Protein AF-0000000085125018 (afdb_homodimer)

Secondary structure (DSSP, 8-state):
-----HHHHHHHHHHHHHHHHHHH-TTT--HHHHHHHHTS-HHHHHHHHSSHHHHHHHHHHHHHHHHHHHHHHH--TTS-HHHHHHHHHHHHHHHHHH-HHHHHHHHHHHHTTTTT--HHHHHHHHHHHHHHHHHHHHHHHTTSB----HHHHHHHHHHHHHHHHHHHHHHHH---GGG-----TTHHHHHHHHHHHHHB-/-----HHHHHHHHHHHHHHHHHHH-TTT--HHHHHHHHTS-HHHHHHHHSSHHHHHHHHHHHHHHHHHHHHHHH--TTS-HHHHHHHHHHHHHHHHHH-HHHHHHHHHHHHTTTTT--HHHHHHHHHHHHHHHHHHHHHHHTTSB----HHHHHHHHHHHHHHHHHHHHHHHH---GGG-----TTHHHHHHHHHHHHHB-

Organism: Arcobacter nitrofigilis (strain ATCC 33309 / DSM 7299 / CCUG 15893 / LMG 7604 / NCTC 12251 / CI) (NCBI:txid572480)

Structure (mmCIF, N/CA/C/O backbone):
data_AF-0000000085125018-model_v1
#
loop_
_entity.id
_entity.type
_entity.pdbx_description
1 polymer 'Transcriptional regulator, TetR family'
#
loop_
_atom_site.group_PDB
_atom_site.id
_atom_site.type_symbol
_atom_site.label_atom_id
_atom_site.label_alt_id
_atom_site.label_comp_id
_atom_site.label_asym_id
_atom_site.label_entity_id
_atom_site.label_seq_id
_atom_site.pdbx_PDB_ins_code
_atom_site.Cartn_x
_atom_site.Cartn_y
_atom_site.Cartn_z
_atom_site.occupancy
_atom_site.B_iso_or_equiv
_atom_site.auth_seq_id
_atom_site.auth_comp_id
_atom_site.auth_asym_id
_atom_site.auth_atom_id
_atom_site.pdbx_PDB_model_num
ATOM 1 N N . MET A 1 1 ? 22.094 12.805 34.375 1 39.66 1 MET A N 1
ATOM 2 C CA . MET A 1 1 ? 21.531 12.602 33.031 1 39.66 1 MET A CA 1
ATOM 3 C C . MET A 1 1 ? 22.641 12.523 31.984 1 39.66 1 MET A C 1
ATOM 5 O O . MET A 1 1 ? 23.344 13.516 31.734 1 39.66 1 MET A O 1
ATOM 9 N N . LYS A 1 2 ? 23.391 11.445 31.984 1 48.38 2 LYS A N 1
ATOM 10 C CA . LYS A 1 2 ? 24.641 11.391 31.219 1 48.38 2 LYS A CA 1
ATOM 11 C C . LYS A 1 2 ? 24.469 12.023 29.844 1 48.38 2 LYS A C 1
ATOM 13 O O . LYS A 1 2 ? 23.469 11.805 29.172 1 48.38 2 LYS A O 1
ATOM 18 N N . LYS A 1 3 ? 25.219 12.953 29.422 1 56.75 3 LYS A N 1
ATOM 19 C CA . LYS A 1 3 ? 25.203 13.805 28.234 1 56.75 3 LYS A CA 1
ATOM 20 C C . LYS A 1 3 ? 25.219 12.977 26.953 1 56.75 3 LYS A C 1
ATOM 22 O O . LYS A 1 3 ? 26.156 12.211 26.719 1 56.75 3 LYS A O 1
ATOM 27 N N . ARG A 1 4 ? 24.109 12.625 26.344 1 66.38 4 ARG A N 1
ATOM 28 C CA . ARG A 1 4 ? 24.156 11.922 25.062 1 66.38 4 ARG A CA 1
ATOM 29 C C . ARG A 1 4 ? 25.141 12.578 24.109 1 66.38 4 ARG A C 1
ATOM 31 O O . ARG A 1 4 ? 25.172 13.805 23.984 1 66.38 4 ARG A O 1
ATOM 38 N N . ASN A 1 5 ? 26.109 11.828 23.641 1 82.12 5 ASN A N 1
ATOM 39 C CA . ASN A 1 5 ? 26.938 12.453 22.609 1 82.12 5 ASN A CA 1
ATOM 40 C C . ASN A 1 5 ? 26.125 12.82 21.375 1 82.12 5 ASN A C 1
ATOM 42 O O . ASN A 1 5 ? 24.953 12.461 21.281 1 82.12 5 ASN A O 1
ATOM 46 N N . ALA A 1 6 ? 26.625 13.688 20.594 1 86.75 6 ALA A N 1
ATOM 47 C CA . ALA A 1 6 ? 25.969 14.266 19.438 1 86.75 6 ALA A CA 1
ATOM 48 C C . ALA A 1 6 ? 25.344 13.172 18.562 1 86.75 6 ALA A C 1
ATOM 50 O O . ALA A 1 6 ? 24.219 13.312 18.094 1 86.75 6 ALA A O 1
ATOM 51 N N . GLU A 1 7 ? 26.031 12.094 18.547 1 90.19 7 GLU A N 1
ATOM 52 C CA . GLU A 1 7 ? 25.562 10.992 17.703 1 90.19 7 GLU A CA 1
ATOM 53 C C . GLU A 1 7 ? 24.359 10.297 18.328 1 90.19 7 GLU A C 1
ATOM 55 O O . GLU A 1 7 ? 23.406 9.938 17.641 1 90.19 7 GLU A O 1
ATOM 60 N N . GLN A 1 8 ? 24.391 10.148 19.562 1 92.25 8 GLN A N 1
ATOM 61 C CA . GLN A 1 8 ? 23.281 9.523 20.266 1 92.25 8 GLN A CA 1
ATOM 62 C C . GLN A 1 8 ? 22.031 10.383 20.203 1 92.25 8 GLN A C 1
ATOM 64 O O . GLN A 1 8 ? 20.922 9.867 20.047 1 92.25 8 GLN A O 1
ATOM 69 N N . THR A 1 9 ? 22.297 11.688 20.297 1 93.38 9 THR A N 1
ATOM 70 C CA . THR A 1 9 ? 21.172 12.625 20.219 1 93.38 9 THR A CA 1
ATOM 71 C C . THR A 1 9 ? 20.547 12.602 18.828 1 93.38 9 THR A C 1
ATOM 73 O O . THR A 1 9 ? 19.328 12.578 18.688 1 93.38 9 THR A O 1
ATOM 76 N N . LYS A 1 10 ? 21.375 12.539 17.828 1 93.69 10 LYS A N 1
ATOM 77 C CA . LYS A 1 10 ? 20.906 12.477 16.453 1 93.69 10 LYS A CA 1
ATOM 78 C C . LYS A 1 10 ? 20.062 11.219 16.219 1 93.69 10 LYS A C 1
ATOM 80 O O . LYS A 1 10 ? 19 11.289 15.609 1 93.69 10 LYS A O 1
ATOM 85 N N . GLU A 1 11 ? 20.562 10.148 16.75 1 94 11 GLU A N 1
ATOM 86 C CA . GLU A 1 11 ? 19.859 8.883 16.594 1 94 11 GLU A CA 1
ATOM 87 C C . GLU A 1 11 ? 18.516 8.898 17.312 1 94 11 GLU A C 1
ATOM 89 O O . GLU A 1 11 ? 17.531 8.375 16.812 1 94 11 GLU A O 1
ATOM 94 N N . LEU A 1 12 ? 18.531 9.477 18.406 1 94.94 12 LEU A N 1
ATOM 95 C CA . LEU A 1 12 ? 17.297 9.586 19.188 1 94.94 12 LEU A CA 1
ATOM 96 C C . LEU A 1 12 ? 16.25 10.406 18.438 1 94.94 12 LEU A C 1
ATOM 98 O O . LEU A 1 12 ? 15.086 10.023 18.375 1 94.94 12 LEU A O 1
ATOM 102 N N . ILE A 1 13 ? 16.703 11.492 17.906 1 95.44 13 ILE A N 1
ATOM 103 C CA . ILE A 1 13 ? 15.812 12.367 17.156 1 95.44 13 ILE A CA 1
ATOM 104 C C . ILE A 1 13 ? 15.273 11.633 15.938 1 95.44 13 ILE A C 1
ATOM 106 O O . ILE A 1 13 ? 14.07 11.664 15.672 1 95.44 13 ILE A O 1
ATOM 110 N N . LEU A 1 14 ? 16.156 10.961 15.32 1 95.75 14 LEU A N 1
ATOM 111 C CA . LEU A 1 14 ? 15.766 10.25 14.109 1 95.75 14 LEU A CA 1
ATOM 112 C C . LEU A 1 14 ? 14.766 9.148 14.422 1 95.75 14 LEU A C 1
ATOM 114 O O . LEU A 1 14 ? 13.742 9.023 13.742 1 95.75 14 LEU A O 1
ATOM 118 N N . ASN A 1 15 ? 15.047 8.406 15.453 1 96 15 ASN A N 1
ATOM 119 C CA . ASN A 1 15 ? 14.156 7.312 15.828 1 96 15 ASN A CA 1
ATOM 120 C C . ASN A 1 15 ? 12.781 7.82 16.25 1 96 15 ASN A C 1
ATOM 122 O O . ASN A 1 15 ? 11.758 7.223 15.914 1 96 15 ASN A O 1
ATOM 126 N N . THR A 1 16 ? 12.812 8.859 16.953 1 96.88 16 THR A N 1
ATOM 127 C CA . THR A 1 16 ? 11.555 9.469 17.359 1 96.88 16 THR A CA 1
ATOM 128 C C . THR A 1 16 ? 10.781 9.992 16.156 1 96.88 16 THR A C 1
ATOM 130 O O . THR A 1 16 ? 9.562 9.82 16.062 1 96.88 16 THR A O 1
ATOM 133 N N . ALA A 1 17 ? 11.523 10.594 15.242 1 96.88 17 ALA A N 1
ATOM 134 C CA . ALA A 1 17 ? 10.906 11.117 14.031 1 96.88 17 ALA A CA 1
ATOM 135 C C . ALA A 1 17 ? 10.281 10 13.203 1 96.88 17 ALA A C 1
ATOM 137 O O . ALA A 1 17 ? 9.188 10.156 12.656 1 96.88 17 ALA A O 1
ATOM 138 N N . ILE A 1 18 ? 10.969 8.898 13.125 1 96.38 18 ILE A N 1
ATOM 139 C CA . ILE A 1 18 ? 10.477 7.746 12.375 1 96.38 18 ILE A CA 1
ATOM 140 C C . ILE A 1 18 ? 9.133 7.301 12.938 1 96.38 18 ILE A C 1
ATOM 142 O O . ILE A 1 18 ? 8.164 7.133 12.188 1 96.38 18 ILE A O 1
ATOM 146 N N . SER A 1 19 ? 9.07 7.234 14.211 1 94.94 19 SER A N 1
ATOM 147 C CA . SER A 1 19 ? 7.832 6.812 14.859 1 94.94 19 SER A CA 1
ATOM 148 C C . SER A 1 19 ? 6.707 7.809 14.609 1 94.94 19 SER A C 1
ATOM 150 O O . SER A 1 19 ? 5.578 7.418 14.32 1 94.94 19 SER A O 1
ATOM 152 N N . LEU A 1 20 ? 7.027 9.039 14.656 1 94 20 LEU A N 1
ATOM 153 C CA . LEU A 1 20 ? 6.02 10.086 14.492 1 94 20 LEU A CA 1
ATOM 154 C C . LEU A 1 20 ? 5.562 10.188 13.047 1 94 20 LEU A C 1
ATOM 156 O O . LEU A 1 20 ? 4.371 10.328 12.773 1 94 20 LEU A O 1
ATOM 160 N N . PHE A 1 21 ? 6.492 10.117 12.117 1 92.94 21 PHE A N 1
ATOM 161 C CA . PHE A 1 21 ? 6.141 10.141 10.703 1 92.94 21 PHE A CA 1
ATOM 162 C C . PHE A 1 21 ? 5.273 8.938 10.344 1 92.94 21 PHE A C 1
ATOM 164 O O . PHE A 1 21 ? 4.301 9.07 9.594 1 92.94 21 PHE A O 1
ATOM 171 N N . ALA A 1 22 ? 5.645 7.82 10.891 1 91 22 ALA A N 1
ATOM 172 C CA . ALA A 1 22 ? 4.891 6.605 10.602 1 91 22 ALA A CA 1
ATOM 173 C C . ALA A 1 22 ? 3.459 6.711 11.117 1 91 22 ALA A C 1
ATOM 175 O O . ALA A 1 22 ? 2.521 6.254 10.453 1 91 22 ALA A O 1
ATOM 176 N N . LYS A 1 23 ? 3.311 7.363 12.195 1 86.94 23 LYS A N 1
ATOM 177 C CA . LYS A 1 23 ? 2.012 7.445 12.859 1 86.94 23 LYS A CA 1
ATOM 178 C C . LYS A 1 23 ? 1.171 8.586 12.289 1 86.94 23 LYS A C 1
ATOM 180 O O . LYS A 1 23 ? -0.037 8.43 12.094 1 86.94 23 LYS A O 1
ATOM 185 N N . ASN A 1 24 ? 1.889 9.719 11.914 1 83.75 24 ASN A N 1
ATOM 186 C CA . ASN A 1 24 ? 1.121 10.93 11.633 1 83.75 24 ASN A CA 1
ATOM 187 C C . ASN A 1 24 ? 1.316 11.398 10.195 1 83.75 24 ASN A C 1
ATOM 189 O O . ASN A 1 24 ? 0.603 12.289 9.727 1 83.75 24 ASN A O 1
ATOM 193 N N . GLY A 1 25 ? 2.229 10.773 9.523 1 85.06 25 GLY A N 1
ATOM 194 C CA . GLY A 1 25 ? 2.564 11.266 8.203 1 85.06 25 GLY A CA 1
ATOM 195 C C . GLY A 1 25 ? 3.455 12.5 8.227 1 85.06 25 GLY A C 1
ATOM 196 O O . GLY A 1 25 ? 3.789 13 9.297 1 85.06 25 GLY A O 1
ATOM 197 N N . PHE A 1 26 ? 3.871 12.992 7.059 1 85.62 26 PHE A N 1
ATOM 198 C CA . PHE A 1 26 ? 4.777 14.133 6.926 1 85.62 26 PHE A CA 1
ATOM 199 C C . PHE A 1 26 ? 4.129 15.406 7.461 1 85.62 26 PHE A C 1
ATOM 201 O O . PHE A 1 26 ? 4.73 16.125 8.266 1 85.62 26 PHE A O 1
ATOM 208 N N . ASP A 1 27 ? 2.932 15.609 7.047 1 81.19 27 ASP A N 1
ATOM 209 C CA . ASP A 1 27 ? 2.252 16.844 7.426 1 81.19 27 ASP A CA 1
ATOM 210 C C . ASP A 1 27 ? 1.764 16.781 8.875 1 81.19 27 ASP A C 1
ATOM 212 O O . ASP A 1 27 ? 1.528 17.812 9.5 1 81.19 27 ASP A O 1
ATOM 216 N N . GLY A 1 28 ? 1.73 15.633 9.414 1 82.5 28 GLY A N 1
ATOM 217 C CA . GLY A 1 28 ? 1.188 15.453 10.75 1 82.5 28 GLY A CA 1
ATOM 218 C C . GLY A 1 28 ? 2.227 15.633 11.844 1 82.5 28 GLY A C 1
ATOM 219 O O . GLY A 1 28 ? 1.88 15.766 13.016 1 82.5 28 GLY A O 1
ATOM 220 N N . LEU A 1 29 ? 3.416 15.625 11.398 1 88.31 29 LEU A N 1
ATOM 221 C CA . LEU A 1 29 ? 4.461 15.805 12.398 1 88.31 29 LEU A CA 1
ATOM 222 C C . LEU A 1 29 ? 4.773 17.281 12.602 1 88.31 29 LEU A C 1
ATOM 224 O O . LEU A 1 29 ? 4.965 18.016 11.633 1 88.31 29 LEU A O 1
ATOM 228 N N . ARG A 1 30 ? 4.785 17.703 13.836 1 91.69 30 ARG A N 1
ATOM 229 C CA . ARG A 1 30 ? 5.25 19.031 14.242 1 91.69 30 ARG A CA 1
ATOM 230 C C . ARG A 1 30 ? 6.598 18.938 14.953 1 91.69 30 ARG A C 1
ATOM 232 O O . ARG A 1 30 ? 6.805 18.078 15.797 1 91.69 30 ARG A O 1
ATOM 239 N N . VAL A 1 31 ? 7.422 19.875 14.641 1 94.31 31 VAL A N 1
ATOM 240 C CA . VAL A 1 31 ? 8.773 19.859 15.203 1 94.31 31 VAL A CA 1
ATOM 241 C C . VAL A 1 31 ? 8.703 20.016 16.719 1 94.31 31 VAL A C 1
ATOM 243 O O . VAL A 1 31 ? 9.492 19.406 17.438 1 94.31 31 VAL A O 1
ATOM 246 N N . ASP A 1 32 ? 7.723 20.781 17.172 1 95.12 32 ASP A N 1
ATOM 247 C CA . ASP A 1 32 ? 7.543 20.953 18.609 1 95.12 32 ASP A CA 1
ATOM 248 C C . ASP A 1 32 ? 7.25 19.609 19.281 1 95.12 32 ASP A C 1
ATOM 250 O O . ASP A 1 32 ? 7.824 19.297 20.328 1 95.12 32 ASP A O 1
ATOM 254 N N . ASP A 1 33 ? 6.434 18.844 18.703 1 95 33 ASP A N 1
ATOM 255 C CA . ASP A 1 33 ? 6.086 17.531 19.234 1 95 33 ASP A CA 1
ATOM 256 C C . ASP A 1 33 ? 7.285 16.594 19.203 1 95 33 ASP A C 1
ATOM 258 O O . ASP A 1 33 ? 7.492 15.812 20.125 1 95 33 ASP A O 1
ATOM 262 N N . LEU A 1 34 ? 8.008 16.656 18.125 1 96.88 34 LEU A N 1
ATOM 263 C CA . LEU A 1 34 ? 9.219 15.844 18 1 96.88 34 LEU A CA 1
ATOM 264 C C . LEU A 1 34 ? 10.211 16.172 19.109 1 96.88 34 LEU A C 1
ATOM 266 O O . LEU A 1 34 ? 10.781 15.281 19.734 1 96.88 34 LEU A O 1
ATOM 270 N N . ALA A 1 35 ? 10.391 17.469 19.391 1 96.81 35 ALA A N 1
ATOM 271 C CA . ALA A 1 35 ? 11.297 17.906 20.438 1 96.81 35 ALA A CA 1
ATOM 272 C C . ALA A 1 35 ? 10.867 17.375 21.797 1 96.81 35 ALA A C 1
ATOM 274 O O . ALA A 1 35 ? 11.688 16.828 22.547 1 96.81 35 ALA A O 1
ATOM 275 N N . ILE A 1 36 ? 9.617 17.469 22.094 1 96.81 36 ILE A N 1
ATOM 276 C CA . ILE A 1 36 ? 9.062 17.047 23.375 1 96.81 36 ILE A CA 1
ATOM 277 C C . ILE A 1 36 ? 9.25 15.531 23.531 1 96.81 36 ILE A C 1
ATOM 279 O O . ILE A 1 36 ? 9.766 15.078 24.547 1 96.81 36 ILE A O 1
ATOM 283 N N . LYS A 1 37 ? 8.984 14.805 22.578 1 96.06 37 LYS A N 1
ATOM 284 C CA . LYS A 1 37 ? 9.023 13.352 22.641 1 96.06 37 LYS A CA 1
ATOM 285 C C . LYS A 1 37 ? 10.461 12.844 22.688 1 96.06 37 LYS A C 1
ATOM 287 O O . LYS A 1 37 ? 10.75 11.828 23.344 1 96.06 37 LYS A O 1
ATOM 292 N N . ALA A 1 38 ? 11.312 13.539 21.953 1 96 38 ALA A N 1
ATOM 293 C CA . ALA A 1 38 ? 12.719 13.148 21.938 1 96 38 ALA A CA 1
ATOM 294 C C . ALA A 1 38 ? 13.445 13.648 23.188 1 96 38 ALA A C 1
ATOM 296 O O . ALA A 1 38 ? 14.586 13.266 23.438 1 96 38 ALA A O 1
ATOM 297 N N . GLY A 1 39 ? 12.805 14.539 23.906 1 95.75 39 GLY A N 1
ATOM 298 C CA . GLY A 1 39 ? 13.406 15.055 25.125 1 95.75 39 GLY A CA 1
ATOM 299 C C . GLY A 1 39 ? 14.539 16.031 24.844 1 95.75 39 GLY A C 1
ATOM 300 O O . GLY A 1 39 ? 15.562 16.016 25.547 1 95.75 39 GLY A O 1
ATOM 301 N N . VAL A 1 40 ? 14.414 16.75 23.781 1 95.81 40 VAL A N 1
ATOM 302 C CA . VAL A 1 40 ? 15.406 17.766 23.406 1 95.81 40 VAL A CA 1
ATOM 303 C C . VAL A 1 40 ? 14.719 19.094 23.125 1 95.81 40 VAL A C 1
ATOM 305 O O . VAL A 1 40 ? 13.492 19.156 23.031 1 95.81 40 VAL A O 1
ATOM 308 N N . ASN A 1 41 ? 15.5 20.109 23.031 1 93.75 41 ASN A N 1
ATOM 309 C CA . ASN A 1 41 ? 14.922 21.375 22.625 1 93.75 41 ASN A CA 1
ATOM 310 C C . ASN A 1 41 ? 14.906 21.531 21.094 1 93.75 41 ASN A C 1
ATOM 312 O O . ASN A 1 41 ? 15.625 20.828 20.391 1 93.75 41 ASN A O 1
ATOM 316 N N . LYS A 1 42 ? 14.094 22.375 20.641 1 94.69 42 LYS A N 1
ATOM 317 C CA . LYS A 1 42 ? 13.914 22.609 19.219 1 94.69 42 LYS A CA 1
ATOM 318 C C . LYS A 1 42 ? 15.234 23 18.547 1 94.69 42 LYS A C 1
ATOM 320 O O . LYS A 1 42 ? 15.508 22.594 17.422 1 94.69 42 LYS A O 1
ATOM 325 N N . ALA A 1 43 ? 16.016 23.781 19.219 1 94.12 43 ALA A N 1
ATOM 326 C CA . ALA A 1 43 ? 17.297 24.234 18.703 1 94.12 43 ALA A CA 1
ATOM 327 C C . ALA A 1 43 ? 18.234 23.062 18.391 1 94.12 43 ALA A C 1
ATOM 329 O O . ALA A 1 43 ? 18.969 23.094 17.406 1 94.12 43 ALA A O 1
ATOM 330 N N . THR A 1 44 ? 18.156 22.109 19.203 1 94.44 44 THR A N 1
ATOM 331 C CA . THR A 1 44 ? 18.969 20.906 19.016 1 94.44 44 THR A CA 1
ATOM 332 C C . THR A 1 44 ? 18.562 20.172 17.734 1 94.44 44 THR A C 1
ATOM 334 O O . THR A 1 44 ? 19.422 19.672 17 1 94.44 44 THR A O 1
ATOM 337 N N . ILE A 1 45 ? 17.266 20.094 17.453 1 95.31 45 ILE A N 1
ATOM 338 C CA . ILE A 1 45 ? 16.766 19.453 16.234 1 95.31 45 ILE A CA 1
ATOM 339 C C . ILE A 1 45 ? 17.281 20.188 15.008 1 95.31 45 ILE A C 1
ATOM 341 O O . ILE A 1 45 ? 17.781 19.578 14.062 1 95.31 45 ILE A O 1
ATOM 345 N N . TYR A 1 46 ? 17.219 21.484 15.086 1 94.31 46 TYR A N 1
ATOM 346 C CA . TYR A 1 46 ? 17.641 22.297 13.938 1 94.31 46 TYR A CA 1
ATOM 347 C C . TYR A 1 46 ? 19.141 22.234 13.742 1 94.31 46 TYR A C 1
ATOM 349 O O . TYR A 1 46 ? 19.625 22.328 12.609 1 94.31 46 TYR A O 1
ATOM 357 N N . TYR A 1 47 ? 19.781 22.109 14.805 1 92.56 47 TYR A N 1
ATOM 358 C CA . TYR A 1 47 ? 21.234 21.969 14.742 1 92.56 47 TYR A CA 1
ATOM 359 C C . TYR A 1 47 ? 21.625 20.719 13.977 1 92.56 47 TYR A C 1
ATOM 361 O O . TYR A 1 47 ? 22.5 20.75 13.117 1 92.56 47 TYR A O 1
ATOM 369 N N . HIS A 1 48 ? 20.906 19.688 14.195 1 92.88 48 HIS A N 1
ATOM 370 C CA . HIS A 1 48 ? 21.266 18.391 13.602 1 92.88 48 HIS A CA 1
ATOM 371 C C . HIS A 1 48 ? 20.578 18.203 12.25 1 92.88 48 HIS A C 1
ATOM 373 O O . HIS A 1 48 ? 21.125 17.547 11.367 1 92.88 48 HIS A O 1
ATOM 379 N N . PHE A 1 49 ? 19.25 18.688 11.883 1 92.38 49 PHE A N 1
ATOM 380 C CA . PHE A 1 49 ? 18.5 18.312 10.703 1 92.38 49 PHE A CA 1
ATOM 381 C C . PHE A 1 49 ? 17.922 19.531 10 1 92.38 49 PHE A C 1
ATOM 383 O O . PHE A 1 49 ? 17.359 19.422 8.906 1 92.38 49 PHE A O 1
ATOM 390 N N . LYS A 1 50 ? 18.234 20.562 10.289 1 90.5 50 LYS A N 1
ATOM 391 C CA . LYS A 1 50 ? 17.828 21.812 9.68 1 90.5 50 LYS A CA 1
ATOM 392 C C . LYS A 1 50 ? 16.328 22.047 9.828 1 90.5 50 LYS A C 1
ATOM 394 O O . LYS A 1 50 ? 15.898 22.984 10.5 1 90.5 50 LYS A O 1
ATOM 399 N N . ASP A 1 51 ? 15.445 21.078 9.133 1 90.94 51 ASP A N 1
ATOM 400 C CA . ASP A 1 51 ? 13.992 21.172 9.211 1 90.94 51 ASP A CA 1
ATOM 401 C C . ASP A 1 51 ? 13.344 19.812 9.008 1 90.94 51 ASP A C 1
ATOM 403 O O . ASP A 1 51 ? 14.039 18.797 8.859 1 90.94 51 ASP A O 1
ATOM 407 N N . LYS A 1 52 ? 12.039 19.797 9.039 1 91.38 52 LYS A N 1
ATOM 408 C CA . LYS A 1 52 ? 11.25 18.578 8.945 1 91.38 52 LYS A CA 1
ATOM 409 C C . LYS A 1 52 ? 11.469 17.891 7.598 1 91.38 52 LYS A C 1
ATOM 411 O O . LYS A 1 52 ? 11.508 16.656 7.527 1 91.38 52 LYS A O 1
ATOM 416 N N . ASN A 1 53 ? 11.672 18.656 6.582 1 91.31 53 ASN A N 1
ATOM 417 C CA . ASN A 1 53 ? 11.922 18.109 5.254 1 91.31 53 ASN A CA 1
ATOM 418 C C . ASN A 1 53 ? 13.234 17.328 5.203 1 91.31 53 ASN A C 1
ATOM 420 O O . ASN A 1 53 ? 13.297 16.234 4.637 1 91.31 53 ASN A O 1
ATOM 424 N N . PHE A 1 54 ? 14.164 17.875 5.777 1 92.75 54 PHE A N 1
ATOM 425 C CA . PHE A 1 54 ? 15.477 17.25 5.789 1 92.75 54 PHE A CA 1
ATOM 426 C C . PHE A 1 54 ? 15.438 15.938 6.57 1 92.75 54 PHE A C 1
ATOM 428 O O . PHE A 1 54 ? 16.031 14.938 6.152 1 92.75 54 PHE A O 1
ATOM 435 N N . ILE A 1 55 ? 14.789 15.93 7.688 1 95 55 ILE A N 1
ATOM 436 C CA . ILE A 1 55 ? 14.656 14.719 8.484 1 95 55 ILE A CA 1
ATOM 437 C C . ILE A 1 55 ? 13.984 13.625 7.656 1 95 55 ILE A C 1
ATOM 439 O O . ILE A 1 55 ? 14.445 12.484 7.617 1 95 55 ILE A O 1
ATOM 443 N N . PHE A 1 56 ? 12.898 14.031 7.008 1 93.88 56 PHE A N 1
ATOM 444 C CA . PHE A 1 56 ? 12.109 13.094 6.215 1 93.88 56 PHE A CA 1
ATOM 445 C C . PHE A 1 56 ? 12.938 12.523 5.066 1 93.88 56 PHE A C 1
ATOM 447 O O . PHE A 1 56 ? 12.961 11.312 4.855 1 93.88 56 PHE A O 1
ATOM 454 N N . GLU A 1 57 ? 13.656 13.352 4.391 1 92.38 57 GLU A N 1
ATOM 455 C CA . GLU A 1 57 ? 14.516 12.922 3.289 1 92.38 57 GLU A CA 1
ATOM 456 C C . GLU A 1 57 ? 15.602 11.969 3.777 1 92.38 57 GLU A C 1
ATOM 458 O O . GLU A 1 57 ? 15.922 10.984 3.102 1 92.38 57 GLU A O 1
ATOM 463 N N . LYS A 1 58 ? 16.156 12.312 4.887 1 93.88 58 LYS A N 1
ATOM 464 C CA . LYS A 1 58 ? 17.203 11.469 5.457 1 93.88 58 LYS A CA 1
ATOM 465 C C . LYS A 1 58 ? 16.656 10.078 5.781 1 93.88 58 LYS A C 1
ATOM 467 O O . LYS A 1 58 ? 17.328 9.07 5.539 1 93.88 58 LYS A O 1
ATOM 472 N N . ILE A 1 59 ? 15.484 10.016 6.309 1 95.5 59 ILE A N 1
ATOM 473 C CA . ILE A 1 59 ? 14.852 8.75 6.652 1 95.5 59 ILE A CA 1
ATOM 474 C C . ILE A 1 59 ? 14.641 7.918 5.387 1 95.5 59 ILE A C 1
ATOM 476 O O . ILE A 1 59 ? 14.969 6.73 5.352 1 95.5 59 ILE A O 1
ATOM 480 N N . LEU A 1 60 ? 14.18 8.531 4.355 1 93.81 60 LEU A N 1
ATOM 481 C CA . LEU A 1 60 ? 13.914 7.844 3.096 1 93.81 60 LEU A CA 1
ATOM 482 C C . LEU A 1 60 ? 15.203 7.352 2.457 1 93.81 60 LEU A C 1
ATOM 484 O O . LEU A 1 60 ? 15.258 6.234 1.935 1 93.81 60 LEU A O 1
ATOM 488 N N . LEU A 1 61 ? 16.188 8.188 2.516 1 93.31 61 LEU A N 1
ATOM 489 C CA . LEU A 1 61 ? 17.484 7.801 1.976 1 93.31 61 LEU A CA 1
ATOM 490 C C . LEU A 1 61 ? 18.078 6.625 2.752 1 93.31 61 LEU A C 1
ATOM 492 O O . LEU A 1 61 ? 18.578 5.672 2.154 1 93.31 61 LEU A O 1
ATOM 496 N N . ASP A 1 62 ? 18 6.699 4.023 1 92.94 62 ASP A N 1
ATOM 497 C CA . ASP A 1 62 ? 18.531 5.633 4.863 1 92.94 62 ASP A CA 1
ATOM 498 C C . ASP A 1 62 ? 17.781 4.324 4.641 1 92.94 62 ASP A C 1
ATOM 500 O O . ASP A 1 62 ? 18.375 3.246 4.68 1 92.94 62 ASP A O 1
ATOM 504 N N . MET A 1 63 ? 16.547 4.406 4.453 1 92.25 63 MET A N 1
ATOM 505 C CA . MET A 1 63 ? 15.742 3.217 4.168 1 92.25 63 MET A CA 1
ATOM 506 C C . MET A 1 63 ? 16.188 2.555 2.871 1 92.25 63 MET A C 1
ATOM 508 O O . MET A 1 63 ? 16.328 1.333 2.811 1 92.25 63 MET A O 1
ATOM 512 N N . SER A 1 64 ? 16.328 3.363 1.855 1 93.31 64 SER A N 1
ATOM 513 C CA . SER A 1 64 ? 16.75 2.814 0.571 1 93.31 64 SER A CA 1
ATOM 514 C C . SER A 1 64 ? 18.125 2.172 0.671 1 93.31 64 SER A C 1
ATOM 516 O O . SER A 1 64 ? 18.375 1.126 0.068 1 93.31 64 SER A O 1
ATOM 518 N N . LYS A 1 65 ? 18.969 2.789 1.463 1 95.12 65 LYS A N 1
ATOM 519 C CA . LYS A 1 65 ? 20.297 2.229 1.689 1 95.12 65 LYS A CA 1
ATOM 520 C C . LYS A 1 65 ? 20.219 0.894 2.424 1 95.12 65 LYS A C 1
ATOM 522 O O . LYS A 1 65 ? 20.953 -0.042 2.111 1 95.12 65 LYS A O 1
ATOM 527 N N . LEU A 1 66 ? 19.375 0.856 3.361 1 95.69 66 LEU A N 1
ATOM 528 C CA . LEU A 1 66 ? 19.188 -0.358 4.148 1 95.69 66 LEU A CA 1
ATOM 529 C C . LEU A 1 66 ? 18.734 -1.518 3.27 1 95.69 66 LEU A C 1
ATOM 531 O O . LEU A 1 66 ? 19.203 -2.648 3.441 1 95.69 66 LEU A O 1
ATOM 535 N N . ILE A 1 67 ? 17.906 -1.285 2.381 1 95.75 67 ILE A N 1
ATOM 536 C CA . ILE A 1 67 ? 17.422 -2.316 1.471 1 95.75 67 ILE A CA 1
ATOM 537 C C . ILE A 1 67 ? 18.562 -2.826 0.604 1 95.75 67 ILE A C 1
ATOM 539 O O . ILE A 1 67 ? 18.766 -4.039 0.473 1 95.75 67 ILE A O 1
ATOM 543 N N . LEU A 1 68 ? 19.297 -1.878 0.06 1 96.75 68 LEU A N 1
ATOM 544 C CA . LEU A 1 68 ? 20.422 -2.252 -0.789 1 96.75 68 LEU A CA 1
ATOM 545 C C . LEU A 1 68 ? 21.453 -3.055 -0.002 1 96.75 68 LEU A C 1
ATOM 547 O O . LEU A 1 68 ? 21.984 -4.047 -0.501 1 96.75 68 LEU A O 1
ATOM 551 N N . GLU A 1 69 ? 21.656 -2.621 1.214 1 96.94 69 GLU A N 1
ATOM 552 C CA . GLU A 1 69 ? 22.609 -3.33 2.07 1 96.94 69 GLU A CA 1
ATOM 553 C C . GLU A 1 69 ? 22.141 -4.754 2.348 1 96.94 69 GLU A C 1
ATOM 555 O O . GLU A 1 69 ? 22.938 -5.691 2.34 1 96.94 69 GLU A O 1
ATOM 560 N N . GLU A 1 70 ? 20.875 -4.914 2.607 1 96.94 70 GLU A N 1
ATOM 561 C CA . GLU A 1 70 ? 20.344 -6.238 2.895 1 96.94 70 GLU A CA 1
ATOM 562 C C . GLU A 1 70 ? 20.406 -7.141 1.665 1 96.94 70 GLU A C 1
ATOM 564 O O . GLU A 1 70 ? 20.672 -8.336 1.781 1 96.94 70 GLU A O 1
ATOM 569 N N . ILE A 1 71 ? 20.172 -6.566 0.512 1 96.44 71 ILE A N 1
ATOM 570 C CA . ILE A 1 71 ? 20.281 -7.309 -0.74 1 96.44 71 ILE A CA 1
ATOM 571 C C . ILE A 1 71 ? 21.719 -7.762 -0.946 1 96.44 71 ILE A C 1
ATOM 573 O O . ILE A 1 71 ? 21.969 -8.922 -1.286 1 96.44 71 ILE A O 1
ATOM 577 N N . GLU A 1 72 ? 22.625 -6.84 -0.693 1 94.75 72 GLU A N 1
ATOM 578 C CA . GLU A 1 72 ? 24.047 -7.133 -0.868 1 94.75 72 GLU A CA 1
ATOM 579 C C . GLU A 1 72 ? 24.5 -8.227 0.093 1 94.75 72 GLU A C 1
ATOM 581 O O . GLU A 1 72 ? 25.281 -9.102 -0.283 1 94.75 72 GLU A O 1
ATOM 586 N N . LYS A 1 73 ? 24.016 -8.195 1.278 1 95.38 73 LYS A N 1
ATOM 587 C CA . LYS A 1 73 ? 24.359 -9.172 2.299 1 95.38 73 LYS A CA 1
ATOM 588 C C . LYS A 1 73 ? 23.953 -10.586 1.876 1 95.38 73 LYS A C 1
ATOM 590 O O . LYS A 1 73 ? 24.609 -11.562 2.23 1 95.38 73 LYS A O 1
ATOM 595 N N . ARG A 1 74 ? 22.891 -10.648 1.132 1 93.94 74 ARG A N 1
ATOM 596 C CA . ARG A 1 74 ? 22.312 -11.945 0.784 1 93.94 74 ARG A CA 1
ATOM 597 C C . ARG A 1 74 ? 22.781 -12.398 -0.599 1 93.94 74 ARG A C 1
ATOM 599 O O . ARG A 1 74 ? 22.562 -13.547 -0.989 1 93.94 74 ARG A O 1
ATOM 606 N N . GLU A 1 75 ? 23.375 -11.5 -1.251 1 89.06 75 GLU A N 1
ATOM 607 C CA . GLU A 1 75 ? 23.781 -11.773 -2.627 1 89.06 75 GLU A CA 1
ATOM 608 C C . GLU A 1 75 ? 24.844 -12.875 -2.684 1 89.06 75 GLU A C 1
ATOM 610 O O . GLU A 1 75 ? 25.781 -12.867 -1.893 1 89.06 75 GLU A O 1
ATOM 615 N N . ASP A 1 76 ? 24.594 -13.906 -3.451 1 87.94 76 ASP A N 1
ATOM 616 C CA . ASP A 1 76 ? 25.562 -14.914 -3.855 1 87.94 76 ASP A CA 1
ATOM 617 C C . ASP A 1 76 ? 25.703 -14.969 -5.375 1 87.94 76 ASP A C 1
ATOM 619 O O . ASP A 1 76 ? 24.906 -15.633 -6.051 1 87.94 76 ASP A O 1
ATOM 623 N N . THR A 1 77 ? 26.734 -14.352 -5.855 1 80.69 77 THR A N 1
ATOM 624 C CA . THR A 1 77 ? 26.906 -14.164 -7.289 1 80.69 77 THR A CA 1
ATOM 625 C C . THR A 1 77 ? 27.141 -15.5 -7.984 1 80.69 77 THR A C 1
ATOM 627 O O . THR A 1 77 ? 27 -15.609 -9.203 1 80.69 77 THR A O 1
ATOM 630 N N . ASN A 1 78 ? 27.469 -16.469 -7.207 1 87.75 78 ASN A N 1
ATOM 631 C CA . ASN A 1 78 ? 27.734 -17.781 -7.797 1 87.75 78 ASN A CA 1
ATOM 632 C C . ASN A 1 78 ? 26.484 -18.656 -7.77 1 87.75 78 ASN A C 1
ATOM 634 O O . ASN A 1 78 ? 26.484 -19.75 -8.352 1 87.75 78 ASN A O 1
ATOM 638 N N . ALA A 1 79 ? 25.531 -18.125 -7.219 1 90.44 79 ALA A N 1
ATOM 639 C CA . ALA A 1 79 ? 24.297 -18.906 -7.121 1 90.44 79 ALA A CA 1
ATOM 640 C C . ALA A 1 79 ? 23.516 -18.859 -8.43 1 90.44 79 ALA A C 1
ATOM 642 O O . ALA A 1 79 ? 23.672 -17.922 -9.219 1 90.44 79 ALA A O 1
ATOM 643 N N . ASN A 1 80 ? 22.734 -19.875 -8.68 1 95.38 80 ASN A N 1
ATOM 644 C CA . ASN A 1 80 ? 21.875 -19.844 -9.844 1 95.38 80 ASN A CA 1
ATOM 645 C C . ASN A 1 80 ? 20.781 -18.766 -9.719 1 95.38 80 ASN A C 1
ATOM 647 O O . ASN A 1 80 ? 20.562 -18.234 -8.633 1 95.38 80 ASN A O 1
ATOM 651 N N . PRO A 1 81 ? 20.125 -18.406 -10.758 1 96.88 81 PRO A N 1
ATOM 652 C CA . PRO A 1 81 ? 19.172 -17.297 -10.773 1 96.88 81 PRO A CA 1
ATOM 653 C C . PRO A 1 81 ? 18.016 -17.5 -9.781 1 96.88 81 PRO A C 1
ATOM 655 O O . PRO A 1 81 ? 17.562 -16.531 -9.164 1 96.88 81 PRO A O 1
ATOM 658 N N . LYS A 1 82 ? 17.578 -18.703 -9.656 1 97.5 82 LYS A N 1
ATOM 659 C CA . LYS A 1 82 ? 16.5 -18.969 -8.703 1 97.5 82 LYS A CA 1
ATOM 660 C C . LYS A 1 82 ? 16.922 -18.578 -7.289 1 97.5 82 LYS A C 1
ATOM 662 O O . LYS A 1 82 ? 16.172 -17.906 -6.582 1 97.5 82 LYS A O 1
ATOM 667 N N . LYS A 1 83 ? 18.094 -19 -6.879 1 97.44 83 LYS A N 1
ATOM 668 C CA . LYS A 1 83 ? 18.609 -18.688 -5.547 1 97.44 83 LYS A CA 1
ATOM 669 C C . LYS A 1 83 ? 18.844 -17.188 -5.387 1 97.44 83 LYS A C 1
ATOM 671 O O . LYS A 1 83 ? 18.641 -16.641 -4.305 1 97.44 83 LYS A O 1
ATOM 676 N N . GLN A 1 84 ? 19.266 -16.547 -6.445 1 97.56 84 GLN A N 1
ATOM 677 C CA . GLN A 1 84 ? 19.453 -15.094 -6.41 1 97.56 84 GLN A CA 1
ATOM 678 C C . GLN A 1 84 ? 18.125 -14.367 -6.219 1 97.56 84 GLN A C 1
ATOM 680 O O . GLN A 1 84 ? 18.047 -13.406 -5.453 1 97.56 84 GLN A O 1
ATOM 685 N N . LEU A 1 85 ? 17.109 -14.844 -6.895 1 98.06 85 LEU A N 1
ATOM 686 C CA . LEU A 1 85 ? 15.789 -14.242 -6.734 1 98.06 85 LEU A CA 1
ATOM 687 C C . LEU A 1 85 ? 15.258 -14.461 -5.32 1 98.06 85 LEU A C 1
ATOM 689 O O . LEU A 1 85 ? 14.703 -13.547 -4.711 1 98.06 85 LEU A O 1
ATOM 693 N N . GLU A 1 86 ? 15.461 -15.648 -4.816 1 98 86 GLU A N 1
ATOM 694 C CA . GLU A 1 86 ? 15.055 -15.945 -3.447 1 98 86 GLU A CA 1
ATOM 695 C C . GLU A 1 86 ? 15.742 -15.008 -2.453 1 98 86 GLU A C 1
ATOM 697 O O . GLU A 1 86 ? 15.094 -14.484 -1.542 1 98 86 GLU A O 1
ATOM 702 N N . ALA A 1 87 ? 17 -14.82 -2.658 1 97.69 87 ALA A N 1
ATOM 703 C CA . ALA A 1 87 ? 17.766 -13.945 -1.776 1 97.69 87 ALA A CA 1
ATOM 704 C C . ALA A 1 87 ? 17.266 -12.508 -1.858 1 97.69 87 ALA A C 1
ATOM 706 O O . ALA A 1 87 ? 17.156 -11.82 -0.839 1 97.69 87 ALA A O 1
ATOM 707 N N . PHE A 1 88 ? 17.016 -12.094 -3.068 1 97.88 88 PHE A N 1
ATOM 708 C CA . PHE A 1 88 ? 16.469 -10.758 -3.283 1 97.88 88 PHE A CA 1
ATOM 709 C C . PHE A 1 88 ? 15.148 -10.594 -2.547 1 97.88 88 PHE A C 1
ATOM 711 O O . PHE A 1 88 ? 14.961 -9.625 -1.806 1 97.88 88 PHE A O 1
ATOM 718 N N . LEU A 1 89 ? 14.234 -11.531 -2.682 1 98.25 89 LEU A N 1
ATOM 719 C CA . LEU A 1 89 ? 12.922 -11.484 -2.035 1 98.25 89 LEU A CA 1
ATOM 720 C C . LEU A 1 89 ? 13.062 -11.547 -0.519 1 98.25 89 LEU A C 1
ATOM 722 O O . LEU A 1 89 ? 12.352 -10.844 0.204 1 98.25 89 LEU A O 1
ATOM 726 N N . ASP A 1 90 ? 13.992 -12.32 -0.04 1 98.12 90 ASP A N 1
ATOM 727 C CA . ASP A 1 90 ? 14.219 -12.445 1.396 1 98.12 90 ASP A CA 1
ATOM 728 C C . ASP A 1 90 ? 14.695 -11.125 1.996 1 98.12 90 ASP A C 1
ATOM 730 O O . ASP A 1 90 ? 14.352 -10.789 3.133 1 98.12 90 ASP A O 1
ATOM 734 N N . ALA A 1 91 ? 15.523 -10.406 1.262 1 97.69 91 ALA A N 1
ATOM 735 C CA . ALA A 1 91 ? 15.984 -9.094 1.722 1 97.69 91 ALA A CA 1
ATOM 736 C C . ALA A 1 91 ? 14.812 -8.133 1.9 1 97.69 91 ALA A C 1
ATOM 738 O O . ALA A 1 91 ? 14.719 -7.438 2.914 1 97.69 91 ALA A O 1
ATOM 739 N N . ILE A 1 92 ? 13.93 -8.125 0.96 1 97.06 92 ILE A N 1
ATOM 740 C CA . ILE A 1 92 ? 12.758 -7.258 1.013 1 97.06 92 ILE A CA 1
ATOM 741 C C . ILE A 1 92 ? 11.859 -7.68 2.17 1 97.06 92 ILE A C 1
ATOM 743 O O . ILE A 1 92 ? 11.391 -6.84 2.943 1 97.06 92 ILE A O 1
ATOM 747 N N . ILE A 1 93 ? 11.641 -8.945 2.289 1 97.56 93 ILE A N 1
ATOM 748 C CA . ILE A 1 93 ? 10.797 -9.484 3.354 1 97.56 93 ILE A CA 1
ATOM 749 C C . ILE A 1 93 ? 11.359 -9.07 4.711 1 97.56 93 ILE A C 1
ATOM 751 O O . ILE A 1 93 ? 10.617 -8.609 5.582 1 97.56 93 ILE A O 1
ATOM 755 N N . PHE A 1 94 ? 12.656 -9.219 4.852 1 97.44 94 PHE A N 1
ATOM 756 C CA . PHE A 1 94 ? 13.305 -8.867 6.109 1 97.44 94 PHE A CA 1
ATOM 757 C C . PHE A 1 94 ? 13.031 -7.41 6.473 1 97.44 94 PHE A C 1
ATOM 759 O O . PHE A 1 94 ? 12.625 -7.109 7.594 1 97.44 94 PHE A O 1
ATOM 766 N N . ILE A 1 95 ? 13.172 -6.539 5.539 1 96.31 95 ILE A N 1
ATOM 767 C CA . ILE A 1 95 ? 13.023 -5.109 5.789 1 96.31 95 ILE A CA 1
ATOM 768 C C . ILE A 1 95 ? 11.57 -4.793 6.117 1 96.31 95 ILE A C 1
ATOM 770 O O . ILE A 1 95 ? 11.273 -4.137 7.117 1 96.31 95 ILE A O 1
ATOM 774 N N . ILE A 1 96 ? 10.617 -5.273 5.379 1 95.31 96 ILE A N 1
ATOM 775 C CA . ILE A 1 96 ? 9.211 -4.93 5.52 1 95.31 96 ILE A CA 1
ATOM 776 C C . ILE A 1 96 ? 8.672 -5.492 6.832 1 95.31 96 ILE A C 1
ATOM 778 O O . ILE A 1 96 ? 7.836 -4.867 7.488 1 95.31 96 ILE A O 1
ATOM 782 N N . THR A 1 97 ? 9.203 -6.633 7.289 1 95.12 97 THR A N 1
ATOM 783 C CA . THR A 1 97 ? 8.633 -7.289 8.461 1 95.12 97 THR A CA 1
ATOM 784 C C . THR A 1 97 ? 9.328 -6.812 9.734 1 95.12 97 THR A C 1
ATOM 786 O O . THR A 1 97 ? 8.766 -6.914 10.828 1 95.12 97 THR A O 1
ATOM 789 N N . THR A 1 98 ? 10.562 -6.227 9.586 1 95.31 98 THR A N 1
ATOM 790 C CA . THR A 1 98 ? 11.297 -5.883 10.797 1 95.31 98 THR A CA 1
ATOM 791 C C . THR A 1 98 ? 11.406 -4.367 10.953 1 95.31 98 THR A C 1
ATOM 793 O O . THR A 1 98 ? 11.609 -3.863 12.055 1 95.31 98 THR A O 1
ATOM 796 N N . LYS A 1 99 ? 11.312 -3.672 9.828 1 95.62 99 LYS A N 1
ATOM 797 C CA . LYS A 1 99 ? 11.383 -2.213 9.859 1 95.62 99 LYS A CA 1
ATOM 798 C C . LYS A 1 99 ? 10.047 -1.59 9.453 1 95.62 99 LYS A C 1
ATOM 800 O O . LYS A 1 99 ? 9.992 -0.788 8.516 1 95.62 99 LYS A O 1
ATOM 805 N N . ARG A 1 100 ? 9.055 -1.832 10.258 1 93.69 100 ARG A N 1
ATOM 806 C CA . ARG A 1 100 ? 7.668 -1.563 9.898 1 93.69 100 ARG A CA 1
ATOM 807 C C . ARG A 1 100 ? 7.418 -0.067 9.75 1 93.69 100 ARG A C 1
ATOM 809 O O . ARG A 1 100 ? 6.762 0.367 8.805 1 93.69 100 ARG A O 1
ATOM 816 N N . ASP A 1 101 ? 7.992 0.696 10.688 1 93.81 101 ASP A N 1
ATOM 817 C CA . ASP A 1 101 ? 7.781 2.139 10.625 1 93.81 101 ASP A CA 1
ATOM 818 C C . ASP A 1 101 ? 8.383 2.727 9.344 1 93.81 101 ASP A C 1
ATOM 820 O O . ASP A 1 101 ? 7.754 3.559 8.688 1 93.81 101 ASP A O 1
ATOM 824 N N . LEU A 1 102 ? 9.5 2.234 9 1 94.06 102 LEU A N 1
ATOM 825 C CA . LEU A 1 102 ? 10.164 2.709 7.789 1 94.06 102 LEU A CA 1
ATOM 826 C C . LEU A 1 102 ? 9.383 2.305 6.543 1 94.06 102 LEU A C 1
ATOM 828 O O . LEU A 1 102 ? 9.203 3.111 5.629 1 94.06 102 LEU A O 1
ATOM 832 N N . ALA A 1 103 ? 8.883 1.084 6.562 1 91.62 103 ALA A N 1
ATOM 833 C CA . ALA A 1 103 ? 8.102 0.591 5.434 1 91.62 103 ALA A CA 1
ATOM 834 C C . ALA A 1 103 ? 6.828 1.413 5.246 1 91.62 103 ALA A C 1
ATOM 836 O O . ALA A 1 103 ? 6.445 1.733 4.121 1 91.62 103 ALA A O 1
ATOM 837 N N . LYS A 1 104 ? 6.262 1.766 6.309 1 89.75 104 LYS A N 1
ATOM 838 C CA . LYS A 1 104 ? 5.047 2.574 6.277 1 89.75 104 LYS A CA 1
ATOM 839 C C . LYS A 1 104 ? 5.328 3.971 5.73 1 89.75 104 LYS A C 1
ATOM 841 O O . LYS A 1 104 ? 4.562 4.488 4.91 1 89.75 104 LYS A O 1
ATOM 846 N N . ILE A 1 105 ? 6.383 4.555 6.164 1 91.31 105 ILE A N 1
ATOM 847 C CA . ILE A 1 105 ? 6.762 5.887 5.711 1 91.31 105 ILE A CA 1
ATOM 848 C C . ILE A 1 105 ? 7 5.875 4.203 1 91.31 105 ILE A C 1
ATOM 850 O O . ILE A 1 105 ? 6.555 6.777 3.49 1 91.31 105 ILE A O 1
ATOM 854 N N . MET A 1 106 ? 7.637 4.863 3.744 1 88.56 106 MET A N 1
ATOM 855 C CA . MET A 1 106 ? 7.926 4.754 2.316 1 88.56 106 MET A CA 1
ATOM 856 C C . MET A 1 106 ? 6.641 4.633 1.508 1 88.56 106 MET A C 1
ATOM 858 O O . MET A 1 106 ? 6.496 5.266 0.462 1 88.56 106 MET A O 1
ATOM 862 N N . MET A 1 107 ? 5.738 3.873 1.993 1 83.56 107 MET A N 1
ATOM 863 C CA . MET A 1 107 ? 4.465 3.699 1.302 1 83.56 107 MET A CA 1
ATOM 864 C C . MET A 1 107 ? 3.682 5.008 1.268 1 83.56 107 MET A C 1
ATOM 866 O O . MET A 1 107 ? 3.064 5.34 0.254 1 83.56 107 MET A O 1
ATOM 870 N N . GLN A 1 108 ? 3.703 5.664 2.344 1 83.38 108 GLN A N 1
ATOM 871 C CA . GLN A 1 108 ? 3.047 6.965 2.404 1 83.38 108 GLN A CA 1
ATOM 872 C C . GLN A 1 108 ? 3.631 7.926 1.371 1 83.38 108 GLN A C 1
ATOM 874 O O . GLN A 1 108 ? 2.891 8.617 0.672 1 83.38 108 GLN A O 1
ATOM 879 N N . GLU A 1 109 ? 4.934 7.941 1.312 1 83.81 109 GLU A N 1
ATOM 880 C CA . GLU A 1 109 ? 5.609 8.836 0.38 1 83.81 109 GLU A CA 1
ATOM 881 C C . GLU A 1 109 ? 5.27 8.492 -1.065 1 83.81 109 GLU A C 1
ATOM 883 O O . GLU A 1 109 ? 5.027 9.383 -1.884 1 83.81 109 GLU A O 1
ATOM 888 N N . LEU A 1 110 ? 5.199 7.242 -1.346 1 77.88 110 LEU A N 1
ATOM 889 C CA . LEU A 1 110 ? 4.875 6.812 -2.701 1 77.88 110 LEU A CA 1
ATOM 890 C C . LEU A 1 110 ? 3.445 7.191 -3.068 1 77.88 110 LEU A C 1
ATOM 892 O O . LEU A 1 110 ? 3.172 7.562 -4.211 1 77.88 110 LEU A O 1
ATOM 896 N N . ALA A 1 111 ? 2.588 7.121 -2.096 1 73.94 111 ALA A N 1
ATOM 897 C CA . ALA A 1 111 ? 1.187 7.477 -2.305 1 73.94 111 ALA A CA 1
ATOM 898 C C . ALA A 1 111 ? 1.037 8.961 -2.631 1 73.94 111 ALA A C 1
ATOM 900 O O . ALA A 1 111 ? 0.048 9.367 -3.24 1 73.94 111 ALA A O 1
ATOM 901 N N . PHE A 1 112 ? 2.062 9.656 -2.234 1 77.25 112 PHE A N 1
ATOM 902 C CA . PHE A 1 112 ? 2.037 11.086 -2.514 1 77.25 112 PHE A CA 1
ATOM 903 C C . PHE A 1 112 ? 2.99 11.438 -3.652 1 77.25 112 PHE A C 1
ATOM 905 O O . PHE A 1 112 ? 3.615 12.5 -3.645 1 77.25 112 PHE A O 1
ATOM 912 N N . ASN A 1 113 ? 3.24 10.461 -4.512 1 75.75 113 ASN A N 1
ATOM 913 C CA . ASN A 1 113 ? 3.971 10.602 -5.766 1 75.75 113 ASN A CA 1
ATOM 914 C C . ASN A 1 113 ? 5.453 10.859 -5.527 1 75.75 113 ASN A C 1
ATOM 916 O O . ASN A 1 113 ? 6.129 11.445 -6.375 1 75.75 113 ASN A O 1
ATOM 920 N N . GLY A 1 114 ? 5.867 10.602 -4.371 1 78.88 114 GLY A N 1
ATOM 921 C CA . GLY A 1 114 ? 7.293 10.688 -4.082 1 78.88 114 GLY A CA 1
ATOM 922 C C . GLY A 1 114 ? 7.824 12.109 -4.129 1 78.88 114 GLY A C 1
ATOM 923 O O . GLY A 1 114 ? 8.961 12.336 -4.551 1 78.88 114 GLY A O 1
ATOM 924 N N . LYS A 1 115 ? 7.023 13.039 -3.793 1 77.31 115 LYS A N 1
ATOM 925 C CA . LYS A 1 115 ? 7.387 14.445 -3.936 1 77.31 115 LYS A CA 1
ATOM 926 C C . LYS A 1 115 ? 8.578 14.805 -3.047 1 77.31 115 LYS A C 1
ATOM 928 O O . LYS A 1 115 ? 9.336 15.719 -3.357 1 77.31 115 LYS A O 1
ATOM 933 N N . ASN A 1 116 ? 8.742 14.023 -2.01 1 81.69 116 ASN A N 1
ATOM 934 C CA . ASN A 1 116 ? 9.812 14.344 -1.063 1 81.69 116 ASN A CA 1
ATOM 935 C C . ASN A 1 116 ? 11.023 13.438 -1.268 1 81.69 116 ASN A C 1
ATOM 937 O O . ASN A 1 116 ? 11.984 13.5 -0.499 1 81.69 116 ASN A O 1
ATOM 941 N N . LEU A 1 117 ? 10.984 12.594 -2.23 1 85.56 117 LEU A N 1
ATOM 942 C CA . LEU A 1 117 ? 12.125 11.734 -2.521 1 85.56 117 LEU A CA 1
ATOM 943 C C . LEU A 1 117 ? 13.242 12.531 -3.197 1 85.56 117 LEU A C 1
ATOM 945 O O . LEU A 1 117 ? 13.023 13.148 -4.242 1 85.56 117 LEU A O 1
ATOM 9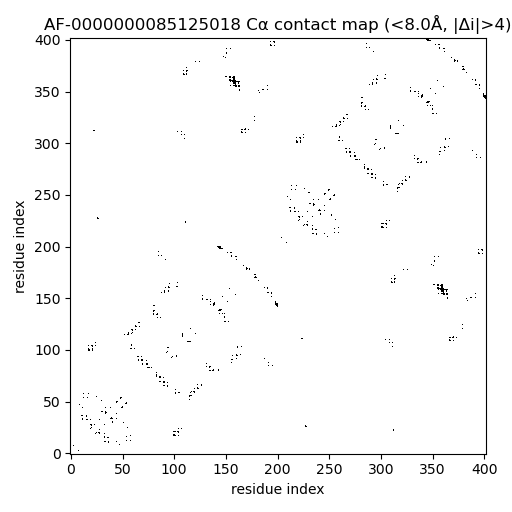49 N N . SER A 1 118 ? 14.414 12.5 -2.586 1 89.19 118 SER A N 1
ATOM 950 C CA . SER A 1 118 ? 15.586 13.109 -3.215 1 89.19 118 SER A CA 1
ATOM 951 C C . SER A 1 118 ? 16.016 12.328 -4.445 1 89.19 118 SER A C 1
ATOM 953 O O . SER A 1 118 ? 15.664 11.156 -4.602 1 89.19 118 SER A O 1
ATOM 955 N N . ASP A 1 119 ? 16.781 12.93 -5.254 1 89.62 119 ASP A N 1
ATOM 956 C CA . ASP A 1 119 ? 17.328 12.234 -6.41 1 89.62 119 ASP A CA 1
ATOM 957 C C . ASP A 1 119 ? 18.188 11.039 -5.98 1 89.62 119 ASP A C 1
ATOM 959 O O . ASP A 1 119 ? 18.172 10 -6.645 1 89.62 119 ASP A O 1
ATOM 963 N N . GLU A 1 120 ? 18.828 11.25 -4.883 1 92.19 120 GLU A N 1
ATOM 964 C CA . GLU A 1 120 ? 19.672 10.164 -4.383 1 92.19 120 GLU A CA 1
ATOM 965 C C . GLU A 1 120 ? 18.812 8.961 -3.967 1 92.19 120 GLU A C 1
ATOM 967 O O . GLU A 1 120 ? 19.156 7.82 -4.27 1 92.19 120 GLU A O 1
ATOM 972 N N . ALA A 1 121 ? 17.766 9.211 -3.291 1 91.56 121 ALA A N 1
ATOM 973 C CA . ALA A 1 121 ? 16.859 8.133 -2.896 1 91.56 121 ALA A CA 1
ATOM 974 C C . ALA A 1 121 ? 16.25 7.445 -4.117 1 91.56 121 ALA A C 1
ATOM 976 O O . ALA A 1 121 ? 16.141 6.219 -4.152 1 91.56 121 ALA A O 1
ATOM 977 N N . LYS A 1 122 ? 15.938 8.227 -5.121 1 91.19 122 LYS A N 1
ATOM 978 C CA . LYS A 1 122 ? 15.406 7.672 -6.363 1 91.19 122 LYS A CA 1
ATOM 979 C C . LYS A 1 122 ? 16.422 6.762 -7.039 1 91.19 122 LYS A C 1
ATOM 981 O O . LYS A 1 122 ? 16.078 5.699 -7.551 1 91.19 122 LYS A O 1
ATOM 986 N N . LYS A 1 123 ? 17.641 7.176 -7.047 1 94.06 123 LYS A N 1
ATOM 987 C CA . LYS A 1 123 ? 18.703 6.363 -7.633 1 94.06 123 LYS A CA 1
ATOM 988 C C . LYS A 1 123 ? 18.812 5.016 -6.93 1 94.06 123 LYS A C 1
ATOM 990 O O . LYS A 1 123 ? 19.047 3.988 -7.57 1 94.06 123 LYS A O 1
ATOM 995 N N . HIS A 1 124 ? 18.703 5.027 -5.609 1 94.25 124 HIS A N 1
ATOM 996 C CA . HIS A 1 124 ? 18.734 3.777 -4.859 1 94.25 124 HIS A CA 1
ATOM 997 C C . HIS A 1 124 ? 17.562 2.873 -5.242 1 94.25 124 HIS A C 1
ATOM 999 O O . HIS A 1 124 ? 17.734 1.661 -5.391 1 94.25 124 HIS A O 1
ATOM 1005 N N . PHE A 1 125 ? 16.453 3.455 -5.371 1 90.31 125 PHE A N 1
ATOM 1006 C CA . PHE A 1 125 ? 15.281 2.689 -5.793 1 90.31 125 PHE A CA 1
ATOM 1007 C C . PHE A 1 125 ? 15.516 2.059 -7.16 1 90.31 125 PHE A C 1
ATOM 1009 O O . PHE A 1 125 ? 15.258 0.868 -7.352 1 90.31 125 PHE A O 1
ATOM 1016 N N . PHE A 1 126 ? 16.062 2.793 -8.047 1 92.75 126 PHE A N 1
ATOM 1017 C CA . PHE A 1 126 ? 16.312 2.293 -9.391 1 92.75 126 PHE A CA 1
ATOM 1018 C C . PHE A 1 126 ? 17.391 1.214 -9.375 1 92.75 126 PHE A C 1
ATOM 1020 O O . PHE A 1 126 ? 17.344 0.269 -10.172 1 92.75 126 PHE A O 1
ATOM 1027 N N . LYS A 1 127 ? 18.281 1.434 -8.492 1 95.69 127 LYS A N 1
ATOM 1028 C CA . LYS A 1 127 ? 19.312 0.401 -8.352 1 95.69 127 LYS A CA 1
ATOM 1029 C C . LYS A 1 127 ? 18.703 -0.916 -7.879 1 95.69 127 LYS A C 1
ATOM 1031 O O . LYS A 1 127 ? 19.094 -1.988 -8.344 1 95.69 127 LYS A O 1
ATOM 1036 N N . ILE A 1 128 ? 17.781 -0.864 -6.992 1 95.31 128 ILE A N 1
ATOM 1037 C CA . ILE A 1 128 ? 17.094 -2.047 -6.496 1 95.31 128 ILE A CA 1
ATOM 1038 C C . ILE A 1 128 ? 16.359 -2.74 -7.648 1 95.31 128 ILE A C 1
ATOM 1040 O O . ILE A 1 128 ? 16.484 -3.955 -7.824 1 95.31 128 ILE A O 1
ATOM 1044 N N . ILE A 1 129 ? 15.672 -1.979 -8.453 1 94.75 129 ILE A N 1
ATOM 1045 C CA . ILE A 1 129 ? 14.938 -2.523 -9.594 1 94.75 129 ILE A CA 1
ATOM 1046 C C . ILE A 1 129 ? 15.922 -3.117 -10.602 1 94.75 129 ILE A C 1
ATOM 1048 O O . ILE A 1 129 ? 15.664 -4.168 -11.188 1 94.75 129 ILE A O 1
ATOM 1052 N N . TYR A 1 130 ? 17.016 -2.426 -10.742 1 95.69 130 TYR A N 1
ATOM 1053 C CA . TYR A 1 130 ? 18.047 -2.889 -11.68 1 95.69 130 TYR A CA 1
ATOM 1054 C C . TYR A 1 130 ? 18.594 -4.246 -11.258 1 95.69 130 TYR A C 1
ATOM 1056 O O . TYR A 1 130 ? 18.781 -5.137 -12.094 1 95.69 130 TYR A O 1
ATOM 1064 N N . ILE A 1 131 ? 18.859 -4.383 -10.031 1 96.75 131 ILE A N 1
ATOM 1065 C CA . ILE A 1 131 ? 19.344 -5.656 -9.516 1 96.75 131 ILE A CA 1
ATOM 1066 C C . ILE A 1 131 ? 18.344 -6.762 -9.82 1 96.75 131 ILE A C 1
ATOM 1068 O O . ILE A 1 131 ? 18.703 -7.832 -10.312 1 96.75 131 ILE A O 1
ATOM 1072 N N . LEU A 1 132 ? 17.109 -6.512 -9.578 1 96.94 132 LEU A N 1
ATOM 1073 C CA . LEU A 1 132 ? 16.047 -7.473 -9.867 1 96.94 132 LEU A CA 1
ATOM 1074 C C . LEU A 1 132 ? 16 -7.793 -11.359 1 96.94 132 LEU A C 1
ATOM 1076 O O . LEU A 1 132 ? 15.875 -8.953 -11.75 1 96.94 132 LEU A O 1
ATOM 1080 N N . GLN A 1 133 ? 16.125 -6.773 -12.141 1 96.56 133 GLN A N 1
ATOM 1081 C CA . GLN A 1 133 ? 16.109 -6.938 -13.594 1 96.56 133 GLN A CA 1
ATOM 1082 C C . GLN A 1 133 ? 17.25 -7.848 -14.047 1 96.56 133 GLN A C 1
ATOM 1084 O O . GLN A 1 133 ? 17.062 -8.703 -14.914 1 96.56 133 GLN A O 1
ATOM 1089 N N . VAL A 1 134 ? 18.391 -7.617 -13.531 1 96.69 134 VAL A N 1
ATOM 1090 C CA . VAL A 1 134 ? 19.562 -8.414 -13.891 1 96.69 134 VAL A CA 1
ATOM 1091 C C . VAL A 1 134 ? 19.344 -9.875 -13.516 1 96.69 134 VAL A C 1
ATOM 1093 O O . VAL A 1 134 ? 19.609 -10.773 -14.312 1 96.69 134 VAL A O 1
ATOM 1096 N N . ILE A 1 135 ? 18.812 -10.125 -12.336 1 97.19 135 ILE A N 1
ATOM 1097 C CA . ILE A 1 135 ? 18.531 -11.477 -11.859 1 97.19 135 ILE A CA 1
ATOM 1098 C C . ILE A 1 135 ? 17.531 -12.148 -12.805 1 97.19 135 ILE A C 1
ATOM 1100 O O . ILE A 1 135 ? 17.75 -13.281 -13.242 1 97.19 135 ILE A O 1
ATOM 1104 N N . LEU A 1 136 ? 16.453 -11.43 -13.148 1 97.44 136 LEU A N 1
ATOM 1105 C CA . LEU A 1 136 ? 15.406 -11.992 -13.977 1 97.44 136 LEU A CA 1
ATOM 1106 C C . LEU A 1 136 ? 15.914 -12.258 -15.391 1 97.44 136 LEU A C 1
ATOM 1108 O O . LEU A 1 136 ? 15.602 -13.289 -15.984 1 97.44 136 LEU A O 1
ATOM 1112 N N . LYS A 1 137 ? 16.688 -11.344 -15.922 1 97.44 137 LYS A N 1
ATOM 1113 C CA . LYS A 1 137 ? 17.25 -11.5 -17.266 1 97.44 137 LYS A CA 1
ATOM 1114 C C . LYS A 1 137 ? 18.141 -12.742 -17.344 1 97.44 137 LYS A C 1
ATOM 1116 O O . LYS A 1 137 ? 18.078 -13.492 -18.312 1 97.44 137 LYS A O 1
ATOM 1121 N N . GLU A 1 138 ? 18.938 -12.922 -16.359 1 96.69 138 GLU A N 1
ATOM 1122 C CA . GLU A 1 138 ? 19.797 -14.109 -16.312 1 96.69 138 GLU A CA 1
ATOM 1123 C C . GLU A 1 138 ? 18.969 -15.383 -16.25 1 96.69 138 GLU A C 1
ATOM 1125 O O . GLU A 1 138 ? 19.281 -16.375 -16.906 1 96.69 138 GLU A O 1
ATOM 1130 N N . GLY A 1 139 ? 17.938 -15.398 -15.461 1 97.69 139 GLY A N 1
ATOM 1131 C CA . GLY A 1 139 ? 17.062 -16.547 -15.367 1 97.69 139 GLY A CA 1
ATOM 1132 C C . GLY A 1 139 ? 16.328 -16.844 -16.656 1 97.69 139 GLY A C 1
ATOM 1133 O O . GLY A 1 139 ? 16.094 -18.016 -17 1 97.69 139 GLY A O 1
ATOM 1134 N N . ILE A 1 140 ? 15.945 -15.789 -17.359 1 97.56 140 ILE A N 1
ATOM 1135 C CA . ILE A 1 140 ? 15.281 -15.945 -18.641 1 97.56 140 ILE A CA 1
ATOM 1136 C C . ILE A 1 140 ? 16.25 -16.562 -19.641 1 97.56 140 ILE A C 1
ATOM 1138 O O . ILE A 1 140 ? 15.898 -17.5 -20.375 1 97.56 140 ILE A O 1
ATOM 1142 N N . LYS A 1 141 ? 17.438 -16.047 -19.656 1 97.31 141 LYS A N 1
ATOM 1143 C CA . LYS A 1 141 ? 18.484 -16.562 -20.531 1 97.31 141 LYS A CA 1
ATOM 1144 C C . LYS A 1 141 ? 18.719 -18.047 -20.281 1 97.31 141 LYS A C 1
ATOM 1146 O O . LYS A 1 141 ? 18.938 -18.812 -21.234 1 97.31 141 LYS A O 1
ATOM 1151 N N . GLN A 1 142 ? 18.609 -18.469 -19.062 1 97.25 142 GLN A N 1
ATOM 1152 C CA . GLN A 1 142 ? 18.875 -19.844 -18.672 1 97.25 142 GLN A CA 1
ATOM 1153 C C . GLN A 1 142 ? 17.594 -20.672 -18.719 1 97.25 142 GLN A C 1
ATOM 1155 O O . GLN A 1 142 ? 17.594 -21.844 -18.312 1 97.25 142 GLN A O 1
ATOM 1160 N N . LYS A 1 143 ? 16.516 -20.078 -19.062 1 97.5 143 LYS A N 1
ATOM 1161 C CA . LYS A 1 143 ? 15.219 -20.719 -19.203 1 97.5 143 LYS A CA 1
ATOM 1162 C C . LYS A 1 143 ? 14.695 -21.219 -17.859 1 97.5 143 LYS A C 1
ATOM 1164 O O . LYS A 1 143 ? 14.062 -22.281 -17.781 1 97.5 143 LYS A O 1
ATOM 1169 N N . VAL A 1 144 ? 15.047 -20.484 -16.875 1 97.25 144 VAL A N 1
ATOM 1170 C CA . VAL A 1 144 ? 14.594 -20.766 -15.516 1 97.25 144 VAL A CA 1
ATOM 1171 C C . VAL A 1 144 ? 13.352 -19.922 -15.195 1 97.25 144 VAL A C 1
ATOM 1173 O O . VAL A 1 144 ? 12.453 -20.391 -14.484 1 97.25 144 VAL A O 1
ATOM 1176 N N . PHE A 1 145 ? 13.336 -18.75 -15.695 1 98.12 145 PHE A N 1
ATOM 1177 C CA . PHE A 1 145 ? 12.234 -17.828 -15.461 1 98.12 145 PHE A CA 1
ATOM 1178 C C . PHE A 1 145 ? 11.5 -17.531 -16.766 1 98.12 145 PHE A C 1
ATOM 1180 O O . PHE A 1 145 ? 12.109 -17.5 -17.828 1 98.12 145 PHE A O 1
ATOM 1187 N N . LYS A 1 146 ? 10.234 -17.328 -16.703 1 97.19 146 LYS A N 1
ATOM 1188 C CA . LYS A 1 146 ? 9.492 -16.781 -17.828 1 97.19 146 LYS A CA 1
ATOM 1189 C C . LYS A 1 146 ? 9.75 -15.273 -17.969 1 97.19 146 LYS A C 1
ATOM 1191 O O . LYS A 1 146 ? 10.242 -14.641 -17.047 1 97.19 146 LYS A O 1
ATOM 1196 N N . ASP A 1 147 ? 9.414 -14.766 -19.125 1 95.25 147 ASP A N 1
ATOM 1197 C CA . ASP A 1 147 ? 9.516 -13.328 -19.328 1 95.25 147 ASP A CA 1
ATOM 1198 C C . ASP A 1 147 ? 8.492 -12.578 -18.469 1 95.25 147 ASP A C 1
ATOM 1200 O O . ASP A 1 147 ? 7.297 -12.875 -18.531 1 95.25 147 ASP A O 1
ATOM 1204 N N . ILE A 1 148 ? 9.008 -11.727 -17.609 1 94.69 148 ILE A N 1
ATOM 1205 C CA . ILE A 1 148 ? 8.141 -11.016 -16.688 1 94.69 148 ILE A CA 1
ATOM 1206 C C . ILE A 1 148 ? 8.719 -9.625 -16.406 1 94.69 148 ILE A C 1
ATOM 1208 O O . ILE A 1 148 ? 9.938 -9.453 -16.359 1 94.69 148 ILE A O 1
ATOM 1212 N N . ASP A 1 149 ? 7.848 -8.68 -16.234 1 94.25 149 ASP A N 1
ATOM 1213 C CA . ASP A 1 149 ? 8.219 -7.312 -15.875 1 94.25 149 ASP A CA 1
ATOM 1214 C C . ASP A 1 149 ? 8.789 -7.262 -14.453 1 94.25 149 ASP A C 1
ATOM 1216 O O . ASP A 1 149 ? 8.086 -7.566 -13.492 1 94.25 149 ASP A O 1
ATOM 1220 N N . PRO A 1 150 ? 10.039 -6.828 -14.344 1 95.25 150 PRO A N 1
ATOM 1221 C CA . PRO A 1 150 ? 10.625 -6.75 -13 1 95.25 150 PRO A CA 1
ATOM 1222 C C . PRO A 1 150 ? 9.812 -5.867 -12.055 1 95.25 150 PRO A C 1
ATOM 1224 O O . PRO A 1 150 ? 9.742 -6.145 -10.852 1 95.25 150 PRO A O 1
ATOM 1227 N N . PHE A 1 151 ? 9.211 -4.871 -12.547 1 94.44 151 PHE A N 1
ATOM 1228 C CA . PHE A 1 151 ? 8.445 -3.967 -11.695 1 94.44 151 PHE A CA 1
ATOM 1229 C C . PHE A 1 151 ? 7.195 -4.656 -11.164 1 94.44 151 PHE A C 1
ATOM 1231 O O . PHE A 1 151 ? 6.742 -4.363 -10.055 1 94.44 151 PHE A O 1
ATOM 1238 N N . LEU A 1 152 ? 6.688 -5.52 -11.945 1 95.81 152 LEU A N 1
ATOM 1239 C CA . LEU A 1 152 ? 5.539 -6.293 -11.484 1 95.81 152 LEU A CA 1
ATOM 1240 C C . LEU A 1 152 ? 5.914 -7.16 -10.281 1 95.81 152 LEU A C 1
ATOM 1242 O O . LEU A 1 152 ? 5.168 -7.23 -9.305 1 95.81 152 LEU A O 1
ATOM 1246 N N . ILE A 1 153 ? 7.07 -7.793 -10.352 1 96.88 153 ILE A N 1
ATOM 1247 C CA . ILE A 1 153 ? 7.551 -8.625 -9.25 1 96.88 153 ILE A CA 1
ATOM 1248 C C . ILE A 1 153 ? 7.812 -7.762 -8.023 1 96.88 153 ILE A C 1
ATOM 1250 O O . ILE A 1 153 ? 7.422 -8.117 -6.91 1 96.88 153 ILE A O 1
ATOM 1254 N N . HIS A 1 154 ? 8.453 -6.656 -8.258 1 95.69 154 HIS A N 1
ATOM 1255 C CA . HIS A 1 154 ? 8.719 -5.715 -7.18 1 95.69 154 HIS A CA 1
ATOM 1256 C C . HIS A 1 154 ? 7.422 -5.25 -6.523 1 95.69 154 HIS A C 1
ATOM 1258 O O . HIS A 1 154 ? 7.285 -5.305 -5.297 1 95.69 154 HIS A O 1
ATOM 1264 N N . ALA A 1 155 ? 6.477 -4.824 -7.301 1 94.31 155 ALA A N 1
ATOM 1265 C CA . ALA A 1 155 ? 5.203 -4.309 -6.82 1 94.31 155 ALA A CA 1
ATOM 1266 C C . ALA A 1 155 ? 4.43 -5.379 -6.055 1 94.31 155 ALA A C 1
ATOM 1268 O O . ALA A 1 155 ? 3.838 -5.102 -5.008 1 94.31 155 ALA A O 1
ATOM 1269 N N . THR A 1 156 ? 4.43 -6.566 -6.613 1 97.06 156 THR A N 1
ATOM 1270 C CA . THR A 1 156 ? 3.707 -7.652 -5.957 1 97.06 156 THR A CA 1
ATOM 1271 C C . THR A 1 156 ? 4.336 -7.977 -4.605 1 97.06 156 THR A C 1
ATOM 1273 O O . THR A 1 156 ? 3.627 -8.18 -3.617 1 97.06 156 THR A O 1
ATOM 1276 N N . THR A 1 157 ? 5.672 -7.98 -4.547 1 97.62 157 THR A N 1
ATOM 1277 C CA . THR A 1 157 ? 6.375 -8.305 -3.312 1 97.62 157 THR A CA 1
ATOM 1278 C C . THR A 1 157 ? 6.113 -7.246 -2.246 1 97.62 157 THR A C 1
ATOM 1280 O O . THR A 1 157 ? 5.566 -7.547 -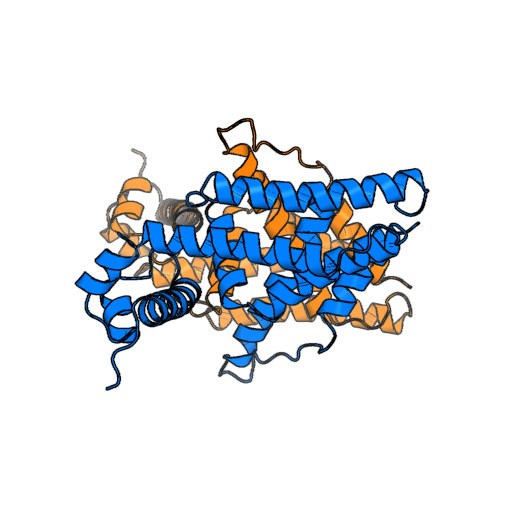1.184 1 97.62 157 THR A O 1
ATOM 1283 N N . ILE A 1 158 ? 6.395 -6.043 -2.559 1 95.75 158 ILE A N 1
ATOM 1284 C CA . ILE A 1 158 ? 6.316 -4.957 -1.586 1 95.75 158 ILE A CA 1
ATOM 1285 C C . ILE A 1 158 ? 4.855 -4.652 -1.265 1 95.75 158 ILE A C 1
ATOM 1287 O O . ILE A 1 158 ? 4.492 -4.496 -0.098 1 95.75 158 ILE A O 1
ATOM 1291 N N . GLY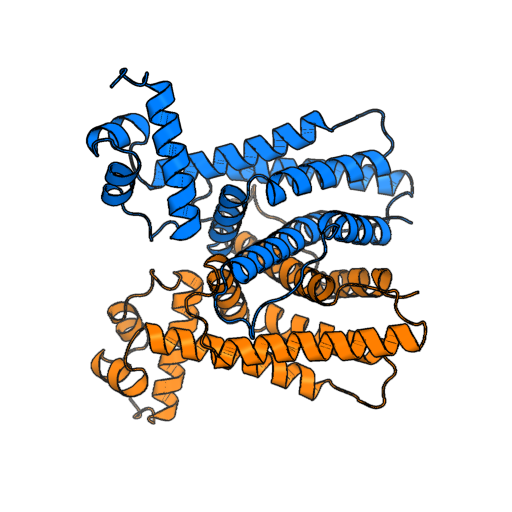 A 1 159 ? 4.051 -4.578 -2.311 1 95.44 159 GLY A N 1
ATOM 1292 C CA . GLY A 1 159 ? 2.648 -4.246 -2.119 1 95.44 159 GLY A CA 1
ATOM 1293 C C . GLY A 1 159 ? 1.913 -5.238 -1.239 1 95.44 159 GLY A C 1
ATOM 1294 O O . GLY A 1 159 ? 1.208 -4.848 -0.307 1 95.44 159 GLY A O 1
ATOM 1295 N N . SER A 1 160 ? 2.094 -6.531 -1.501 1 97 160 SER A N 1
ATOM 1296 C CA . SER A 1 160 ? 1.397 -7.559 -0.733 1 97 160 SER A CA 1
ATOM 1297 C C . SER A 1 160 ? 1.855 -7.566 0.721 1 97 160 SER A C 1
ATOM 1299 O O . SER A 1 160 ? 1.031 -7.59 1.638 1 97 160 SER A O 1
ATOM 1301 N N . LEU A 1 161 ? 3.154 -7.477 0.914 1 96.56 161 LEU A N 1
ATOM 1302 C CA . LEU A 1 161 ? 3.707 -7.559 2.262 1 96.56 161 LEU A CA 1
ATOM 1303 C C . LEU A 1 161 ? 3.299 -6.344 3.09 1 96.56 161 LEU A C 1
ATOM 1305 O O . LEU A 1 161 ? 2.863 -6.484 4.234 1 96.56 161 LEU A O 1
ATOM 1309 N N . ASN A 1 162 ? 3.43 -5.223 2.502 1 93.5 162 ASN A N 1
ATOM 1310 C CA . ASN A 1 162 ? 3.082 -4.016 3.242 1 93.5 162 ASN A CA 1
ATOM 1311 C C . ASN A 1 162 ? 1.599 -3.98 3.598 1 93.5 162 ASN A C 1
ATOM 1313 O O . ASN A 1 162 ? 1.23 -3.604 4.711 1 93.5 162 ASN A O 1
ATOM 1317 N N . TYR A 1 163 ? 0.811 -4.289 2.668 1 93.06 163 TYR A N 1
ATOM 1318 C CA . TYR A 1 163 ? -0.62 -4.312 2.949 1 93.06 163 TYR A CA 1
ATOM 1319 C C . TYR A 1 163 ? -0.941 -5.312 4.055 1 93.06 163 TYR A C 1
ATOM 1321 O O . TYR A 1 163 ? -1.617 -4.973 5.027 1 93.06 163 TYR A O 1
ATOM 1329 N N . TYR A 1 164 ? -0.431 -6.484 3.945 1 94.12 164 TYR A N 1
ATOM 1330 C CA . TYR A 1 164 ? -0.726 -7.555 4.891 1 94.12 164 TYR A CA 1
ATOM 1331 C C . TYR A 1 164 ? -0.302 -7.164 6.305 1 94.12 164 TYR A C 1
ATOM 1333 O O . TYR A 1 164 ? -1.089 -7.273 7.246 1 94.12 164 TYR A O 1
ATOM 1341 N N . TYR A 1 165 ? 0.832 -6.672 6.426 1 92.81 165 TYR A N 1
ATOM 1342 C CA . TYR A 1 165 ? 1.372 -6.438 7.762 1 92.81 165 TYR A CA 1
ATOM 1343 C C . TYR A 1 165 ? 0.811 -5.152 8.359 1 92.81 165 TYR A C 1
ATOM 1345 O O . TYR A 1 165 ? 0.708 -5.02 9.578 1 92.81 165 TYR A O 1
ATOM 1353 N N . THR A 1 166 ? 0.464 -4.223 7.504 1 89.81 166 THR A N 1
ATOM 1354 C CA . THR A 1 166 ? -0.257 -3.059 8 1 89.81 166 THR A CA 1
ATOM 1355 C C . THR A 1 166 ? -1.619 -3.461 8.562 1 89.81 166 THR A C 1
ATOM 1357 O O . THR A 1 166 ? -2.018 -3.006 9.633 1 89.81 166 THR A O 1
ATOM 1360 N N . MET A 1 167 ? -2.285 -4.316 7.867 1 88.56 167 MET A N 1
ATOM 1361 C CA . MET A 1 167 ? -3.582 -4.801 8.328 1 88.56 167 MET A CA 1
ATOM 1362 C C . MET A 1 167 ? -3.436 -5.613 9.609 1 88.56 167 MET A C 1
ATOM 1364 O O . MET A 1 167 ? -4.27 -5.52 10.508 1 88.56 167 MET A O 1
ATOM 1368 N N . LYS A 1 168 ? -2.436 -6.402 9.609 1 90.25 168 LYS A N 1
ATOM 1369 C CA . LYS A 1 168 ? -2.166 -7.184 10.812 1 90.25 168 LYS A CA 1
ATOM 1370 C C . LYS A 1 168 ? -1.973 -6.281 12.023 1 90.25 168 LYS A C 1
ATOM 1372 O O . LYS A 1 168 ? -2.531 -6.539 13.094 1 90.25 168 LYS A O 1
ATOM 1377 N N . GLU A 1 169 ? -1.252 -5.254 11.883 1 87.81 169 GLU A N 1
ATOM 1378 C CA . GLU A 1 169 ? -1.02 -4.293 12.961 1 87.81 169 GLU A CA 1
ATOM 1379 C C . GLU A 1 169 ? -2.316 -3.602 13.375 1 87.81 169 GLU A C 1
ATOM 1381 O O . GLU A 1 169 ? -2.568 -3.404 14.562 1 87.81 169 GLU A O 1
ATOM 1386 N N . ALA A 1 170 ? -3.094 -3.213 12.391 1 84.31 170 ALA A N 1
ATOM 1387 C CA . ALA A 1 170 ? -4.379 -2.578 12.664 1 84.31 170 ALA A CA 1
ATOM 1388 C C . ALA A 1 170 ? -5.293 -3.514 13.453 1 84.31 170 ALA A C 1
ATOM 1390 O O . ALA A 1 170 ? -5.996 -3.08 14.375 1 84.31 170 ALA A O 1
ATOM 1391 N N . ALA A 1 171 ? -5.27 -4.758 13.117 1 84.25 171 ALA A N 1
ATOM 1392 C CA . ALA A 1 171 ? -6.113 -5.75 13.781 1 84.25 171 ALA A CA 1
ATOM 1393 C C . ALA A 1 171 ? -5.691 -5.941 15.234 1 84.25 171 ALA A C 1
ATOM 1395 O O . ALA A 1 171 ? -6.535 -6.137 16.109 1 84.25 171 ALA A O 1
ATOM 1396 N N . ILE A 1 172 ? -4.438 -5.969 15.445 1 84.38 172 ILE A N 1
ATOM 1397 C CA . ILE A 1 172 ? -3.904 -6.137 16.797 1 84.38 172 ILE A CA 1
ATOM 1398 C C . ILE A 1 172 ? -4.344 -4.969 17.672 1 84.38 172 ILE A C 1
ATOM 1400 O O . ILE A 1 172 ? -4.664 -5.152 18.844 1 84.38 172 ILE A O 1
ATOM 1404 N N . SER A 1 173 ? -4.438 -3.801 17.094 1 83.38 173 SER A N 1
ATOM 1405 C CA . SER A 1 173 ? -4.789 -2.598 17.844 1 83.38 173 SER A CA 1
ATOM 1406 C C . SER A 1 173 ? -6.301 -2.451 17.969 1 83.38 173 SER A C 1
ATOM 1408 O O . SER A 1 173 ? -6.785 -1.606 18.734 1 83.38 173 SER A O 1
ATOM 1410 N N . GLU A 1 174 ? -7 -3.316 17.25 1 84.56 174 GLU A N 1
ATOM 1411 C CA . GLU A 1 174 ? -8.453 -3.24 17.266 1 84.56 174 GLU A CA 1
ATOM 1412 C C . GLU A 1 174 ? -9.023 -3.68 18.609 1 84.56 174 GLU A C 1
ATOM 1414 O O . GLU A 1 174 ? -8.641 -4.723 19.141 1 84.56 174 GLU A O 1
ATOM 1419 N N . GLU A 1 175 ? -9.859 -2.855 19.125 1 83.31 175 GLU A N 1
ATOM 1420 C CA . GLU A 1 175 ? -10.422 -3.141 20.453 1 83.31 175 GLU A CA 1
ATOM 1421 C C . GLU A 1 175 ? -11.734 -3.916 20.328 1 83.31 175 GLU A C 1
ATOM 1423 O O . GLU A 1 175 ? -12.094 -4.664 21.25 1 83.31 175 GLU A O 1
ATOM 1428 N N . ASN A 1 176 ? -12.406 -3.67 19.266 1 85.44 176 ASN A N 1
ATOM 1429 C CA . ASN A 1 176 ? -13.672 -4.359 19.047 1 85.44 176 ASN A CA 1
ATOM 1430 C C . ASN A 1 176 ? -13.453 -5.809 18.625 1 85.44 176 ASN A C 1
ATOM 1432 O O . ASN A 1 176 ? -12.961 -6.07 17.516 1 85.44 176 ASN A O 1
ATOM 1436 N N . GLU A 1 177 ? -13.891 -6.715 19.391 1 86.12 177 GLU A N 1
ATOM 1437 C CA . GLU A 1 177 ? -13.68 -8.141 19.172 1 86.12 177 GLU A CA 1
ATOM 1438 C C . GLU A 1 177 ? -14.328 -8.602 17.875 1 86.12 177 GLU A C 1
ATOM 1440 O O . GLU A 1 177 ? -13.852 -9.539 17.234 1 86.12 177 GLU A O 1
ATOM 1445 N N . GLU A 1 178 ? -15.336 -7.91 17.5 1 85.88 178 GLU A N 1
ATOM 1446 C CA . GLU A 1 178 ? -16.078 -8.273 16.297 1 85.88 178 GLU A CA 1
ATOM 1447 C C . GLU A 1 178 ? -15.203 -8.172 15.047 1 85.88 178 GLU A C 1
ATOM 1449 O O . GLU A 1 178 ? -15.477 -8.82 14.031 1 85.88 178 GLU A O 1
ATOM 1454 N N . PHE A 1 179 ? -14.141 -7.398 15.211 1 85.12 179 PHE A N 1
ATOM 1455 C CA . PHE A 1 179 ? -13.344 -7.133 14.023 1 85.12 179 PHE A CA 1
ATOM 1456 C C . PHE A 1 179 ? -11.938 -7.715 14.164 1 85.12 179 PHE A C 1
ATOM 1458 O O . PHE A 1 179 ? -11.031 -7.352 13.422 1 85.12 179 PHE A O 1
ATOM 1465 N N . LYS A 1 180 ? -11.797 -8.57 15.023 1 82.88 180 LYS A N 1
ATOM 1466 C CA . LYS A 1 180 ? -10.508 -9.25 15.164 1 82.88 180 LYS A CA 1
ATOM 1467 C C . LYS A 1 180 ? -10.336 -10.32 14.094 1 82.88 180 LYS A C 1
ATOM 1469 O O . LYS A 1 180 ? -11.289 -11.023 13.75 1 82.88 180 LYS A O 1
ATOM 1474 N N . VAL A 1 181 ? -9.211 -10.375 13.57 1 82.88 181 VAL A N 1
ATOM 1475 C CA . VAL A 1 181 ? -8.883 -11.32 12.516 1 82.88 181 VAL A CA 1
ATOM 1476 C C . VAL A 1 181 ? -7.598 -12.062 12.867 1 82.88 181 VAL A C 1
ATOM 1478 O O . VAL A 1 181 ? -6.676 -11.484 13.445 1 82.88 181 VAL A O 1
ATOM 1481 N N . ASP A 1 182 ? -7.602 -13.344 12.531 1 82.75 182 ASP A N 1
ATOM 1482 C CA . ASP A 1 182 ? -6.379 -14.133 12.688 1 82.75 182 ASP A CA 1
ATOM 1483 C C . ASP A 1 182 ? -5.508 -14.047 11.438 1 82.75 182 ASP A C 1
ATOM 1485 O O . ASP A 1 182 ? -6.023 -14.055 10.32 1 82.75 182 ASP A O 1
ATOM 1489 N N . PHE A 1 183 ? -4.25 -13.93 11.734 1 88.44 183 PHE A N 1
ATOM 1490 C CA . PHE A 1 183 ? -3.305 -13.844 10.625 1 88.44 183 PHE A CA 1
ATOM 1491 C C . PHE A 1 183 ? -2.369 -15.047 10.617 1 88.44 183 PHE A C 1
ATOM 1493 O O . PHE A 1 183 ? -2.023 -15.578 11.672 1 88.44 183 PHE A O 1
ATOM 1500 N N . CYS A 1 184 ? -2.049 -15.414 9.414 1 87.81 184 CYS A N 1
ATOM 1501 C CA . CYS A 1 184 ? -1.14 -16.547 9.258 1 87.81 184 CYS A CA 1
ATOM 1502 C C . CYS A 1 184 ? 0.288 -16.156 9.617 1 87.81 184 CYS A C 1
ATOM 1504 O O . CYS A 1 184 ? 0.737 -15.055 9.273 1 87.81 184 CYS A O 1
ATOM 1506 N N . GLU A 1 185 ? 1.028 -17.047 10.258 1 85.44 185 GLU A N 1
ATOM 1507 C CA . GLU A 1 185 ? 2.396 -16.781 10.695 1 85.44 185 GLU A CA 1
ATOM 1508 C C . GLU A 1 185 ? 3.373 -16.859 9.523 1 85.44 185 GLU A C 1
ATOM 1510 O O . GLU A 1 185 ? 4.445 -16.25 9.555 1 85.44 185 GLU A O 1
ATOM 1515 N N . ASP A 1 186 ? 3.033 -17.609 8.461 1 93.69 186 ASP A N 1
ATOM 1516 C CA . ASP A 1 186 ? 3.967 -17.828 7.359 1 93.69 186 ASP A CA 1
ATOM 1517 C C . ASP A 1 186 ? 3.547 -17.047 6.117 1 93.69 186 ASP A C 1
ATOM 1519 O O . ASP A 1 186 ? 3.779 -17.484 4.992 1 93.69 186 ASP A O 1
ATOM 1523 N N . SER A 1 187 ? 2.938 -15.914 6.336 1 94.94 187 SER A N 1
ATOM 1524 C CA . SER A 1 187 ? 2.369 -15.141 5.234 1 94.94 187 SER A CA 1
ATOM 1525 C C . SER A 1 187 ? 3.453 -14.68 4.266 1 94.94 187 SER A C 1
ATOM 1527 O O . SER A 1 187 ? 3.291 -14.789 3.049 1 94.94 187 SER A O 1
ATOM 1529 N N . ALA A 1 188 ? 4.586 -14.211 4.816 1 96.88 188 ALA A N 1
ATOM 1530 C CA . ALA A 1 188 ? 5.672 -13.727 3.967 1 96.88 188 ALA A CA 1
ATOM 1531 C C . ALA A 1 188 ? 6.219 -14.844 3.09 1 96.88 188 ALA A C 1
ATOM 1533 O O . ALA A 1 188 ? 6.484 -14.641 1.903 1 96.88 188 ALA A O 1
ATOM 1534 N N . ASP A 1 189 ? 6.359 -16.031 3.641 1 96.94 189 ASP A N 1
ATOM 1535 C CA . ASP A 1 189 ? 6.848 -17.188 2.896 1 96.94 189 ASP A CA 1
ATOM 1536 C C . ASP A 1 189 ? 5.871 -17.578 1.795 1 96.94 189 ASP A C 1
ATOM 1538 O O . ASP A 1 189 ? 6.285 -17.984 0.707 1 96.94 189 ASP A O 1
ATOM 1542 N N . LYS A 1 190 ? 4.641 -17.516 2.092 1 96.75 190 LYS A N 1
ATOM 1543 C CA . LYS A 1 190 ? 3.627 -17.875 1.105 1 96.75 190 LYS A CA 1
ATOM 1544 C C . LYS A 1 190 ? 3.596 -16.859 -0.043 1 96.75 190 LYS A C 1
ATOM 1546 O O . LYS A 1 190 ? 3.398 -17.25 -1.2 1 96.75 190 LYS A O 1
ATOM 1551 N N . ILE A 1 191 ? 3.76 -15.578 0.251 1 97.38 191 ILE A N 1
ATOM 1552 C CA . ILE A 1 191 ? 3.84 -14.555 -0.789 1 97.38 191 ILE A CA 1
ATOM 1553 C C . ILE A 1 191 ? 5.062 -14.805 -1.665 1 97.38 191 ILE A C 1
ATOM 1555 O O . ILE A 1 191 ? 4.977 -14.766 -2.895 1 97.38 191 ILE A O 1
ATOM 1559 N N . LYS A 1 192 ? 6.176 -15.078 -0.981 1 98.06 192 LYS A N 1
ATOM 1560 C CA . LYS A 1 192 ? 7.395 -15.414 -1.71 1 98.06 192 LYS A CA 1
ATOM 1561 C C . LYS A 1 192 ? 7.176 -16.625 -2.613 1 98.06 192 LYS A C 1
ATOM 1563 O O . LYS A 1 192 ? 7.574 -16.609 -3.781 1 98.06 192 LYS A O 1
ATOM 1568 N N . GLU A 1 193 ? 6.566 -17.656 -2.08 1 97.38 193 GLU A N 1
ATOM 1569 C CA . GLU A 1 193 ? 6.277 -18.875 -2.84 1 97.38 193 GLU A CA 1
ATOM 1570 C C . GLU A 1 193 ? 5.395 -18.562 -4.047 1 97.38 193 GLU A C 1
ATOM 1572 O O . GLU A 1 193 ? 5.617 -19.109 -5.137 1 97.38 193 GLU A O 1
ATOM 1577 N N . MET A 1 194 ? 4.406 -17.766 -3.836 1 97.25 194 MET A N 1
ATOM 1578 C CA . MET A 1 194 ? 3.498 -17.391 -4.91 1 97.25 194 MET A CA 1
ATOM 1579 C C . MET A 1 194 ? 4.258 -16.719 -6.055 1 97.25 194 MET A C 1
ATOM 1581 O O . MET A 1 194 ? 4.035 -17.047 -7.223 1 97.25 194 MET A O 1
ATOM 1585 N N . ILE A 1 195 ? 5.148 -15.812 -5.754 1 98.06 195 ILE A N 1
ATOM 1586 C CA . ILE A 1 195 ? 5.926 -15.086 -6.75 1 98.06 195 ILE A CA 1
ATOM 1587 C C . ILE A 1 195 ? 6.871 -16.047 -7.469 1 98.06 195 ILE A C 1
ATOM 1589 O O . ILE A 1 195 ? 6.938 -16.047 -8.703 1 98.06 195 ILE A O 1
ATOM 1593 N N . LEU A 1 196 ? 7.531 -16.875 -6.699 1 97.81 196 LEU A N 1
ATOM 1594 C CA 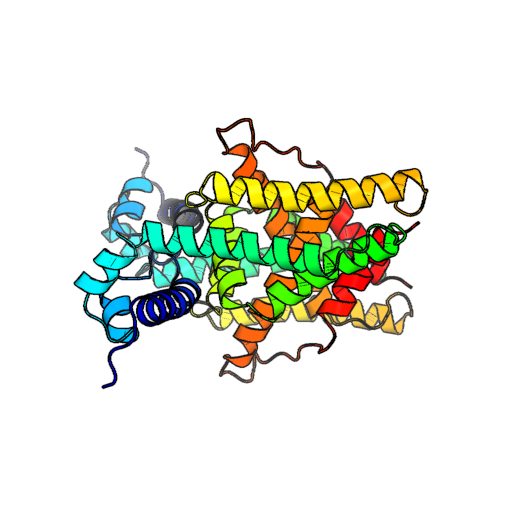. LEU A 1 196 ? 8.477 -17.828 -7.277 1 97.81 196 LEU A CA 1
ATOM 1595 C C . LEU A 1 196 ? 7.77 -18.812 -8.203 1 97.81 196 LEU A C 1
ATOM 1597 O O . LEU A 1 196 ? 8.227 -19.062 -9.32 1 97.81 196 LEU A O 1
ATOM 1601 N N . ASN A 1 197 ? 6.625 -19.312 -7.758 1 96.44 197 ASN A N 1
ATOM 1602 C CA . ASN A 1 197 ? 5.867 -20.266 -8.57 1 96.44 197 ASN A CA 1
ATOM 1603 C C . ASN A 1 197 ? 5.414 -19.641 -9.883 1 96.44 197 ASN A C 1
ATOM 1605 O O . ASN A 1 197 ? 5.266 -20.344 -10.891 1 96.44 197 ASN A O 1
ATOM 1609 N N . TYR A 1 198 ? 5.188 -18.359 -9.852 1 96.62 198 TYR A N 1
ATOM 1610 C CA . TYR A 1 198 ? 4.688 -17.672 -11.047 1 96.62 198 TYR A CA 1
ATOM 1611 C C . TYR A 1 198 ? 5.812 -17.422 -12.039 1 96.62 198 TYR A C 1
ATOM 1613 O O . TYR A 1 198 ? 5.598 -17.453 -13.25 1 96.62 198 TYR A O 1
ATOM 1621 N N . VAL A 1 199 ? 7.023 -17.172 -11.516 1 97.12 199 VAL A N 1
ATOM 1622 C CA . VAL A 1 199 ? 8.133 -16.75 -12.375 1 97.12 199 VAL A CA 1
ATOM 1623 C C . VAL A 1 199 ? 8.852 -17.984 -12.922 1 97.12 199 VAL A C 1
ATOM 1625 O O . VAL A 1 199 ? 9.391 -17.953 -14.031 1 97.12 199 VAL A O 1
ATOM 1628 N N . LEU A 1 200 ? 8.836 -19 -12.18 1 95.62 200 LEU A N 1
ATOM 1629 C CA . LEU A 1 200 ? 9.578 -20.203 -12.547 1 95.62 200 LEU A CA 1
ATOM 1630 C C . LEU A 1 200 ? 8.906 -20.922 -13.703 1 95.62 200 LEU A C 1
ATOM 1632 O O . LEU A 1 200 ? 7.676 -20.953 -13.797 1 95.62 200 LEU A O 1
ATOM 1636 N N . ILE A 1 201 ? 9.664 -21.484 -14.555 1 91.06 201 ILE A N 1
ATOM 1637 C CA . ILE A 1 201 ? 9.195 -22.328 -15.648 1 91.06 201 ILE A CA 1
ATOM 1638 C C . ILE A 1 201 ? 9.125 -23.781 -15.195 1 91.06 201 ILE A C 1
ATOM 1640 O O . ILE A 1 201 ? 10.023 -24.266 -14.508 1 91.06 201 ILE A O 1
ATOM 1644 N N . MET B 1 1 ? -25.766 31.297 -13.641 1 39.47 1 MET B N 1
ATOM 1645 C CA . MET B 1 1 ? -25.109 30.219 -12.898 1 39.47 1 MET B CA 1
ATOM 1646 C C . MET B 1 1 ? -26.141 29.203 -12.398 1 39.47 1 MET B C 1
ATOM 1648 O O . MET B 1 1 ? -26.969 29.516 -11.547 1 39.47 1 MET B O 1
ATOM 1652 N N . LYS B 1 2 ? -26.719 28.438 -13.32 1 47.69 2 LYS B N 1
ATOM 1653 C CA . LYS B 1 2 ? -27.891 27.625 -12.977 1 47.69 2 LYS B CA 1
ATOM 1654 C C . LYS B 1 2 ? -27.719 26.969 -11.609 1 47.69 2 LYS B C 1
ATOM 1656 O O . LYS B 1 2 ? -26.656 26.438 -11.305 1 47.69 2 LYS B O 1
ATOM 1661 N N . LYS B 1 3 ? -28.578 27.109 -10.703 1 55.5 3 LYS B N 1
ATOM 1662 C CA . LYS B 1 3 ? -28.609 26.719 -9.297 1 55.5 3 LYS B CA 1
ATOM 1663 C C . LYS B 1 3 ? -28.406 25.219 -9.148 1 55.5 3 LYS B C 1
ATOM 1665 O O . LYS B 1 3 ? -29.203 24.422 -9.656 1 55.5 3 LYS B O 1
ATOM 1670 N N . ARG B 1 4 ? -27.203 24.672 -8.961 1 65.75 4 ARG B N 1
ATOM 1671 C CA . ARG B 1 4 ? -27.047 23.25 -8.711 1 65.75 4 ARG B CA 1
ATOM 1672 C C . ARG B 1 4 ? -28.047 22.766 -7.672 1 65.75 4 ARG B C 1
ATOM 1674 O O . ARG B 1 4 ? -28.25 23.422 -6.648 1 65.75 4 ARG B O 1
ATOM 1681 N N . ASN B 1 5 ? -28.859 21.781 -8.031 1 81.69 5 ASN B N 1
ATOM 1682 C CA . ASN B 1 5 ? -29.688 21.234 -6.965 1 81.69 5 ASN B CA 1
ATOM 1683 C C . ASN B 1 5 ? -28.844 20.641 -5.844 1 81.69 5 ASN B C 1
ATOM 1685 O O . ASN B 1 5 ? -27.625 20.516 -5.984 1 81.69 5 ASN B O 1
ATOM 1689 N N . ALA B 1 6 ? -29.422 20.531 -4.711 1 86.38 6 ALA B N 1
ATOM 1690 C CA . ALA B 1 6 ? -28.766 20.094 -3.482 1 86.38 6 ALA B CA 1
ATOM 1691 C C . ALA B 1 6 ? -27.922 18.828 -3.721 1 86.38 6 ALA B C 1
ATOM 1693 O O . ALA B 1 6 ? -26.797 18.734 -3.236 1 86.38 6 ALA B O 1
ATOM 1694 N N . GLU B 1 7 ? -28.453 18.047 -4.582 1 89.94 7 GLU B N 1
ATOM 1695 C CA . GLU B 1 7 ? -27.766 16.781 -4.852 1 89.94 7 GLU B CA 1
ATOM 1696 C C . GLU B 1 7 ? -26.516 17 -5.711 1 89.94 7 GLU B C 1
ATOM 1698 O O . GLU B 1 7 ? -25.484 16.391 -5.473 1 89.94 7 GLU B O 1
ATOM 1703 N N . GLN B 1 8 ? -26.625 17.828 -6.613 1 92 8 GLN B N 1
ATOM 1704 C CA . GLN B 1 8 ? -25.5 18.141 -7.477 1 92 8 GLN B CA 1
ATOM 1705 C C . GLN B 1 8 ? -24.375 18.828 -6.691 1 92 8 GLN B C 1
ATOM 1707 O O . GLN B 1 8 ? -23.188 18.547 -6.918 1 92 8 GLN B O 1
ATOM 1712 N N . THR B 1 9 ? -24.828 19.672 -5.777 1 93.25 9 THR B N 1
ATOM 1713 C CA . THR B 1 9 ? -23.859 20.375 -4.938 1 93.25 9 THR B CA 1
ATOM 1714 C C . THR B 1 9 ? -23.141 19.391 -4.02 1 93.25 9 THR B C 1
ATOM 1716 O O . THR B 1 9 ? -21.906 19.453 -3.867 1 93.25 9 THR B O 1
ATOM 1719 N N . LYS B 1 10 ? -23.875 18.469 -3.492 1 93.56 10 LYS B N 1
ATOM 1720 C CA . LYS B 1 10 ? -23.297 17.453 -2.627 1 93.56 10 LYS B CA 1
ATOM 1721 C C . LYS B 1 10 ? -22.281 16.609 -3.381 1 93.56 10 LYS B C 1
ATOM 1723 O O . LYS B 1 10 ? -21.188 16.328 -2.867 1 93.56 10 LYS B O 1
ATOM 1728 N N . GLU B 1 11 ? -22.656 16.266 -4.57 1 93.94 11 GLU B N 1
ATOM 1729 C CA . GLU B 1 11 ? -21.766 15.453 -5.395 1 93.94 11 GLU B CA 1
ATOM 1730 C C . GLU B 1 11 ? -20.484 16.219 -5.754 1 93.94 11 GLU B C 1
ATOM 1732 O O . GLU B 1 11 ? -19.406 15.641 -5.77 1 93.94 11 GLU B O 1
ATOM 1737 N N . LEU B 1 12 ? -20.656 17.391 -6.016 1 94.88 12 LEU B N 1
ATOM 1738 C CA . LEU B 1 12 ? -19.516 18.25 -6.355 1 94.88 12 LEU B CA 1
ATOM 1739 C C . LEU B 1 12 ? -18.547 18.344 -5.184 1 94.88 12 LEU B C 1
ATOM 1741 O O . LEU B 1 12 ? -17.344 18.219 -5.359 1 94.88 12 LEU B O 1
ATOM 1745 N N . ILE B 1 13 ? -19.125 18.562 -4.039 1 95.31 13 ILE B N 1
ATOM 1746 C CA . ILE B 1 13 ? -18.312 18.672 -2.836 1 95.31 13 ILE B CA 1
ATOM 1747 C C . ILE B 1 13 ? -17.578 17.359 -2.572 1 95.31 13 ILE B C 1
ATOM 1749 O O . ILE B 1 13 ? -16.375 17.344 -2.303 1 95.31 13 ILE B O 1
ATOM 1753 N N . LEU B 1 14 ? -18.312 16.328 -2.748 1 95.62 14 LEU B N 1
ATOM 1754 C CA . LEU B 1 14 ? -17.734 15.016 -2.486 1 95.62 14 LEU B CA 1
ATOM 1755 C C . LEU B 1 14 ? -16.609 14.703 -3.465 1 95.62 14 LEU B C 1
ATOM 1757 O O . LEU B 1 14 ? -15.539 14.25 -3.061 1 95.62 14 LEU B O 1
ATOM 1761 N N . ASN B 1 15 ? -16.859 14.984 -4.711 1 95.94 15 ASN B N 1
ATOM 1762 C CA . ASN B 1 15 ? -15.852 14.711 -5.73 1 95.94 15 ASN B CA 1
ATOM 1763 C C . ASN B 1 15 ? -14.602 15.562 -5.527 1 95.94 15 ASN B C 1
ATOM 1765 O O . ASN B 1 15 ? -13.477 15.078 -5.695 1 95.94 15 ASN B O 1
ATOM 1769 N N . THR B 1 16 ? -14.828 16.734 -5.176 1 96.81 16 THR B N 1
ATOM 1770 C CA . THR B 1 16 ? -13.703 17.625 -4.898 1 96.81 16 THR B CA 1
ATOM 1771 C C . THR B 1 16 ? -12.93 17.141 -3.674 1 96.81 16 THR B C 1
ATOM 1773 O O . THR B 1 16 ? -11.695 17.156 -3.67 1 96.81 16 THR B O 1
ATOM 1776 N N . ALA B 1 17 ? -13.688 16.719 -2.676 1 96.81 17 ALA B N 1
ATOM 1777 C CA . ALA B 1 17 ? -13.062 16.219 -1.456 1 96.81 17 ALA B CA 1
ATOM 1778 C C . ALA B 1 17 ? -12.227 14.977 -1.741 1 96.81 17 ALA B C 1
ATOM 1780 O O . ALA B 1 17 ? -11.125 14.82 -1.204 1 96.81 17 ALA B O 1
ATOM 1781 N N . ILE B 1 18 ? -12.734 14.125 -2.582 1 96.38 18 ILE B N 1
ATOM 1782 C CA . ILE B 1 18 ? -12.031 12.898 -2.943 1 96.38 18 ILE B CA 1
ATOM 1783 C C . ILE B 1 18 ? -10.68 13.242 -3.559 1 96.38 18 ILE B C 1
ATOM 1785 O O . ILE B 1 18 ? -9.648 12.711 -3.143 1 96.38 18 ILE B O 1
ATOM 1789 N N . SER B 1 19 ? -10.711 14.18 -4.43 1 94.88 19 SER B N 1
ATOM 1790 C CA . SER B 1 19 ? -9.477 14.586 -5.09 1 94.88 19 SER B CA 1
ATOM 1791 C C . SER B 1 19 ? -8.492 15.195 -4.094 1 94.88 19 SER B C 1
ATOM 1793 O O . SER B 1 19 ? -7.293 14.891 -4.133 1 94.88 19 SER B O 1
ATOM 1795 N N . LEU B 1 20 ? -8.977 15.961 -3.201 1 94 20 LEU B N 1
ATOM 1796 C CA . LEU B 1 20 ? -8.117 16.641 -2.238 1 94 20 LEU B CA 1
ATOM 1797 C C . LEU B 1 20 ? -7.578 15.664 -1.198 1 94 20 LEU B C 1
ATOM 1799 O O . LEU B 1 20 ? -6.402 15.727 -0.837 1 94 20 LEU B O 1
ATOM 1803 N N . PHE B 1 21 ? -8.422 14.789 -0.714 1 92.94 21 PHE B N 1
ATOM 1804 C CA . PHE B 1 21 ? -7.973 13.773 0.236 1 92.94 21 PHE B CA 1
ATOM 1805 C C . PHE B 1 21 ? -6.918 12.867 -0.391 1 92.94 21 PHE B C 1
ATOM 1807 O O . PHE B 1 21 ? -5.926 12.531 0.252 1 92.94 21 PHE B O 1
ATOM 1814 N N . ALA B 1 22 ? -7.172 12.523 -1.618 1 90.94 22 ALA B N 1
ATOM 1815 C CA . ALA B 1 22 ? -6.23 11.641 -2.307 1 90.94 22 ALA B CA 1
ATOM 1816 C C . ALA B 1 22 ? -4.867 12.312 -2.467 1 90.94 22 ALA B C 1
ATOM 1818 O O . ALA B 1 22 ? -3.83 11.656 -2.334 1 90.94 22 ALA B O 1
ATOM 1819 N N . LYS B 1 23 ? -4.902 13.57 -2.658 1 86.94 23 LYS B N 1
ATOM 1820 C CA . LYS B 1 23 ? -3.68 14.32 -2.939 1 86.94 23 LYS B CA 1
ATOM 1821 C C . LYS B 1 23 ? -2.975 14.727 -1.649 1 86.94 23 LYS B C 1
ATOM 1823 O O . LYS B 1 23 ? -1.747 14.648 -1.558 1 86.94 23 LYS B O 1
ATOM 1828 N N . ASN B 1 24 ? -3.811 15.062 -0.59 1 83.75 24 ASN B N 1
ATOM 1829 C CA . ASN B 1 24 ? -3.205 15.727 0.558 1 83.75 24 ASN B CA 1
ATOM 1830 C C . ASN B 1 24 ? -3.361 14.906 1.832 1 83.75 24 ASN B C 1
ATOM 1832 O O . ASN B 1 24 ? -2.754 15.219 2.857 1 83.75 24 ASN B O 1
ATOM 1836 N N . GLY B 1 25 ? -4.121 13.859 1.738 1 84.88 25 GLY B N 1
ATOM 1837 C CA . GLY B 1 25 ? -4.426 13.117 2.947 1 84.88 25 GLY B CA 1
ATOM 1838 C C . GLY B 1 25 ? -5.484 13.773 3.809 1 84.88 25 GLY B C 1
ATOM 1839 O O . GLY B 1 25 ? -5.973 14.859 3.48 1 84.88 25 GLY B O 1
ATOM 1840 N N . PHE B 1 26 ? -5.867 13.141 4.906 1 85.69 26 PHE B N 1
ATOM 1841 C CA . PHE B 1 26 ? -6.914 13.625 5.801 1 85.69 26 PHE B CA 1
ATOM 1842 C C . PHE B 1 26 ? -6.5 14.922 6.469 1 85.69 26 PHE B C 1
ATOM 1844 O O . PHE B 1 26 ? -7.25 15.906 6.457 1 85.69 26 PHE B O 1
ATOM 1851 N N . ASP B 1 27 ? -5.32 14.914 6.977 1 81.12 27 ASP B N 1
ATOM 1852 C CA . ASP B 1 27 ? -4.855 16.078 7.719 1 81.12 27 ASP B CA 1
ATOM 1853 C C . ASP B 1 27 ? -4.469 17.219 6.777 1 81.12 27 ASP B C 1
ATOM 1855 O O . ASP B 1 27 ? -4.438 18.375 7.176 1 81.12 27 ASP B O 1
ATOM 1859 N N . GLY B 1 28 ? -4.301 16.906 5.547 1 82.44 28 GLY B N 1
ATOM 1860 C CA . GLY B 1 28 ? -3.834 17.891 4.586 1 82.44 28 GLY B CA 1
ATOM 1861 C C . GLY B 1 28 ? -4.961 18.688 3.949 1 82.44 28 GLY B C 1
ATOM 1862 O O . GLY B 1 28 ? -4.723 19.719 3.316 1 82.44 28 GLY B O 1
ATOM 1863 N N . LEU B 1 29 ? -6.109 18.172 4.168 1 88.19 29 LEU B N 1
ATOM 1864 C CA . LEU B 1 29 ? -7.242 18.891 3.592 1 88.19 29 LEU B CA 1
ATOM 1865 C C . LEU B 1 29 ? -7.785 19.922 4.574 1 88.19 29 LEU B C 1
ATOM 1867 O O . LEU B 1 29 ? -8.008 19.609 5.746 1 88.19 29 LEU B O 1
ATOM 1871 N N . ARG B 1 30 ? -7.953 21.141 4.098 1 91.62 30 ARG B N 1
ATOM 1872 C CA . ARG B 1 30 ? -8.633 22.203 4.82 1 91.62 30 ARG B CA 1
ATOM 1873 C C . ARG B 1 30 ? -10.008 22.484 4.211 1 91.62 30 ARG B C 1
ATOM 1875 O O . ARG B 1 30 ? -10.148 22.547 2.99 1 91.62 30 ARG B O 1
ATOM 1882 N N . VAL B 1 31 ? -10.93 22.719 5.062 1 94.19 31 VAL B N 1
ATOM 1883 C CA . VAL B 1 31 ? -12.297 22.938 4.609 1 94.19 31 VAL B CA 1
ATOM 1884 C C . VAL B 1 31 ? -12.367 24.203 3.754 1 94.19 31 VAL B C 1
ATOM 1886 O O . VAL B 1 31 ? -13.102 24.25 2.77 1 94.19 31 VAL B O 1
ATOM 1889 N N . ASP B 1 32 ? -11.539 25.172 4.109 1 95 32 ASP B N 1
ATOM 1890 C CA . ASP B 1 32 ? -11.484 26.391 3.324 1 95 32 ASP B CA 1
ATOM 1891 C C . ASP B 1 32 ? -11.047 26.109 1.888 1 95 32 ASP B C 1
ATOM 1893 O O . ASP B 1 32 ? -11.648 26.625 0.94 1 95 32 ASP B O 1
ATOM 1897 N N . ASP B 1 33 ? -10.094 25.312 1.738 1 94.94 33 ASP B N 1
ATOM 1898 C CA . ASP B 1 33 ? -9.602 24.938 0.415 1 94.94 33 ASP B CA 1
ATOM 1899 C C . ASP B 1 33 ? -10.648 24.141 -0.361 1 94.94 33 ASP B C 1
ATOM 1901 O O . ASP B 1 33 ? -10.805 24.328 -1.57 1 94.94 33 ASP B O 1
ATOM 1905 N N . LEU B 1 34 ? -11.297 23.266 0.324 1 96.81 34 LEU B N 1
ATOM 1906 C CA . LEU B 1 34 ? -12.359 22.484 -0.289 1 96.81 34 LEU B CA 1
ATOM 1907 C C . LEU B 1 34 ? -13.469 23.391 -0.812 1 96.81 34 LEU B C 1
ATOM 1909 O O . LEU B 1 34 ? -13.945 23.219 -1.936 1 96.81 34 LEU B O 1
ATOM 1913 N N . ALA B 1 35 ? -13.836 24.375 -0.018 1 96.69 35 ALA B N 1
ATOM 1914 C CA . ALA B 1 35 ? -14.875 25.328 -0.41 1 96.69 35 ALA B CA 1
ATOM 1915 C C . ALA B 1 35 ? -14.477 26.078 -1.671 1 96.69 35 ALA B C 1
ATOM 1917 O O . ALA B 1 35 ? -15.266 26.188 -2.617 1 96.69 35 ALA B O 1
ATOM 1918 N N . ILE B 1 36 ? -13.289 26.562 -1.702 1 96.75 36 ILE B N 1
ATOM 1919 C CA . ILE B 1 36 ? -12.766 27.344 -2.818 1 96.75 36 ILE B CA 1
ATOM 1920 C C . ILE B 1 36 ? -12.75 26.484 -4.082 1 96.75 36 ILE B C 1
ATOM 1922 O O . ILE B 1 36 ? -13.266 26.906 -5.125 1 96.75 36 ILE B O 1
ATOM 1926 N N . LYS B 1 37 ? -12.305 25.344 -4.008 1 96 37 LYS B N 1
ATOM 1927 C CA . LYS B 1 37 ? -12.141 24.469 -5.172 1 96 37 LYS B CA 1
ATOM 1928 C C . LYS B 1 37 ? -13.492 23.969 -5.684 1 96 37 LYS B C 1
ATOM 1930 O O . LYS B 1 37 ? -13.672 23.781 -6.887 1 96 37 LYS B O 1
ATOM 1935 N N . ALA B 1 38 ? -14.367 23.734 -4.73 1 95.94 38 ALA B N 1
ATOM 1936 C CA . ALA B 1 38 ? -15.695 23.266 -5.109 1 95.94 38 ALA B CA 1
ATOM 1937 C C . ALA B 1 38 ? -16.578 24.422 -5.578 1 95.94 38 ALA B C 1
ATOM 1939 O O . ALA B 1 38 ? -17.672 24.203 -6.113 1 95.94 38 ALA B O 1
ATOM 1940 N N . GLY B 1 39 ? -16.125 25.625 -5.309 1 95.62 39 GLY B N 1
ATOM 1941 C CA . GLY B 1 39 ? -16.891 26.781 -5.73 1 95.62 39 GLY B CA 1
ATOM 1942 C C . GLY B 1 39 ? -18.125 27.016 -4.891 1 95.62 39 GLY B C 1
ATOM 1943 O O . GLY B 1 39 ? -19.188 27.391 -5.418 1 95.62 39 GLY B O 1
ATOM 1944 N N . VAL B 1 40 ? -18.031 26.672 -3.637 1 95.75 40 VAL B N 1
ATOM 1945 C CA . VAL B 1 40 ? -19.141 26.891 -2.701 1 95.75 40 VAL B CA 1
ATOM 1946 C C . VAL B 1 40 ? -18.625 27.625 -1.46 1 95.75 40 VAL B C 1
ATOM 1948 O O . VAL B 1 40 ? -17.422 27.766 -1.272 1 95.75 40 VAL B O 1
ATOM 1951 N N . ASN B 1 41 ? -19.531 28.062 -0.667 1 93.69 41 ASN B N 1
ATOM 1952 C CA . ASN B 1 41 ? -19.125 28.641 0.604 1 93.69 41 ASN B CA 1
ATOM 1953 C C . ASN B 1 41 ? -19.016 27.594 1.699 1 93.69 41 ASN B C 1
ATOM 1955 O O . ASN B 1 41 ? -19.562 26.5 1.563 1 93.69 41 ASN B O 1
ATOM 1959 N N . LYS B 1 42 ? -18.297 27.875 2.682 1 94.56 42 LYS B N 1
ATOM 1960 C CA . LYS B 1 42 ? -18.047 26.969 3.791 1 94.56 42 LYS B CA 1
ATOM 1961 C C . LYS B 1 42 ? -19.359 26.516 4.434 1 94.56 42 LYS B C 1
ATOM 1963 O O . LYS B 1 42 ? -19.5 25.359 4.84 1 94.56 42 LYS B O 1
ATOM 1968 N N . ALA B 1 43 ? -20.297 27.406 4.535 1 94.06 43 ALA B N 1
ATOM 1969 C CA . ALA B 1 43 ? -21.594 27.109 5.148 1 94.06 43 ALA B CA 1
ATOM 1970 C C . ALA B 1 43 ? -22.312 26 4.387 1 94.06 43 ALA B C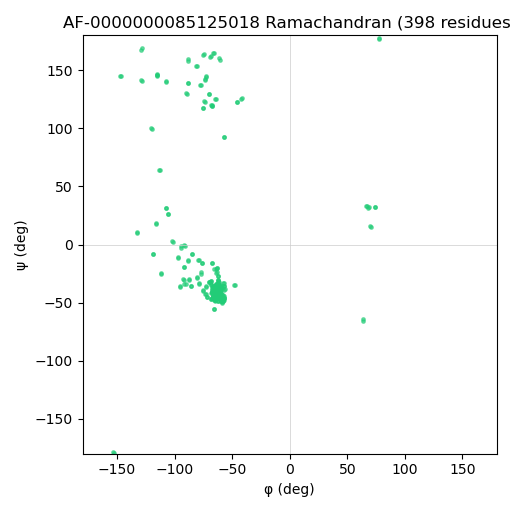 1
ATOM 1972 O O . ALA B 1 43 ? -22.984 25.156 4.992 1 94.06 43 ALA B O 1
ATOM 1973 N N . THR B 1 44 ? -22.172 26.016 3.146 1 94.25 44 THR B N 1
ATOM 1974 C CA . THR B 1 44 ? -22.781 25 2.299 1 94.25 44 THR B CA 1
ATOM 1975 C C . THR B 1 44 ? -22.188 23.625 2.59 1 94.25 44 THR B C 1
ATOM 1977 O O . THR B 1 44 ? -22.906 22.625 2.633 1 94.25 44 THR B O 1
ATOM 1980 N N . ILE B 1 45 ? -20.875 23.547 2.809 1 95.06 45 ILE B N 1
ATOM 1981 C CA . ILE B 1 45 ? -20.188 22.297 3.125 1 95.06 45 ILE B CA 1
ATOM 1982 C C . ILE B 1 45 ? -20.719 21.75 4.449 1 95.06 45 ILE B C 1
ATOM 1984 O O . ILE B 1 45 ? -21.047 20.562 4.551 1 95.06 45 ILE B O 1
ATOM 1988 N N . TYR B 1 46 ? -20.844 22.641 5.383 1 94.19 46 TYR B N 1
ATOM 1989 C CA . TYR B 1 46 ? -21.281 22.219 6.711 1 94.19 46 TYR B CA 1
ATOM 1990 C C . TYR B 1 46 ? -22.75 21.797 6.699 1 94.19 46 TYR B C 1
ATOM 1992 O O . TYR B 1 46 ? -23.156 20.922 7.461 1 94.19 46 TYR B O 1
ATOM 2000 N N . TYR B 1 47 ? -23.438 22.422 5.891 1 92.38 47 TYR B N 1
ATOM 2001 C CA . TYR B 1 47 ? -24.844 22.078 5.734 1 92.38 47 TYR B CA 1
ATOM 2002 C C . TYR B 1 47 ? -25 20.641 5.234 1 92.38 47 TYR B C 1
ATOM 2004 O O . TYR B 1 47 ? -25.812 19.875 5.762 1 92.38 47 TYR B O 1
ATOM 2012 N N . HIS B 1 48 ? -24.172 20.266 4.34 1 92.62 48 HIS B N 1
ATOM 2013 C CA . HIS B 1 48 ? -24.297 18.953 3.721 1 92.62 48 HIS B CA 1
ATOM 2014 C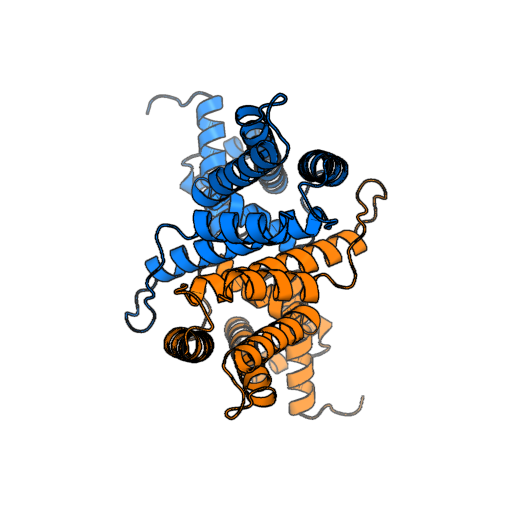 C . HIS B 1 48 ? -23.5 17.906 4.488 1 92.62 48 HIS B C 1
ATOM 2016 O O . HIS B 1 48 ? -23.891 16.734 4.52 1 92.62 48 HIS B O 1
ATOM 2022 N N . PHE B 1 49 ? -22.234 18.141 5.172 1 92.25 49 PHE B N 1
ATOM 2023 C CA . PHE B 1 49 ? -21.344 17.094 5.684 1 92.25 49 PHE B CA 1
ATOM 2024 C C . PHE B 1 49 ? -20.906 17.422 7.105 1 92.25 49 PHE B C 1
ATOM 2026 O O . PHE B 1 49 ? -20.25 16.609 7.762 1 92.25 49 PHE B O 1
ATOM 2033 N N . LYS B 1 50 ? -21.375 18.25 7.672 1 90.38 50 LYS B N 1
ATOM 2034 C CA . LYS B 1 50 ? -21.094 18.641 9.055 1 90.38 50 LYS B CA 1
ATOM 2035 C C . LYS B 1 50 ? -19.656 19.109 9.219 1 90.38 50 LYS B C 1
ATOM 2037 O O . LYS B 1 50 ? -19.422 20.281 9.523 1 90.38 50 LYS B O 1
ATOM 2042 N N . ASP B 1 51 ? -18.609 18.109 9.008 1 90.62 51 ASP B N 1
ATOM 2043 C CA . ASP B 1 51 ? -17.188 18.438 9.117 1 90.62 51 ASP B CA 1
ATOM 2044 C C . ASP B 1 51 ? -16.344 17.516 8.25 1 90.62 51 ASP B C 1
ATOM 2046 O O . ASP B 1 51 ? -16.875 16.672 7.531 1 90.62 51 ASP B O 1
ATOM 2050 N N . LYS B 1 52 ? -15.047 17.734 8.289 1 91.31 52 LYS B N 1
ATOM 2051 C CA . LYS B 1 52 ? -14.094 17 7.469 1 91.31 52 LYS B CA 1
ATOM 2052 C C . LYS B 1 52 ? -14.109 15.508 7.797 1 91.31 52 LYS B C 1
ATOM 2054 O O . LYS B 1 52 ? -13.961 14.672 6.91 1 91.31 52 LYS B O 1
ATOM 2059 N N . ASN B 1 53 ? -14.352 15.203 9.031 1 91.19 53 ASN B N 1
ATOM 2060 C CA . ASN B 1 53 ? -14.422 13.805 9.453 1 91.19 53 ASN B CA 1
ATOM 2061 C C . ASN B 1 53 ? -15.602 13.086 8.82 1 91.19 53 ASN B C 1
ATOM 2063 O O . ASN B 1 53 ? -15.461 11.953 8.352 1 91.19 53 ASN B O 1
ATOM 2067 N N . PHE B 1 54 ? -16.625 13.727 8.797 1 92.62 54 PHE B N 1
ATOM 2068 C CA . PHE B 1 54 ? -17.828 13.141 8.227 1 92.62 54 PHE B CA 1
ATOM 2069 C C . PHE B 1 54 ? -17.672 12.906 6.73 1 92.62 54 PHE B C 1
ATOM 2071 O O . PHE B 1 54 ? -18.094 11.875 6.207 1 92.62 54 PHE B O 1
ATOM 2078 N N . ILE B 1 55 ? -17.125 13.852 6.039 1 94.94 55 ILE B N 1
ATOM 2079 C CA . ILE B 1 55 ? -16.875 13.711 4.609 1 94.94 55 ILE B CA 1
ATOM 2080 C C . ILE B 1 55 ? -15.984 12.492 4.355 1 94.94 55 ILE B C 1
ATOM 2082 O O . ILE B 1 55 ? -16.281 11.672 3.482 1 94.94 55 ILE B O 1
ATOM 2086 N N . PHE B 1 56 ? -14.93 12.414 5.148 1 93.88 56 PHE B N 1
ATOM 2087 C CA . PHE B 1 56 ? -13.961 11.344 5 1 93.88 56 PHE B CA 1
ATOM 2088 C C . PHE B 1 56 ? -14.609 9.984 5.254 1 93.88 56 PHE B C 1
ATOM 2090 O O . PHE B 1 56 ? -14.438 9.055 4.461 1 93.88 56 PHE B O 1
ATOM 2097 N N . GLU B 1 57 ? -15.383 9.883 6.27 1 92.44 57 GLU B N 1
ATOM 2098 C CA . GLU B 1 57 ? -16.094 8.641 6.598 1 92.44 57 GLU B CA 1
ATOM 2099 C C . GLU B 1 57 ? -17.062 8.25 5.488 1 92.44 57 GLU B C 1
ATOM 2101 O O . GLU B 1 57 ? -17.188 7.066 5.156 1 92.44 57 GLU B O 1
ATOM 2106 N N . LYS B 1 58 ? -17.75 9.227 5.012 1 93.81 58 LYS B N 1
ATOM 2107 C CA . LYS B 1 58 ? -18.688 8.969 3.93 1 93.81 58 LYS B CA 1
ATOM 2108 C C . LYS B 1 58 ? -17.984 8.414 2.695 1 93.81 58 LYS B C 1
ATOM 2110 O O . LYS B 1 58 ? -18.484 7.496 2.045 1 93.81 58 LYS B O 1
ATOM 2115 N N . ILE B 1 59 ? -16.859 8.961 2.379 1 95.5 59 ILE B N 1
ATOM 2116 C CA . ILE B 1 59 ? -16.078 8.516 1.232 1 95.5 59 ILE B CA 1
ATOM 2117 C C . ILE B 1 59 ? -15.656 7.059 1.43 1 95.5 59 ILE B C 1
ATOM 2119 O O . ILE B 1 59 ? -15.805 6.234 0.525 1 95.5 59 ILE B O 1
ATOM 2123 N N . LEU B 1 60 ? -15.219 6.727 2.594 1 93.88 60 LEU B N 1
ATOM 2124 C CA . LEU B 1 60 ? -14.758 5.375 2.9 1 93.88 60 LEU B CA 1
ATOM 2125 C C . LEU B 1 60 ? -15.922 4.387 2.854 1 93.88 60 LEU B C 1
ATOM 2127 O O . LEU B 1 60 ? -15.773 3.277 2.334 1 93.88 60 LEU B O 1
ATOM 2131 N N . LEU B 1 61 ? -17.016 4.812 3.383 1 93.38 61 LEU B N 1
ATOM 2132 C CA . LEU B 1 61 ? -18.203 3.969 3.352 1 93.38 61 LEU B CA 1
ATOM 2133 C C . LEU B 1 61 ? -18.656 3.73 1.917 1 93.38 61 LEU B C 1
ATOM 2135 O O . LEU B 1 61 ? -18.984 2.6 1.541 1 93.38 61 LEU B O 1
ATOM 2139 N N . ASP B 1 62 ? -18.688 4.758 1.159 1 92.88 62 ASP B N 1
ATOM 2140 C CA . ASP B 1 62 ? -19.125 4.645 -0.23 1 92.88 62 ASP B CA 1
ATOM 2141 C C . ASP B 1 62 ? -18.172 3.76 -1.032 1 92.88 62 ASP B C 1
ATOM 2143 O O . ASP B 1 62 ? -18.594 3.021 -1.921 1 92.88 62 ASP B O 1
ATOM 2147 N N . MET B 1 63 ? -16.953 3.842 -0.765 1 92.19 63 MET B N 1
ATOM 2148 C CA . MET B 1 63 ? -15.969 2.994 -1.436 1 92.19 63 MET B CA 1
ATOM 2149 C C . MET B 1 63 ? -16.234 1.521 -1.135 1 92.19 63 MET B C 1
ATOM 2151 O O . MET B 1 63 ? -16.188 0.684 -2.037 1 92.19 63 MET B O 1
ATOM 2155 N N . SER B 1 64 ? -16.406 1.246 0.127 1 93.38 64 SER B N 1
ATOM 2156 C CA . SER B 1 64 ? -16.656 -0.14 0.508 1 93.38 64 SER B CA 1
ATOM 2157 C C . SER B 1 64 ? -17.938 -0.669 -0.137 1 93.38 64 SER B C 1
ATOM 2159 O O . SER B 1 64 ? -17.984 -1.824 -0.563 1 93.38 64 SER B O 1
ATOM 2161 N N . LYS B 1 65 ? -18.906 0.193 -0.23 1 95.19 65 LYS B N 1
ATOM 2162 C CA . LYS B 1 65 ? -20.156 -0.182 -0.89 1 95.19 65 LYS B CA 1
ATOM 2163 C C . LYS B 1 65 ? -19.922 -0.453 -2.375 1 95.19 65 LYS B C 1
ATOM 2165 O O . LYS B 1 65 ? -20.5 -1.388 -2.936 1 95.19 65 LYS B O 1
ATOM 2170 N N . LEU B 1 66 ? -19.156 0.364 -2.957 1 95.69 66 LEU B N 1
ATOM 2171 C CA . LEU B 1 66 ? -18.859 0.223 -4.379 1 95.69 66 LEU B CA 1
ATOM 2172 C C . LEU B 1 66 ? -18.188 -1.115 -4.668 1 95.69 66 LEU B C 1
ATOM 2174 O O . LEU B 1 66 ? -18.484 -1.765 -5.672 1 95.69 66 LEU B O 1
ATOM 2178 N N . ILE B 1 67 ? -17.344 -1.526 -3.859 1 95.69 67 ILE B N 1
ATOM 2179 C CA . ILE B 1 67 ? -16.641 -2.799 -4.027 1 95.69 67 ILE B CA 1
ATOM 2180 C C . ILE B 1 67 ? -17.656 -3.947 -3.934 1 95.69 67 ILE B C 1
ATOM 2182 O O . ILE B 1 67 ? -17.656 -4.84 -4.785 1 95.69 67 ILE B O 1
ATOM 2186 N N . LEU B 1 68 ? -18.453 -3.867 -2.912 1 96.75 68 LEU B N 1
ATOM 2187 C CA . LEU B 1 68 ? -19.453 -4.914 -2.725 1 96.75 68 LEU B CA 1
ATOM 2188 C C . LEU B 1 68 ? -20.422 -4.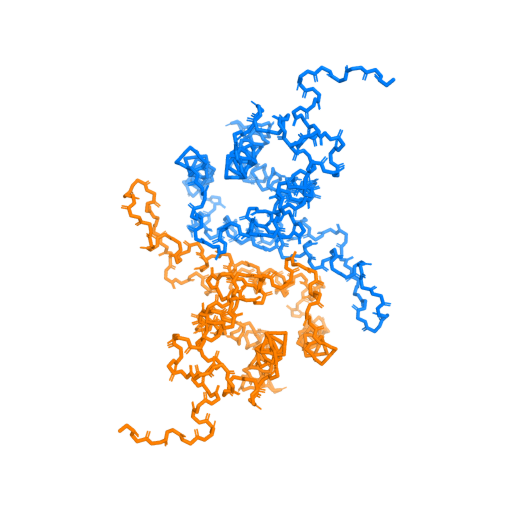969 -3.91 1 96.75 68 LEU B C 1
ATOM 2190 O O . LEU B 1 68 ? -20.766 -6.055 -4.379 1 96.75 68 LEU B O 1
ATOM 2194 N N . GLU B 1 69 ? -20.766 -3.809 -4.371 1 97 69 GLU B N 1
ATOM 2195 C CA . GLU B 1 69 ? -21.656 -3.742 -5.523 1 97 69 GLU B CA 1
ATOM 2196 C C . GLU B 1 69 ? -21.016 -4.363 -6.758 1 97 69 GLU B C 1
ATOM 2198 O O . GLU B 1 69 ? -21.672 -5.078 -7.516 1 97 69 GLU B O 1
ATOM 2203 N N . GLU B 1 70 ? -19.766 -4.074 -6.969 1 97.06 70 GLU B N 1
ATOM 2204 C CA . GLU B 1 70 ? -19.062 -4.613 -8.125 1 97.06 70 GLU B CA 1
ATOM 2205 C C . GLU B 1 70 ? -18.922 -6.129 -8.031 1 97.06 70 GLU B C 1
ATOM 2207 O O . GLU B 1 70 ? -19.016 -6.836 -9.031 1 97.06 70 GLU B O 1
ATOM 2212 N N . ILE B 1 71 ? -18.688 -6.617 -6.828 1 96.44 71 ILE B N 1
ATOM 2213 C CA . ILE B 1 71 ? -18.594 -8.055 -6.594 1 96.44 71 ILE B CA 1
ATOM 2214 C C . ILE B 1 71 ? -19.953 -8.711 -6.898 1 96.44 71 ILE B C 1
ATOM 2216 O O . ILE B 1 71 ? -20 -9.734 -7.578 1 96.44 71 ILE B O 1
ATOM 2220 N N . GLU B 1 72 ? -20.969 -8.062 -6.422 1 94.75 72 GLU B N 1
ATOM 2221 C CA . GLU B 1 72 ? -22.328 -8.586 -6.625 1 94.75 72 GLU B CA 1
ATOM 2222 C C . GLU B 1 72 ? -22.688 -8.609 -8.109 1 94.75 72 GLU B C 1
ATOM 2224 O O . GLU B 1 72 ? -23.297 -9.57 -8.586 1 94.75 72 GLU B O 1
ATOM 2229 N N . LYS B 1 73 ? -22.297 -7.617 -8.812 1 95.38 73 LYS B N 1
ATOM 2230 C CA . LYS B 1 73 ? -22.578 -7.508 -10.242 1 95.38 73 LYS B CA 1
ATOM 2231 C C . LYS B 1 73 ? -21.938 -8.656 -11.016 1 95.38 73 LYS B C 1
ATOM 2233 O O . LYS B 1 73 ? -22.469 -9.102 -12.031 1 95.38 73 LYS B O 1
ATOM 2238 N N . ARG B 1 74 ? -20.828 -9.109 -10.523 1 93.94 74 ARG B N 1
ATOM 2239 C CA . ARG B 1 74 ? -20.047 -10.109 -11.25 1 93.94 74 ARG B CA 1
ATOM 2240 C C . ARG B 1 74 ? -20.344 -11.516 -10.734 1 93.94 74 ARG B C 1
ATOM 2242 O O . ARG B 1 74 ? -19.953 -12.508 -11.344 1 93.94 74 ARG B O 1
ATOM 2249 N N . GLU B 1 75 ? -21 -11.531 -9.664 1 88.88 75 GLU B N 1
ATOM 2250 C CA . GLU B 1 75 ? -21.266 -12.812 -9.008 1 88.88 75 GLU B CA 1
ATOM 2251 C C . GLU B 1 75 ? -22.141 -13.703 -9.875 1 88.88 75 GLU B C 1
ATOM 2253 O O . GLU B 1 75 ? -23.141 -13.242 -10.445 1 88.88 75 GLU B O 1
ATOM 2258 N N . ASP B 1 76 ? -21.688 -14.898 -10.156 1 87.88 76 ASP B N 1
ATOM 2259 C CA . ASP B 1 76 ? -22.469 -15.992 -10.727 1 87.88 76 ASP B CA 1
ATOM 2260 C C . ASP B 1 76 ? -22.484 -17.203 -9.797 1 87.88 76 ASP B C 1
ATOM 2262 O O . ASP B 1 76 ? -21.547 -18.016 -9.828 1 87.88 76 ASP B O 1
ATOM 2266 N N . THR B 1 77 ? -23.531 -17.328 -9.086 1 80.5 77 THR B N 1
ATOM 2267 C CA . THR B 1 77 ? -23.625 -18.328 -8.031 1 80.5 77 THR B CA 1
ATOM 2268 C C . THR B 1 77 ? -23.641 -19.75 -8.617 1 80.5 77 THR B C 1
ATOM 2270 O O . THR B 1 77 ? -23.391 -20.719 -7.91 1 80.5 77 THR B O 1
ATOM 2273 N N . ASN B 1 78 ? -23.891 -19.797 -9.875 1 87.44 78 ASN B N 1
ATOM 2274 C CA . ASN B 1 78 ? -23.922 -21.109 -10.508 1 87.44 78 ASN B CA 1
ATOM 2275 C C . ASN B 1 78 ? -22.578 -21.469 -11.133 1 87.44 78 ASN B C 1
ATOM 2277 O O . ASN B 1 78 ? -22.375 -22.594 -11.602 1 87.44 78 ASN B O 1
ATOM 2281 N N . ALA B 1 79 ? -21.734 -20.578 -11.016 1 90.25 79 ALA B N 1
ATOM 2282 C CA . ALA B 1 79 ? -20.422 -20.828 -11.602 1 90.25 79 ALA B CA 1
ATOM 2283 C C . ALA B 1 79 ? -19.562 -21.672 -10.672 1 90.25 79 ALA B C 1
ATOM 2285 O O . ALA B 1 79 ? -19.812 -21.734 -9.469 1 90.25 79 ALA B O 1
ATOM 2286 N N . ASN B 1 80 ? -18.641 -22.391 -11.242 1 95.25 80 ASN B N 1
ATOM 2287 C CA . ASN B 1 80 ? -17.703 -23.141 -10.414 1 95.25 80 ASN B CA 1
ATOM 2288 C C . ASN B 1 80 ? -16.812 -22.203 -9.609 1 95.25 80 ASN B C 1
ATOM 2290 O O . ASN B 1 80 ? -16.75 -21 -9.883 1 95.25 80 ASN B O 1
ATOM 2294 N N . PRO B 1 81 ? -16.141 -22.672 -8.609 1 96.88 81 PRO B N 1
ATOM 2295 C CA . PRO B 1 81 ? -15.352 -21.844 -7.691 1 96.88 81 PRO B CA 1
ATOM 2296 C C . PRO B 1 81 ? -14.258 -21.047 -8.406 1 96.88 81 PRO B C 1
ATOM 2298 O O . PRO B 1 81 ? -13.992 -19.891 -8.031 1 96.88 81 PRO B O 1
ATOM 2301 N N . LYS B 1 82 ? -13.656 -21.641 -9.367 1 97.44 82 LYS B N 1
ATOM 2302 C CA . LYS B 1 82 ? -12.625 -20.922 -10.109 1 97.44 82 LYS B CA 1
ATOM 2303 C C . LYS B 1 82 ? -13.188 -19.656 -10.766 1 97.44 82 LYS B C 1
ATOM 2305 O O . LYS B 1 82 ? -12.594 -18.578 -10.648 1 97.44 82 LYS B O 1
ATOM 2310 N N . LYS B 1 83 ? -14.312 -19.781 -11.414 1 97.5 83 LYS B N 1
ATOM 2311 C CA . LYS B 1 83 ? -14.961 -18.641 -12.07 1 97.5 83 LYS B CA 1
ATOM 2312 C C . LYS B 1 83 ? -15.422 -17.609 -11.047 1 97.5 83 LYS B C 1
ATOM 2314 O O . LYS B 1 83 ? -15.383 -16.406 -11.312 1 97.5 83 LYS B O 1
ATOM 2319 N N . GLN B 1 84 ? -15.859 -18.078 -9.906 1 97.56 84 GLN B N 1
ATOM 2320 C CA . GLN B 1 84 ? -16.266 -17.172 -8.844 1 97.56 84 GLN B CA 1
ATOM 2321 C C . GLN B 1 84 ? -15.078 -16.375 -8.32 1 97.56 84 GLN B C 1
ATOM 2323 O O . GLN B 1 84 ? -15.195 -15.164 -8.07 1 97.56 84 GLN B O 1
ATOM 2328 N N . LEU B 1 85 ? -13.945 -17.031 -8.18 1 98.06 85 LEU B N 1
ATOM 2329 C CA . LEU B 1 85 ? -12.75 -16.328 -7.73 1 98.06 85 LEU B CA 1
ATOM 2330 C C . LEU B 1 85 ? -12.289 -15.312 -8.773 1 98.06 85 LEU B C 1
ATOM 2332 O O . LEU B 1 85 ? -11.922 -14.188 -8.43 1 98.06 85 LEU B O 1
ATOM 2336 N N . GLU B 1 86 ? -12.352 -15.711 -10.023 1 98 86 GLU B N 1
ATOM 2337 C CA . GLU B 1 86 ? -12 -14.789 -11.102 1 98 86 GLU B CA 1
ATOM 2338 C C . GLU B 1 86 ? -12.883 -13.547 -11.07 1 98 86 GLU B C 1
ATOM 2340 O O . GLU B 1 86 ? -12.391 -12.43 -11.211 1 98 86 GLU B O 1
ATOM 2345 N N . ALA B 1 87 ? -14.141 -13.766 -10.883 1 97.69 87 ALA B N 1
ATOM 2346 C CA . ALA B 1 87 ? -15.094 -12.656 -10.828 1 97.69 87 ALA B CA 1
ATOM 2347 C C . ALA B 1 87 ? -14.797 -11.734 -9.648 1 97.69 87 ALA B C 1
ATOM 2349 O O . ALA B 1 87 ? -14.867 -10.508 -9.773 1 97.69 87 ALA B O 1
ATOM 2350 N N . PHE B 1 88 ? -14.531 -12.359 -8.539 1 97.88 88 PHE B N 1
ATOM 2351 C CA . PHE B 1 88 ? -14.172 -11.602 -7.352 1 97.88 88 PHE B CA 1
ATOM 2352 C C . PHE B 1 88 ? -12.938 -10.742 -7.609 1 97.88 88 PHE B C 1
ATOM 2354 O O . PHE B 1 88 ? -12.945 -9.539 -7.34 1 97.88 88 PHE B O 1
ATOM 2361 N N . LEU B 1 89 ? -11.898 -11.305 -8.172 1 98.25 89 LEU B N 1
ATOM 2362 C CA . LEU B 1 89 ? -10.656 -10.602 -8.461 1 98.25 89 LEU B CA 1
ATOM 2363 C C . LEU B 1 89 ? -10.891 -9.5 -9.5 1 98.25 89 LEU B C 1
ATOM 2365 O O . LEU B 1 89 ? -10.336 -8.406 -9.383 1 98.25 89 LEU B O 1
ATOM 2369 N N . ASP B 1 90 ? -11.727 -9.75 -10.461 1 98.12 90 ASP B N 1
ATOM 2370 C CA . ASP B 1 90 ? -12.031 -8.766 -11.5 1 98.12 90 ASP B CA 1
ATOM 2371 C C . ASP B 1 90 ? -12.734 -7.547 -10.914 1 98.12 90 ASP B C 1
ATOM 2373 O O . ASP B 1 90 ? -12.523 -6.422 -11.367 1 98.12 90 ASP B O 1
ATOM 2377 N N . ALA B 1 91 ? -13.594 -7.781 -9.945 1 97.69 91 ALA B N 1
ATOM 2378 C CA . ALA B 1 91 ? -14.266 -6.672 -9.273 1 97.69 91 ALA B CA 1
ATOM 2379 C C . ALA B 1 91 ? -13.266 -5.758 -8.578 1 97.69 91 ALA B C 1
ATOM 2381 O O . ALA B 1 91 ? -13.344 -4.535 -8.695 1 97.69 91 ALA B O 1
ATOM 2382 N N . ILE B 1 92 ? -12.344 -6.344 -7.906 1 97.06 92 ILE B N 1
ATOM 2383 C CA . ILE B 1 92 ? -11.312 -5.586 -7.199 1 97.06 92 ILE B CA 1
ATOM 2384 C C . ILE B 1 92 ? -10.445 -4.836 -8.211 1 97.06 92 ILE B C 1
ATOM 2386 O O . ILE B 1 92 ? -10.164 -3.648 -8.031 1 97.06 92 ILE B O 1
ATOM 2390 N N . ILE B 1 93 ? -10.047 -5.516 -9.234 1 97.56 93 ILE B N 1
ATOM 2391 C CA . ILE B 1 93 ? -9.219 -4.922 -10.273 1 97.56 93 ILE B CA 1
ATOM 2392 C C . ILE B 1 93 ? -9.922 -3.705 -10.867 1 97.56 93 ILE B C 1
ATOM 2394 O O . ILE B 1 93 ? -9.312 -2.645 -11.031 1 97.56 93 ILE B O 1
ATOM 2398 N N . PHE B 1 94 ? -11.195 -3.883 -11.164 1 97.44 94 PHE B N 1
ATOM 2399 C CA . PHE B 1 94 ? -11.969 -2.799 -11.75 1 97.44 94 PHE B CA 1
ATOM 2400 C C . PHE B 1 94 ? -11.945 -1.566 -10.859 1 97.44 94 PHE B C 1
ATOM 2402 O O . PHE B 1 94 ? -11.664 -0.46 -11.32 1 97.44 94 PHE B O 1
ATOM 2409 N N . ILE B 1 95 ? -12.148 -1.745 -9.602 1 96.31 95 ILE B N 1
ATOM 2410 C CA . ILE B 1 95 ? -12.234 -0.63 -8.664 1 96.31 95 ILE B CA 1
ATOM 2411 C C . ILE B 1 95 ? -10.859 0.033 -8.531 1 96.31 95 ILE B C 1
ATOM 2413 O O . ILE B 1 95 ? -10.742 1.253 -8.656 1 96.31 95 ILE B O 1
ATOM 2417 N N . ILE B 1 96 ? -9.805 -0.688 -8.352 1 95.31 96 ILE B N 1
ATOM 2418 C CA . ILE B 1 96 ? -8.469 -0.154 -8.086 1 95.31 96 ILE B CA 1
ATOM 2419 C C . ILE B 1 96 ? -7.945 0.569 -9.32 1 95.31 96 ILE B C 1
ATOM 2421 O O . ILE B 1 96 ? -7.258 1.587 -9.211 1 95.31 96 ILE B O 1
ATOM 2425 N N . THR B 1 97 ? -8.336 0.12 -10.516 1 95.12 97 THR B N 1
ATOM 2426 C CA . THR B 1 97 ? -7.758 0.685 -11.734 1 95.12 97 THR B CA 1
ATOM 2427 C C . THR B 1 97 ? -8.594 1.853 -12.242 1 95.12 97 THR B C 1
ATOM 2429 O O . THR B 1 97 ? -8.102 2.701 -12.984 1 95.12 97 THR B O 1
ATOM 2432 N N . THR B 1 98 ? -9.891 1.923 -11.773 1 95.31 98 THR B N 1
ATOM 2433 C CA . THR B 1 98 ? -10.75 2.955 -12.344 1 95.31 98 THR B CA 1
ATOM 2434 C C . THR B 1 98 ? -11.086 4.016 -11.297 1 95.31 98 THR B C 1
ATOM 2436 O O . THR B 1 98 ? -11.438 5.145 -11.641 1 95.31 98 THR B O 1
ATOM 2439 N N . LYS B 1 99 ? -11.031 3.611 -10.039 1 95.69 99 LYS B N 1
ATOM 2440 C CA . LYS B 1 99 ? -11.312 4.547 -8.953 1 95.69 99 LYS B CA 1
ATOM 2441 C C . LYS B 1 99 ? -10.062 4.832 -8.133 1 95.69 99 LYS B C 1
ATOM 2443 O O . LYS B 1 99 ? -10.055 4.637 -6.914 1 95.69 99 LYS B O 1
ATOM 2448 N N . ARG B 1 100 ? -9.102 5.434 -8.766 1 93.75 100 ARG B N 1
ATOM 2449 C CA . ARG B 1 100 ? -7.742 5.535 -8.242 1 93.75 100 ARG B CA 1
ATOM 2450 C C . ARG B 1 100 ? -7.707 6.406 -6.988 1 93.75 100 ARG B C 1
ATOM 2452 O O . ARG B 1 100 ? -7.059 6.059 -6 1 93.75 100 ARG B O 1
ATOM 2459 N N . ASP B 1 101 ? -8.438 7.523 -7.043 1 93.81 101 ASP B N 1
ATOM 2460 C CA . ASP B 1 101 ? -8.438 8.422 -5.891 1 93.81 101 ASP B CA 1
ATOM 2461 C C . ASP B 1 101 ? -9.023 7.73 -4.66 1 93.81 101 ASP B C 1
ATOM 2463 O O . ASP B 1 101 ? -8.477 7.852 -3.559 1 93.81 101 ASP B O 1
ATOM 2467 N N . LEU B 1 102 ? -10.031 6.984 -4.895 1 94.12 102 LEU B N 1
ATOM 2468 C CA . LEU B 1 102 ? -10.672 6.27 -3.795 1 94.12 102 LEU B CA 1
ATOM 2469 C C . LEU B 1 102 ? -9.75 5.184 -3.244 1 94.12 102 LEU B C 1
ATOM 2471 O O . LEU B 1 102 ? -9.625 5.027 -2.027 1 94.12 102 LEU B O 1
ATOM 2475 N N . ALA B 1 103 ? -9.094 4.5 -4.152 1 91.62 103 ALA B N 1
ATOM 2476 C CA . ALA B 1 103 ? -8.164 3.445 -3.746 1 91.62 103 ALA B CA 1
ATOM 2477 C C . ALA B 1 103 ? -7.016 4.016 -2.918 1 91.62 103 ALA B C 1
ATOM 2479 O O . ALA B 1 103 ? -6.602 3.416 -1.924 1 91.62 103 ALA B O 1
ATOM 2480 N N . LYS B 1 104 ? -6.582 5.129 -3.301 1 89.69 104 LYS B N 1
ATOM 2481 C CA . LYS B 1 104 ? -5.496 5.801 -2.59 1 89.69 104 LYS B CA 1
ATOM 2482 C C . LYS B 1 104 ? -5.938 6.219 -1.189 1 89.69 104 LYS B C 1
ATOM 2484 O O . LYS B 1 104 ? -5.195 6.039 -0.22 1 89.69 104 LYS B O 1
ATOM 2489 N N . ILE B 1 105 ? -7.086 6.758 -1.09 1 91.31 105 ILE B N 1
ATOM 2490 C CA . ILE B 1 105 ? -7.621 7.199 0.194 1 91.31 105 ILE B CA 1
ATOM 2491 C C . ILE B 1 105 ? -7.742 6.008 1.141 1 91.31 105 ILE B C 1
ATOM 2493 O O . ILE B 1 105 ? -7.383 6.102 2.316 1 91.31 105 ILE B O 1
ATOM 2497 N N . MET B 1 106 ? -8.188 4.926 0.619 1 88.5 106 MET B N 1
ATOM 2498 C CA . MET B 1 106 ? -8.352 3.727 1.438 1 88.5 106 MET B CA 1
ATOM 2499 C C . MET B 1 106 ? -7.004 3.225 1.945 1 88.5 106 MET B C 1
ATOM 2501 O O . MET B 1 106 ? -6.875 2.852 3.111 1 88.5 106 MET B O 1
ATOM 2505 N N . MET B 1 107 ? -6.035 3.25 1.115 1 83.75 107 MET B N 1
ATOM 2506 C CA . MET B 1 107 ? -4.699 2.809 1.508 1 83.75 107 MET B CA 1
ATOM 2507 C C . MET B 1 107 ? -4.117 3.725 2.578 1 83.75 107 MET B C 1
ATOM 2509 O O . MET B 1 107 ? -3.479 3.256 3.521 1 83.75 107 MET B O 1
ATOM 2513 N N . GLN B 1 108 ? -4.324 4.957 2.385 1 83.5 108 GLN B N 1
ATOM 2514 C CA . GLN B 1 108 ? -3.869 5.922 3.381 1 83.5 108 GLN B CA 1
ATOM 2515 C C . GLN B 1 108 ? -4.508 5.652 4.738 1 83.5 108 GLN B C 1
ATOM 2517 O O . GLN B 1 108 ? -3.828 5.672 5.766 1 83.5 108 GLN B O 1
ATOM 2522 N N . GLU B 1 109 ? -5.793 5.418 4.707 1 84 109 GLU B N 1
ATOM 2523 C CA . GLU B 1 109 ? -6.523 5.168 5.945 1 84 109 GLU B CA 1
ATOM 2524 C C . GLU B 1 109 ? -6.023 3.898 6.633 1 84 109 GLU B C 1
ATOM 2526 O O . GLU B 1 109 ? -5.855 3.873 7.852 1 84 109 GLU B O 1
ATOM 2531 N N . LEU B 1 110 ? -5.746 2.91 5.871 1 78.38 110 LEU B N 1
ATOM 2532 C CA . LEU B 1 110 ? -5.258 1.657 6.434 1 78.38 110 LEU B CA 1
ATOM 2533 C C . LEU B 1 110 ? -3.875 1.843 7.051 1 78.38 110 LEU B C 1
ATOM 2535 O O . LEU B 1 110 ? -3.57 1.255 8.094 1 78.38 110 LEU B O 1
ATOM 2539 N N . ALA B 1 111 ? -3.1 2.658 6.41 1 74.19 111 ALA B N 1
ATOM 2540 C CA . ALA B 1 111 ? -1.753 2.939 6.902 1 74.19 111 ALA B CA 1
ATOM 2541 C C . ALA B 1 111 ? -1.801 3.646 8.258 1 74.19 111 ALA B C 1
ATOM 2543 O O . ALA B 1 111 ? -0.838 3.596 9.023 1 74.19 111 ALA B O 1
ATOM 2544 N N . PHE B 1 112 ? -2.953 4.238 8.477 1 77.44 112 PHE B N 1
ATOM 2545 C CA . PHE B 1 112 ? -3.121 4.926 9.75 1 77.44 112 PHE B CA 1
ATOM 2546 C C . PHE B 1 112 ? -4.031 4.133 10.68 1 77.44 112 PHE B C 1
ATOM 2548 O O . PHE B 1 112 ? -4.809 4.715 11.438 1 77.44 112 PHE B O 1
ATOM 2555 N N . ASN B 1 113 ? -4.066 2.826 10.469 1 76.12 113 ASN B N 1
ATOM 2556 C CA . ASN B 1 113 ? -4.711 1.842 11.336 1 76.12 113 ASN B CA 1
ATOM 2557 C C . ASN B 1 113 ? -6.23 1.959 11.273 1 76.12 113 ASN B C 1
ATOM 2559 O O . ASN B 1 113 ? -6.922 1.569 12.219 1 76.12 113 ASN B O 1
ATOM 2563 N N . GLY B 1 114 ? -6.684 2.629 10.32 1 79.25 114 GLY B N 1
ATOM 2564 C CA . GLY B 1 114 ? -8.117 2.688 10.109 1 79.25 114 GLY B CA 1
ATOM 2565 C C . GLY B 1 114 ? -8.852 3.459 11.188 1 79.25 114 GLY B C 1
ATOM 2566 O O . GLY B 1 114 ? -9.977 3.105 11.562 1 79.25 114 GLY B O 1
ATOM 2567 N N . LYS B 1 115 ? -8.234 4.426 11.727 1 77.56 115 LYS B N 1
ATOM 2568 C CA . LYS B 1 115 ? -8.797 5.145 12.875 1 77.56 115 LYS B CA 1
ATOM 2569 C C . LYS B 1 115 ? -10.086 5.867 12.492 1 77.56 115 LYS B C 1
ATOM 2571 O O . LYS B 1 115 ? -10.945 6.094 13.344 1 77.56 115 LYS B O 1
ATOM 2576 N N . ASN B 1 116 ? -10.203 6.152 11.219 1 81.94 116 ASN B N 1
ATOM 2577 C CA . ASN B 1 116 ? -11.367 6.914 10.781 1 81.94 116 ASN B CA 1
ATOM 2578 C C . ASN B 1 116 ? -12.422 6.008 10.148 1 81.94 116 ASN B C 1
ATOM 2580 O O . ASN B 1 116 ? -13.438 6.488 9.641 1 81.94 116 ASN B O 1
ATOM 2584 N N . LEU B 1 117 ? -12.195 4.746 10.117 1 85.62 117 LEU B N 1
ATOM 2585 C CA . LEU B 1 117 ? -13.172 3.811 9.578 1 85.62 117 LEU B CA 1
ATOM 2586 C C . LEU B 1 117 ? -14.344 3.629 10.539 1 85.62 117 LEU B C 1
ATOM 2588 O O . LEU B 1 117 ? -14.148 3.252 11.695 1 85.62 117 LEU B O 1
ATOM 2592 N N . SER B 1 118 ? -15.531 3.904 10.055 1 89.38 118 SER B N 1
ATOM 2593 C CA . SER B 1 118 ? -16.719 3.641 10.852 1 89.38 118 SER B CA 1
ATOM 2594 C C . SER B 1 118 ? -16.969 2.143 11.016 1 89.38 118 SER B C 1
ATOM 2596 O O . SER B 1 118 ? -16.438 1.338 10.242 1 89.38 118 SER B O 1
ATOM 2598 N N . ASP B 1 119 ? -17.734 1.799 11.953 1 89.88 119 ASP B N 1
ATOM 2599 C CA . ASP B 1 119 ? -18.109 0.4 12.141 1 89.88 119 ASP B CA 1
ATOM 2600 C C . ASP B 1 119 ? -18.812 -0.148 10.898 1 89.88 119 ASP B C 1
ATOM 2602 O O . ASP B 1 119 ? -18.625 -1.309 10.531 1 89.88 119 ASP B O 1
ATOM 2606 N N . GLU B 1 120 ? -19.562 0.724 10.312 1 92.38 120 GLU B N 1
ATOM 2607 C CA . GLU B 1 120 ? -20.266 0.299 9.102 1 92.38 120 GLU B CA 1
ATOM 2608 C C . GLU B 1 120 ? -19.297 -0.02 7.977 1 92.38 120 GLU B C 1
ATOM 2610 O O . GLU B 1 120 ? -19.438 -1.027 7.281 1 92.38 120 GLU B O 1
ATOM 2615 N N . ALA B 1 121 ? -18.328 0.801 7.789 1 91.75 121 ALA B N 1
ATOM 2616 C CA . ALA B 1 121 ? -17.312 0.55 6.773 1 91.75 121 ALA B CA 1
ATOM 2617 C C . ALA B 1 121 ? -16.531 -0.729 7.074 1 91.75 121 ALA B C 1
ATOM 2619 O O . ALA B 1 121 ? -16.25 -1.515 6.172 1 91.75 121 ALA B O 1
ATOM 2620 N N . LYS B 1 122 ? -16.266 -0.95 8.336 1 91.31 122 LYS B N 1
ATOM 2621 C CA . LYS B 1 122 ? -15.57 -2.17 8.75 1 91.31 122 LYS B CA 1
ATOM 2622 C C . LYS B 1 122 ? -16.406 -3.408 8.43 1 91.31 122 LYS B C 1
ATOM 2624 O O . LYS B 1 122 ? -15.867 -4.422 7.973 1 91.31 122 LYS B O 1
ATOM 2629 N N . LYS B 1 123 ? -17.641 -3.324 8.664 1 94.12 123 LYS B N 1
ATOM 2630 C CA . LYS B 1 123 ? -18.531 -4.441 8.359 1 94.12 123 LYS B CA 1
ATOM 2631 C C . LYS B 1 123 ? -18.5 -4.777 6.867 1 94.12 123 LYS B C 1
ATOM 2633 O O . LYS B 1 123 ? -18.531 -5.949 6.488 1 94.12 123 LYS B O 1
ATOM 2638 N N . HIS B 1 124 ? -18.484 -3.744 6.035 1 94.25 124 HIS B N 1
ATOM 2639 C CA . HIS B 1 124 ? -18.391 -3.975 4.598 1 94.25 124 HIS B CA 1
ATOM 2640 C C . HIS B 1 124 ? -17.078 -4.664 4.234 1 94.25 124 HIS B C 1
ATOM 2642 O O . HIS B 1 124 ? -17.062 -5.57 3.396 1 94.25 124 HIS B O 1
ATOM 2648 N N . PHE B 1 125 ? -16.047 -4.23 4.828 1 90.38 125 PHE B N 1
ATOM 2649 C CA . PHE B 1 125 ? -14.758 -4.863 4.594 1 90.38 125 PHE B CA 1
ATOM 2650 C C . PHE B 1 125 ? -14.797 -6.336 4.98 1 90.38 125 PHE B C 1
ATOM 2652 O O . PHE B 1 125 ? -14.352 -7.195 4.219 1 90.38 125 PHE B O 1
ATOM 2659 N N . PHE B 1 126 ? -15.391 -6.625 6.074 1 92.69 126 PHE B N 1
ATOM 2660 C CA . PHE B 1 126 ? -15.477 -8 6.543 1 92.69 126 PHE B CA 1
ATOM 2661 C C . PHE B 1 126 ? -16.375 -8.828 5.641 1 92.69 126 PHE B C 1
ATOM 2663 O O . PHE B 1 126 ? -16.125 -10.016 5.43 1 92.69 126 PHE B O 1
ATOM 2670 N N . LYS B 1 127 ? -17.359 -8.148 5.176 1 95.69 127 LYS B N 1
ATOM 2671 C CA . LYS B 1 127 ? -18.234 -8.844 4.23 1 95.69 127 LYS B CA 1
ATOM 2672 C C . LYS B 1 127 ? -17.469 -9.227 2.963 1 95.69 127 LYS B C 1
ATOM 2674 O O . LYS B 1 127 ? -17.672 -10.312 2.42 1 95.69 127 LYS B O 1
ATOM 2679 N N . ILE B 1 128 ? -16.625 -8.383 2.498 1 95.25 128 ILE B N 1
ATOM 2680 C CA . ILE B 1 128 ? -15.805 -8.648 1.325 1 95.25 128 ILE B CA 1
ATOM 2681 C C . ILE B 1 128 ? -14.914 -9.859 1.587 1 95.25 128 ILE B C 1
ATOM 2683 O O . ILE B 1 128 ? -14.844 -10.781 0.768 1 95.25 128 ILE B O 1
ATOM 2687 N N . ILE B 1 129 ? -14.289 -9.898 2.73 1 94.75 129 ILE B N 1
ATOM 2688 C CA . ILE B 1 129 ? -13.414 -11 3.098 1 94.75 129 ILE B CA 1
ATOM 2689 C C . ILE B 1 129 ? -14.227 -12.289 3.229 1 94.75 129 ILE B C 1
ATOM 2691 O O . ILE B 1 129 ? -13.773 -13.359 2.824 1 94.75 129 ILE B O 1
ATOM 2695 N N . TYR B 1 130 ? -15.391 -12.125 3.771 1 95.62 130 TYR B N 1
ATOM 2696 C CA . TYR B 1 130 ? -16.266 -13.281 3.951 1 95.62 130 TYR B CA 1
ATOM 2697 C C . TYR B 1 130 ? -16.641 -13.891 2.607 1 95.62 130 TYR B C 1
ATOM 2699 O O . TYR B 1 130 ? -16.641 -15.117 2.453 1 95.62 130 TYR B O 1
ATOM 2707 N N . ILE B 1 131 ? -16.969 -13.078 1.696 1 96.69 131 ILE B N 1
ATOM 2708 C CA . ILE B 1 131 ? -17.312 -13.562 0.363 1 96.69 131 ILE B CA 1
ATOM 2709 C C . ILE B 1 131 ? -16.125 -14.344 -0.215 1 96.69 131 ILE B C 1
ATOM 2711 O O . ILE B 1 131 ? -16.312 -15.445 -0.742 1 96.69 131 ILE B O 1
ATOM 2715 N N . LEU B 1 132 ? -14.977 -13.82 -0.096 1 96.94 132 LEU B N 1
ATOM 2716 C CA . LEU B 1 132 ? -13.773 -14.492 -0.571 1 96.94 132 LEU B CA 1
ATOM 2717 C C . LEU B 1 132 ? -13.57 -15.828 0.148 1 96.94 132 LEU B C 1
ATOM 2719 O O . LEU B 1 132 ? -13.25 -16.828 -0.483 1 96.94 132 LEU B O 1
ATOM 2723 N N . GLN B 1 133 ? -13.781 -15.797 1.423 1 96.5 133 GLN B N 1
ATOM 2724 C CA . GLN B 1 133 ? -13.648 -17 2.23 1 96.5 133 GLN B CA 1
ATOM 2725 C C . GLN B 1 133 ? -14.609 -18.094 1.748 1 96.5 133 GLN B C 1
ATOM 2727 O O . GLN B 1 133 ? -14.234 -19.266 1.668 1 96.5 133 GLN B O 1
ATOM 2732 N N . VAL B 1 134 ? -15.805 -17.719 1.51 1 96.62 134 VAL B N 1
ATOM 2733 C CA . VAL B 1 134 ? -16.812 -18.672 1.06 1 96.62 134 VAL B CA 1
ATOM 2734 C C . VAL B 1 134 ? -16.406 -19.266 -0.283 1 96.62 134 VAL B C 1
ATOM 2736 O O . VAL B 1 134 ? -16.484 -20.484 -0.478 1 96.62 134 VAL B O 1
ATOM 2739 N N . ILE B 1 135 ? -15.938 -18.438 -1.192 1 97.19 135 ILE B N 1
ATOM 2740 C CA . ILE B 1 135 ? -15.484 -18.891 -2.506 1 97.19 135 ILE B CA 1
ATOM 2741 C C . ILE B 1 135 ? -14.344 -19.891 -2.35 1 97.19 135 ILE B C 1
ATOM 2743 O O . ILE B 1 135 ? -14.367 -20.969 -2.947 1 97.19 135 ILE B O 1
ATOM 2747 N N . LEU B 1 136 ? -13.367 -19.531 -1.509 1 97.38 136 LEU B N 1
ATOM 2748 C CA . LEU B 1 136 ? -12.188 -20.375 -1.333 1 97.38 136 LEU B CA 1
ATOM 2749 C C . LEU B 1 136 ? -12.547 -21.688 -0.659 1 97.38 136 LEU B C 1
ATOM 2751 O O . LEU B 1 136 ? -12.047 -22.75 -1.046 1 97.38 136 LEU B O 1
ATOM 2755 N N . LYS B 1 137 ? -13.414 -21.641 0.323 1 97.44 137 LYS B N 1
ATOM 2756 C CA . LYS B 1 137 ? -13.844 -22.844 1.028 1 97.44 137 LYS B CA 1
ATOM 2757 C C . LYS B 1 137 ? -14.531 -23.812 0.079 1 97.44 137 LYS B C 1
ATOM 2759 O O . LYS B 1 137 ? -14.289 -25.016 0.136 1 97.44 137 LYS B O 1
ATOM 2764 N N . GLU B 1 138 ? -15.367 -23.297 -0.747 1 96.62 138 GLU B N 1
ATOM 2765 C CA . GLU B 1 138 ? -16.031 -24.125 -1.734 1 96.62 138 GLU B CA 1
ATOM 2766 C C . GLU B 1 138 ? -15.039 -24.766 -2.695 1 96.62 138 GLU B C 1
ATOM 2768 O O . GLU B 1 138 ? -15.164 -25.938 -3.049 1 96.62 138 GLU B O 1
ATOM 2773 N N . GLY B 1 139 ? -14.086 -24.031 -3.146 1 97.62 139 GLY B N 1
ATOM 2774 C CA . GLY B 1 139 ? -13.055 -24.547 -4.023 1 97.62 139 GLY B CA 1
ATOM 2775 C C . GLY B 1 139 ? -12.195 -25.609 -3.367 1 97.62 139 GLY B C 1
ATOM 2776 O O . GLY B 1 139 ? -11.781 -26.578 -4.02 1 97.62 139 GLY B O 1
ATOM 2777 N N . ILE B 1 140 ? -11.938 -25.422 -2.086 1 97.56 140 ILE B N 1
ATOM 2778 C CA . ILE B 1 140 ? -11.172 -26.406 -1.332 1 97.56 140 ILE B CA 1
ATOM 2779 C C . ILE B 1 140 ? -11.969 -27.703 -1.219 1 97.56 140 ILE B C 1
ATOM 2781 O O . ILE B 1 140 ? -11.43 -28.797 -1.441 1 97.56 140 ILE B O 1
ATOM 2785 N N . LYS B 1 141 ? -13.211 -27.547 -0.908 1 97.31 141 LYS B N 1
ATOM 2786 C CA . LYS B 1 141 ? -14.094 -28.703 -0.806 1 97.31 141 LYS B CA 1
ATOM 2787 C C . LYS B 1 141 ? -14.125 -29.5 -2.113 1 97.31 141 LYS B C 1
ATOM 2789 O O . LYS B 1 141 ? -14.156 -30.734 -2.102 1 97.31 141 LYS B O 1
ATOM 2794 N N . GLN B 1 142 ? -14.055 -28.797 -3.207 1 97.25 142 GLN B N 1
ATOM 2795 C CA . GLN B 1 142 ? -14.133 -29.422 -4.527 1 97.25 142 GLN B CA 1
ATOM 2796 C C . GLN B 1 142 ? -12.742 -29.797 -5.043 1 97.25 142 GLN B C 1
ATOM 2798 O O . GLN B 1 142 ? -12.594 -30.219 -6.191 1 97.25 142 GLN B O 1
ATOM 2803 N N . LYS B 1 143 ? -11.734 -29.5 -4.297 1 97.56 143 LYS B N 1
ATOM 2804 C CA . LYS B 1 143 ? -10.344 -29.828 -4.605 1 97.56 143 LYS B CA 1
ATOM 2805 C C . LYS B 1 143 ? -9.852 -29.047 -5.816 1 97.56 143 LYS B C 1
ATOM 2807 O O . LYS B 1 143 ? -9.07 -29.562 -6.621 1 97.56 143 LYS B O 1
ATOM 2812 N N . VAL B 1 144 ? -10.383 -27.875 -5.91 1 97.25 144 VAL B N 1
ATOM 2813 C CA . VAL B 1 144 ? -9.984 -26.953 -6.969 1 97.25 144 VAL B CA 1
ATOM 2814 C C . VAL B 1 144 ? -8.906 -26.016 -6.453 1 97.25 144 VAL B C 1
ATOM 2816 O O . VAL B 1 144 ? -8 -25.625 -7.195 1 97.25 144 VAL B O 1
ATOM 2819 N N . PHE B 1 145 ? -9.031 -25.656 -5.234 1 98.12 145 PHE B N 1
ATOM 2820 C CA . PHE B 1 145 ? -8.094 -24.734 -4.598 1 98.12 145 PHE B CA 1
ATOM 2821 C C . PHE B 1 145 ? -7.324 -25.422 -3.482 1 98.12 145 PHE B C 1
ATOM 2823 O O . PHE B 1 145 ? -7.863 -26.297 -2.803 1 98.12 145 PHE B O 1
ATOM 2830 N N . LYS B 1 146 ? -6.105 -25.062 -3.291 1 97.12 146 LYS B N 1
ATOM 2831 C CA . LYS B 1 146 ? -5.383 -25.469 -2.088 1 97.12 146 LYS B CA 1
ATOM 2832 C C . LYS B 1 146 ? -5.848 -24.672 -0.874 1 97.12 146 LYS B C 1
ATOM 2834 O O . LYS B 1 146 ? -6.496 -23.641 -1.017 1 97.12 146 LYS B O 1
ATOM 2839 N N . ASP B 1 147 ? -5.52 -25.172 0.271 1 95.19 147 ASP B N 1
ATOM 2840 C CA . ASP B 1 147 ? -5.816 -24.438 1.498 1 95.19 147 ASP B CA 1
ATOM 2841 C C . ASP B 1 147 ? -4.977 -23.172 1.596 1 95.19 147 ASP B C 1
ATOM 2843 O O . ASP B 1 147 ? -3.748 -23.219 1.495 1 95.19 147 ASP B O 1
ATOM 2847 N N . ILE B 1 148 ? -5.668 -22.047 1.64 1 94.62 148 ILE B N 1
ATOM 2848 C CA . ILE B 1 148 ? -4.98 -20.766 1.644 1 94.62 148 ILE B CA 1
ATOM 2849 C C . ILE B 1 148 ? -5.773 -19.766 2.479 1 94.62 148 ILE B C 1
ATOM 2851 O O . ILE B 1 148 ? -7.008 -19.797 2.498 1 94.62 148 ILE B O 1
ATOM 2855 N N . ASP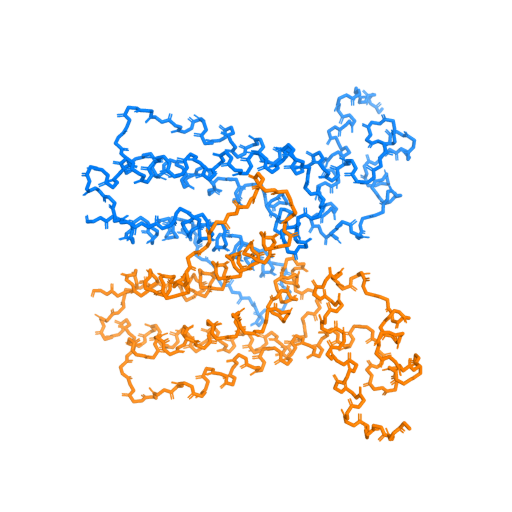 B 1 149 ? -5.07 -18.906 3.148 1 94.12 149 ASP B N 1
ATOM 2856 C CA . ASP B 1 149 ? -5.668 -17.828 3.928 1 94.12 149 ASP B CA 1
ATOM 2857 C C . ASP B 1 149 ? -6.332 -16.797 3.018 1 94.12 149 ASP B C 1
ATOM 2859 O O . ASP B 1 149 ? -5.66 -16.156 2.211 1 94.12 149 ASP B O 1
ATOM 2863 N N . PRO B 1 150 ? -7.633 -16.609 3.195 1 95.19 150 PRO B N 1
ATOM 2864 C CA . PRO B 1 150 ? -8.312 -15.625 2.355 1 95.19 150 PRO B CA 1
ATOM 2865 C C . PRO B 1 150 ? -7.711 -14.234 2.479 1 95.19 150 PRO B C 1
ATOM 2867 O O . PRO B 1 150 ? -7.684 -13.477 1.5 1 95.19 150 PRO B O 1
ATOM 2870 N N . PHE B 1 151 ? -7.227 -13.891 3.594 1 94.25 151 PHE B N 1
ATOM 2871 C CA . PHE B 1 151 ? -6.66 -12.562 3.793 1 94.25 151 PHE B CA 1
ATOM 2872 C C . PHE B 1 151 ? -5.363 -12.406 3.004 1 94.25 151 PHE B C 1
ATOM 2874 O O . PHE B 1 151 ? -5.039 -11.312 2.547 1 94.25 151 PHE B O 1
ATOM 2881 N N . LEU B 1 152 ? -4.676 -13.469 2.883 1 95.69 152 LEU B N 1
ATOM 2882 C CA . LEU B 1 152 ? -3.463 -13.438 2.072 1 95.69 152 LEU B CA 1
ATOM 2883 C C . LEU B 1 152 ? -3.789 -13.125 0.616 1 95.69 152 LEU B C 1
ATOM 2885 O O . LEU B 1 152 ? -3.109 -12.312 -0.015 1 95.69 152 LEU B O 1
ATOM 2889 N N . ILE B 1 153 ? -4.832 -13.734 0.092 1 96.81 153 ILE B N 1
ATOM 2890 C CA . ILE B 1 153 ? -5.258 -13.5 -1.282 1 96.81 153 ILE B CA 1
ATOM 2891 C C . ILE B 1 153 ? -5.73 -12.055 -1.433 1 96.81 153 ILE B C 1
ATOM 2893 O O . ILE B 1 153 ? -5.371 -11.375 -2.398 1 96.81 153 ILE B O 1
ATOM 2897 N N . HIS B 1 154 ? -6.504 -11.633 -0.471 1 95.69 154 HIS B N 1
ATOM 2898 C CA . HIS B 1 154 ? -6.98 -10.258 -0.468 1 95.69 154 HIS B CA 1
ATOM 2899 C C . HIS B 1 154 ? -5.816 -9.273 -0.447 1 95.69 154 HIS B C 1
ATOM 2901 O O . HIS B 1 154 ? -5.758 -8.352 -1.269 1 95.69 154 HIS B O 1
ATOM 2907 N N . ALA B 1 155 ? -4.895 -9.461 0.438 1 94.31 155 ALA B N 1
ATOM 2908 C CA . ALA B 1 155 ? -3.742 -8.57 0.609 1 94.31 155 ALA B CA 1
ATOM 2909 C C . ALA B 1 155 ? -2.875 -8.555 -0.646 1 94.31 155 ALA B C 1
ATOM 2911 O O . ALA B 1 155 ? -2.402 -7.496 -1.065 1 94.31 155 ALA B O 1
ATOM 2912 N N . THR B 1 156 ? -2.656 -9.727 -1.192 1 97 156 THR B N 1
ATOM 2913 C CA . THR B 1 156 ? -1.83 -9.812 -2.393 1 97 156 THR B CA 1
ATOM 2914 C C . THR B 1 156 ? -2.492 -9.078 -3.557 1 97 156 THR B C 1
ATOM 2916 O O . THR B 1 156 ? -1.828 -8.352 -4.297 1 97 156 THR B O 1
ATOM 2919 N N . THR B 1 157 ? -3.816 -9.234 -3.688 1 97.62 157 THR B N 1
ATOM 2920 C CA . THR B 1 157 ? -4.547 -8.602 -4.781 1 97.62 157 THR B CA 1
ATOM 2921 C C . THR B 1 157 ? -4.52 -7.082 -4.641 1 97.62 157 THR B C 1
ATOM 2923 O O . THR B 1 157 ? -4.004 -6.383 -5.52 1 97.62 157 THR B O 1
ATOM 2926 N N . ILE B 1 158 ? -4.949 -6.605 -3.549 1 95.81 158 ILE B N 1
ATOM 2927 C CA . ILE B 1 158 ? -5.102 -5.168 -3.342 1 95.81 158 ILE B CA 1
ATOM 2928 C C . ILE B 1 158 ? -3.727 -4.516 -3.219 1 95.81 158 ILE B C 1
ATOM 2930 O O . ILE B 1 158 ? -3.469 -3.475 -3.828 1 95.81 158 ILE B O 1
ATOM 2934 N N . GLY B 1 159 ? -2.867 -5.141 -2.434 1 95.5 159 GLY B N 1
ATOM 2935 C CA . GLY B 1 159 ? -1.543 -4.582 -2.211 1 95.5 159 GLY B CA 1
ATOM 2936 C C . GLY B 1 159 ? -0.735 -4.438 -3.486 1 95.5 159 GLY B C 1
ATOM 2937 O O . GLY B 1 159 ? -0.158 -3.377 -3.744 1 95.5 159 GLY B O 1
ATOM 2938 N N . SER B 1 160 ? -0.71 -5.48 -4.324 1 97 160 SER B N 1
ATOM 2939 C CA . SER B 1 160 ? 0.069 -5.445 -5.555 1 97 160 SER B CA 1
ATOM 2940 C C . SER B 1 160 ? -0.481 -4.41 -6.531 1 97 160 SER B C 1
ATOM 2942 O O . SER B 1 160 ? 0.273 -3.605 -7.082 1 97 160 SER B O 1
ATOM 2944 N N . LEU B 1 161 ? -1.792 -4.391 -6.664 1 96.62 161 LEU B N 1
ATOM 2945 C CA . LEU B 1 161 ? -2.418 -3.496 -7.629 1 96.62 161 LEU B CA 1
ATOM 2946 C C . LEU B 1 161 ? -2.244 -2.039 -7.211 1 96.62 161 LEU B C 1
ATOM 2948 O O . LEU B 1 161 ? -1.869 -1.195 -8.023 1 96.62 161 LEU B O 1
ATOM 2952 N N . ASN B 1 162 ? -2.486 -1.792 -5.988 1 93.62 162 ASN B N 1
ATOM 2953 C CA . ASN B 1 162 ? -2.369 -0.415 -5.523 1 93.62 162 ASN B CA 1
ATOM 2954 C C . ASN B 1 162 ? -0.934 0.092 -5.629 1 93.62 162 ASN B C 1
ATOM 2956 O O . ASN B 1 162 ? -0.701 1.231 -6.035 1 93.62 162 ASN B O 1
ATOM 2960 N N . TYR B 1 163 ? -0.053 -0.708 -5.215 1 93.12 163 TYR B N 1
ATOM 2961 C CA . TYR B 1 163 ? 1.343 -0.3 -5.32 1 93.12 163 TYR B CA 1
ATOM 2962 C C . TYR B 1 163 ? 1.724 -0.036 -6.773 1 93.12 163 TYR B C 1
ATOM 2964 O O . TYR B 1 163 ? 2.271 1.021 -7.098 1 93.12 163 TYR B O 1
ATOM 2972 N N . TYR B 1 164 ? 1.394 -0.938 -7.629 1 94.19 164 TYR B N 1
ATOM 2973 C CA . TYR B 1 164 ? 1.777 -0.848 -9.031 1 94.19 164 TYR B CA 1
ATOM 2974 C C . TYR B 1 164 ? 1.203 0.41 -9.672 1 94.19 164 TYR B C 1
ATOM 2976 O O . TYR B 1 164 ? 1.93 1.176 -10.312 1 94.19 164 TYR B O 1
ATOM 2984 N N . TYR B 1 165 ? 0.009 0.654 -9.445 1 92.81 165 TYR B N 1
ATOM 2985 C CA . TYR B 1 165 ? -0.654 1.739 -10.164 1 92.81 165 TYR B CA 1
ATOM 2986 C C . TYR B 1 165 ? -0.326 3.088 -9.531 1 92.81 165 TYR B C 1
ATOM 2988 O O . TYR B 1 165 ? -0.324 4.113 -10.211 1 92.81 165 TYR B O 1
ATOM 2996 N N . THR B 1 166 ? -0.06 3.076 -8.25 1 89.81 166 THR B N 1
ATOM 2997 C CA . THR B 1 166 ? 0.449 4.297 -7.633 1 89.81 166 THR B CA 1
ATOM 2998 C C . THR B 1 166 ? 1.812 4.664 -8.211 1 89.81 166 THR B C 1
ATOM 3000 O O . THR B 1 166 ? 2.062 5.828 -8.531 1 89.81 166 THR B O 1
ATOM 3003 N N . MET B 1 167 ? 2.637 3.688 -8.375 1 88.75 167 MET B N 1
ATOM 3004 C CA . MET B 1 167 ? 3.957 3.924 -8.953 1 88.75 167 MET B CA 1
ATOM 3005 C C . MET B 1 167 ? 3.844 4.355 -10.406 1 88.75 167 MET B C 1
ATOM 3007 O O . MET B 1 167 ? 4.594 5.219 -10.867 1 88.75 167 MET B O 1
ATOM 3011 N N . LYS B 1 168 ? 2.971 3.717 -11.07 1 90.38 168 LYS B N 1
ATOM 3012 C CA . LYS B 1 168 ? 2.738 4.098 -12.461 1 90.38 168 LYS B CA 1
ATOM 3013 C C . LYS B 1 168 ? 2.332 5.562 -12.57 1 90.38 168 LYS B C 1
ATOM 3015 O O . LYS B 1 168 ? 2.85 6.297 -13.414 1 90.38 168 LYS B O 1
ATOM 3020 N N . GLU B 1 169 ? 1.481 6.008 -11.734 1 87.81 169 GLU B N 1
ATOM 3021 C CA . GLU B 1 169 ? 1.04 7.398 -11.711 1 87.81 169 GLU B CA 1
ATOM 3022 C C . GLU B 1 169 ? 2.191 8.336 -11.367 1 87.81 169 GLU B C 1
ATOM 3024 O O . GLU B 1 169 ? 2.33 9.406 -11.969 1 87.81 169 GLU B O 1
ATOM 3029 N N . ALA B 1 170 ? 2.975 7.938 -10.391 1 84.19 170 ALA B N 1
ATOM 3030 C CA . ALA B 1 170 ? 4.133 8.742 -10 1 84.19 170 ALA B CA 1
ATOM 3031 C C . ALA B 1 170 ? 5.117 8.883 -11.156 1 84.19 170 ALA B C 1
ATOM 3033 O O . ALA B 1 170 ? 5.688 9.953 -11.367 1 84.19 170 ALA B O 1
ATOM 3034 N N . ALA B 1 171 ? 5.289 7.836 -11.883 1 84.25 171 ALA B N 1
ATOM 3035 C CA . ALA B 1 171 ? 6.219 7.84 -13.008 1 84.25 171 ALA B CA 1
ATOM 3036 C C . ALA B 1 171 ? 5.734 8.766 -14.117 1 84.25 171 ALA B C 1
ATOM 3038 O O . ALA B 1 171 ? 6.539 9.43 -14.773 1 84.25 171 ALA B O 1
ATOM 3039 N N . ILE B 1 172 ? 4.492 8.742 -14.352 1 84.44 172 ILE B N 1
ATOM 3040 C CA . ILE B 1 172 ? 3.9 9.586 -15.391 1 84.44 172 ILE B CA 1
ATOM 3041 C C . ILE B 1 172 ? 4.113 11.055 -15.031 1 84.44 172 ILE B C 1
ATOM 3043 O O . ILE B 1 172 ? 4.375 11.883 -15.914 1 84.44 172 ILE B O 1
ATOM 3047 N N . SER B 1 173 ? 4.082 11.359 -13.773 1 83.31 173 SER B N 1
ATOM 3048 C CA . SER B 1 173 ? 4.211 12.742 -13.312 1 83.31 173 SER B CA 1
ATOM 3049 C C . SER B 1 173 ? 5.676 13.148 -13.18 1 83.31 173 SER B C 1
ATOM 3051 O O . SER B 1 173 ? 5.984 14.32 -12.984 1 83.31 173 SER B O 1
ATOM 3053 N N . GLU B 1 174 ? 6.535 12.141 -13.328 1 84.44 174 GLU B N 1
ATOM 3054 C CA . GLU B 1 174 ? 7.961 12.398 -13.18 1 84.44 174 GLU B CA 1
ATOM 3055 C C . GLU B 1 174 ? 8.5 13.227 -14.344 1 84.44 174 GLU B C 1
ATOM 3057 O O . GLU B 1 174 ? 8.234 12.914 -15.508 1 84.44 174 GLU B O 1
ATOM 3062 N N . GLU B 1 175 ? 9.18 14.266 -13.992 1 83.12 175 GLU B N 1
ATOM 3063 C CA . GLU B 1 175 ? 9.68 15.172 -15.016 1 83.12 175 GLU B CA 1
ATOM 3064 C C . GLU B 1 175 ? 11.102 14.789 -15.438 1 83.12 175 GLU B C 1
ATOM 3066 O O . GLU B 1 175 ? 11.516 15.07 -16.562 1 83.12 175 GLU B O 1
ATOM 3071 N N . ASN B 1 176 ? 11.805 14.227 -14.523 1 85.31 176 ASN B N 1
ATOM 3072 C CA . ASN B 1 176 ? 13.172 13.812 -14.812 1 85.31 176 ASN B CA 1
ATOM 3073 C C . ASN B 1 176 ? 13.203 12.539 -15.656 1 85.31 176 ASN B C 1
ATOM 3075 O O . ASN B 1 176 ? 12.828 11.469 -15.18 1 85.31 176 ASN B O 1
ATOM 3079 N N . GLU B 1 177 ? 13.711 12.609 -16.797 1 86.12 177 GLU B N 1
ATOM 3080 C CA . GLU B 1 177 ? 13.734 11.508 -17.75 1 86.12 177 GLU B CA 1
ATOM 3081 C C . GLU B 1 177 ? 14.531 10.32 -17.219 1 86.12 177 GLU B C 1
ATOM 3083 O O . GLU B 1 177 ? 14.242 9.172 -17.547 1 86.12 177 GLU B O 1
ATOM 3088 N N . GLU B 1 178 ? 15.445 10.617 -16.375 1 85.81 178 GLU B N 1
ATOM 3089 C CA . GLU B 1 178 ? 16.312 9.578 -15.82 1 85.81 178 GLU B CA 1
ATOM 3090 C C . GLU B 1 178 ? 15.516 8.57 -15 1 85.81 178 GLU B C 1
ATOM 3092 O O . GLU B 1 178 ? 15.945 7.43 -14.82 1 85.81 178 GLU B O 1
ATOM 3097 N N . PHE B 1 179 ? 14.336 9.039 -14.602 1 85.06 179 PHE B N 1
ATOM 3098 C CA . PHE B 1 179 ? 13.586 8.188 -13.68 1 85.06 179 PHE B CA 1
ATOM 3099 C C . PHE B 1 179 ? 12.281 7.727 -14.312 1 85.06 179 PHE B C 1
ATOM 3101 O O . PHE B 1 179 ? 11.375 7.258 -13.617 1 85.06 179 PHE B O 1
ATOM 3108 N N . LYS B 1 180 ? 12.203 7.82 -15.539 1 83 180 LYS B N 1
ATOM 3109 C CA . LYS B 1 180 ? 11.023 7.309 -16.234 1 83 180 LYS B CA 1
ATOM 3110 C C . LYS B 1 180 ? 11.07 5.789 -16.359 1 83 180 LYS B C 1
ATOM 3112 O O . LYS B 1 180 ? 12.133 5.215 -16.594 1 83 180 LYS B O 1
ATOM 3117 N N . VAL B 1 181 ? 10 5.211 -16.125 1 83.06 181 VAL B N 1
ATOM 3118 C CA . VAL B 1 181 ? 9.875 3.758 -16.172 1 83.06 181 VAL B CA 1
ATOM 3119 C C . VAL B 1 181 ? 8.703 3.371 -17.062 1 83.06 181 VAL B C 1
ATOM 3121 O O . VAL B 1 181 ? 7.668 4.047 -17.062 1 83.06 181 VAL B O 1
ATOM 3124 N N . ASP B 1 182 ? 8.914 2.305 -17.828 1 83.19 182 ASP B N 1
ATOM 3125 C CA . ASP B 1 182 ? 7.82 1.755 -18.609 1 83.19 182 ASP B CA 1
ATOM 3126 C C . ASP B 1 182 ? 7.027 0.726 -17.812 1 83.19 182 ASP B C 1
ATOM 3128 O O . ASP B 1 182 ? 7.602 -0.05 -17.047 1 83.19 182 ASP B O 1
ATOM 3132 N N . PHE B 1 183 ? 5.742 0.835 -18 1 88.69 183 PHE B N 1
ATOM 3133 C CA . PHE B 1 183 ? 4.863 -0.089 -17.297 1 88.69 183 PHE B CA 1
ATOM 3134 C C . PHE B 1 183 ? 4.117 -0.985 -18.281 1 88.69 183 PHE B C 1
ATOM 3136 O O . PHE B 1 183 ? 3.793 -0.563 -19.391 1 88.69 183 PHE B O 1
ATOM 3143 N N . CYS B 1 184 ? 3.93 -2.184 -17.812 1 88.19 184 CYS B N 1
ATOM 3144 C CA . CYS B 1 184 ? 3.209 -3.145 -18.641 1 88.19 184 CYS B CA 1
ATOM 3145 C C . CYS B 1 184 ? 1.719 -2.83 -18.672 1 88.19 184 CYS B C 1
ATOM 3147 O O . CYS B 1 184 ? 1.137 -2.471 -17.641 1 88.19 184 CYS B O 1
ATOM 3149 N N . GLU B 1 185 ? 1.079 -3.004 -19.812 1 85.5 185 GLU B N 1
ATOM 3150 C CA . GLU B 1 185 ? -0.338 -2.703 -19.984 1 85.5 185 GLU B CA 1
ATOM 3151 C C . GLU B 1 185 ? -1.215 -3.789 -19.375 1 85.5 185 GLU B C 1
ATOM 3153 O O . GLU B 1 185 ? -2.359 -3.529 -18.984 1 85.5 185 GLU B O 1
ATOM 3158 N N . ASP B 1 186 ? -0.699 -5.016 -19.234 1 93.81 186 ASP B N 1
ATOM 3159 C CA . ASP B 1 186 ? -1.516 -6.129 -18.766 1 93.81 186 ASP B CA 1
ATOM 3160 C C . ASP B 1 186 ? -1.136 -6.52 -17.328 1 93.81 186 ASP B C 1
ATOM 3162 O O . ASP B 1 186 ? -1.23 -7.691 -16.969 1 93.81 186 ASP B O 1
ATOM 3166 N N . SER B 1 187 ? -0.718 -5.551 -16.562 1 95 187 SER B N 1
ATOM 3167 C CA . SER B 1 187 ? -0.198 -5.82 -15.227 1 95 187 SER B CA 1
ATOM 3168 C C . SER B 1 187 ? -1.27 -6.43 -14.328 1 95 187 SER B C 1
ATOM 3170 O O . SER B 1 187 ? -1.011 -7.402 -13.609 1 95 187 SER B O 1
ATOM 3172 N N . ALA B 1 188 ? -2.49 -5.875 -14.398 1 96.94 188 ALA B N 1
ATOM 3173 C CA . ALA B 1 188 ? -3.572 -6.379 -13.562 1 96.94 188 ALA B CA 1
ATOM 3174 C C . ALA B 1 188 ? -3.891 -7.836 -13.883 1 96.94 188 ALA B C 1
ATOM 3176 O O . ALA B 1 188 ? -4.105 -8.648 -12.984 1 96.94 188 ALA B O 1
ATOM 3177 N N . ASP B 1 189 ? -3.9 -8.18 -15.148 1 97 189 ASP B N 1
ATOM 3178 C CA . ASP B 1 189 ? -4.164 -9.547 -15.586 1 97 189 ASP B CA 1
ATOM 3179 C C . ASP B 1 189 ? -3.064 -10.492 -15.109 1 97 189 ASP B C 1
ATOM 3181 O O . ASP B 1 189 ? -3.338 -11.641 -14.75 1 97 189 ASP B O 1
ATOM 3185 N N . LYS B 1 190 ? -1.872 -10.047 -15.164 1 96.88 190 LYS B N 1
ATOM 3186 C CA . LYS B 1 190 ? -0.75 -10.875 -14.734 1 96.88 190 LYS B CA 1
ATOM 3187 C C . LYS B 1 190 ? -0.791 -11.109 -13.227 1 96.88 190 LYS B C 1
ATOM 3189 O O . LYS B 1 190 ? -0.462 -12.195 -12.75 1 96.88 190 LYS B O 1
ATOM 3194 N N . ILE B 1 191 ? -1.162 -10.094 -12.445 1 97.5 191 ILE B N 1
ATOM 3195 C CA . ILE B 1 191 ? -1.319 -10.258 -11.008 1 97.5 191 ILE B CA 1
ATOM 3196 C C . ILE B 1 191 ? -2.43 -11.266 -10.711 1 97.5 191 ILE B C 1
ATOM 3198 O O . ILE B 1 191 ? -2.266 -12.156 -9.883 1 97.5 191 ILE B O 1
ATOM 3202 N N . LYS B 1 192 ? -3.533 -11.07 -11.43 1 98.12 192 LYS B N 1
ATOM 3203 C CA . LYS B 1 192 ? -4.637 -12.016 -11.305 1 98.12 192 LYS B CA 1
ATOM 3204 C C . LYS B 1 192 ? -4.18 -13.438 -11.625 1 98.12 192 LYS B C 1
ATOM 3206 O O . LYS B 1 192 ? -4.492 -14.375 -10.891 1 98.12 192 LYS B O 1
ATOM 3211 N N . GLU B 1 193 ? -3.467 -13.594 -12.719 1 97.38 193 GLU B N 1
ATOM 3212 C CA . GLU B 1 193 ? -2.949 -14.898 -13.125 1 97.38 193 GLU B CA 1
ATOM 3213 C C . GLU B 1 193 ? -2.041 -15.492 -12.062 1 97.38 193 GLU B C 1
ATOM 3215 O O . GLU B 1 193 ? -2.104 -16.688 -11.781 1 97.38 193 GLU B O 1
ATOM 3220 N N . MET B 1 194 ? -1.196 -14.688 -11.508 1 97.31 194 MET B N 1
ATOM 3221 C CA . MET B 1 194 ? -0.281 -15.133 -10.461 1 97.31 194 MET B CA 1
ATOM 3222 C C . MET B 1 194 ? -1.051 -15.695 -9.273 1 97.31 194 MET B C 1
ATOM 3224 O O . MET B 1 194 ? -0.701 -16.75 -8.75 1 97.31 194 MET B O 1
ATOM 3228 N N . ILE B 1 195 ? -2.084 -15.023 -8.852 1 98.06 195 ILE B N 1
ATOM 3229 C CA . ILE B 1 195 ? -2.891 -15.438 -7.707 1 98.06 195 ILE B CA 1
ATOM 3230 C C . ILE B 1 195 ? -3.633 -16.734 -8.039 1 98.06 195 ILE B C 1
ATOM 3232 O O . ILE B 1 195 ? -3.611 -17.688 -7.258 1 98.06 195 ILE B O 1
ATOM 3236 N N . LEU B 1 196 ? -4.227 -16.766 -9.211 1 97.88 196 LEU B N 1
ATOM 3237 C CA . LEU B 1 196 ? -4.98 -17.953 -9.617 1 97.88 196 LEU B CA 1
ATOM 3238 C C . LEU B 1 196 ? -4.074 -19.172 -9.727 1 97.88 196 LEU B C 1
ATOM 3240 O O . LEU B 1 196 ? -4.41 -20.25 -9.227 1 97.88 196 LEU B O 1
ATOM 3244 N N . ASN B 1 197 ? -2.898 -18.969 -10.32 1 96.5 197 ASN B N 1
ATOM 3245 C CA . ASN B 1 197 ? -1.956 -20.078 -10.477 1 96.5 197 ASN B CA 1
ATOM 3246 C C . ASN B 1 197 ? -1.506 -20.625 -9.125 1 96.5 197 ASN B C 1
ATOM 3248 O O . ASN B 1 197 ? -1.176 -21.797 -9 1 96.5 197 ASN B O 1
ATOM 3252 N N . TYR B 1 198 ? -1.473 -19.75 -8.148 1 96.75 198 TYR B N 1
ATOM 3253 C CA . TYR B 1 198 ? -0.993 -20.156 -6.832 1 96.75 198 TYR B CA 1
ATOM 3254 C C . TYR B 1 198 ? -2.07 -20.922 -6.07 1 96.75 198 TYR B C 1
ATOM 3256 O O . TYR B 1 198 ? -1.765 -21.844 -5.301 1 96.75 198 TYR B O 1
ATOM 3264 N N . VAL B 1 199 ? -3.334 -20.547 -6.293 1 97.12 199 VAL B N 1
ATOM 3265 C CA . VAL B 1 199 ? -4.426 -21.094 -5.496 1 97.12 199 VAL B CA 1
ATOM 3266 C C . VAL B 1 199 ? -4.922 -22.391 -6.125 1 97.12 199 VAL B C 1
ATOM 3268 O O . VAL B 1 199 ? -5.379 -23.297 -5.418 1 97.12 199 VAL B O 1
ATOM 3271 N N . LEU B 1 200 ? -4.805 -22.484 -7.367 1 95.56 200 LEU B N 1
ATOM 3272 C CA . LEU B 1 200 ? -5.332 -23.625 -8.094 1 95.56 200 LEU B CA 1
ATOM 3273 C C . LEU B 1 200 ? -4.484 -24.875 -7.844 1 95.56 200 LEU B C 1
ATOM 3275 O O . LEU B 1 200 ? -3.262 -24.781 -7.707 1 95.56 200 LEU B O 1
ATOM 3279 N N . ILE B 1 201 ? -5.09 -25.984 -7.789 1 91.06 201 ILE B N 1
ATOM 3280 C CA . ILE B 1 201 ? -4.43 -27.281 -7.68 1 91.06 201 ILE B CA 1
ATOM 3281 C C . ILE B 1 201 ? -4.172 -27.844 -9.07 1 91.06 201 ILE B C 1
ATOM 3283 O O . ILE B 1 201 ? -5.023 -27.734 -9.961 1 91.06 201 ILE B O 1
#

Solvent-accessible surface area (backbone atoms only — not comparable to full-atom values): 21556 Å² total; per-residue (Å²): 128,82,77,67,51,72,66,53,48,51,50,44,45,50,55,47,44,43,53,40,32,33,65,46,33,78,87,56,50,48,67,69,56,49,17,60,75,52,71,48,53,61,66,59,51,37,71,76,39,67,48,73,66,49,47,52,34,50,52,52,35,50,50,38,47,50,48,53,50,40,31,56,72,48,59,46,92,84,48,55,42,69,58,41,47,50,30,46,52,48,26,52,49,50,44,51,74,71,38,46,48,61,44,47,41,51,52,53,38,42,63,49,47,38,76,68,59,46,72,68,35,49,51,42,52,50,48,55,52,46,52,50,38,53,41,50,51,53,15,36,75,68,63,45,28,53,94,70,61,51,63,55,55,51,21,38,52,52,18,15,51,52,42,42,53,39,50,50,53,29,32,71,68,48,79,55,72,90,64,55,70,89,74,72,90,59,50,68,58,50,52,51,48,34,54,50,64,58,37,44,106,128,82,79,66,50,73,65,54,46,50,50,44,46,47,54,47,45,42,55,42,32,34,65,45,34,77,86,56,50,49,68,69,58,49,18,61,75,51,70,48,55,61,66,59,52,36,70,76,39,65,47,72,65,48,46,52,34,50,51,53,36,51,51,41,48,50,48,53,49,41,32,57,72,50,60,46,91,84,48,56,42,69,58,41,48,50,29,46,50,48,28,53,49,50,45,52,74,70,38,46,46,59,45,47,38,52,52,53,38,42,64,50,50,39,76,68,57,45,72,67,33,50,50,42,50,49,46,54,51,47,54,49,38,52,41,50,51,53,15,36,75,68,63,44,26,54,94,70,61,51,63,56,54,51,22,37,53,54,18,16,51,51,42,42,52,39,49,50,52,29,33,71,68,48,80,55,71,91,66,56,68,88,74,72,90,58,50,68,59,50,52,52,48,34,54,49,64,58,38,44,105

Sequence (402 aa):
MKKRNAEQTKELILNTAISLFAKNGFDGLRVDDLAIKAGVNKATIYYHFKDKNFIFEKILLDMSKLILEEIEKREDTNANPKKQLEAFLDAIIFIITTKRDLAKIMMQELAFNGKNLSDEAKKHFFKIIYILQVILKEGIKQKVFKDIDPFLIHATTIGSLNYYYTMKEAAISEENEEFKVDFCEDSADKIKEMILNYVLIMKKRNAEQTKELILNTAISLFAKNGFDGLRVDDLAIKAGVNKATIYYHFKDKNFIFEKILLDMSKLILEEIEKREDTNANPKKQLEAFLDAIIFIITTKRDLAKIMMQELAFNGKNLSDEAKKHFFKIIYILQVILKEGIKQKVFKDIDPFLIHATTIGSLNYYYTMKEAAISEENEEFKVDFCEDSADKIKEMILNYVLI

Nearest PDB structures (foldseek):
  3him-assembly1_A  TM=7.560E-01  e=2.725E-06  Rhodococcus jostii
  6yj2-assembly1_A  TM=8.048E-01  e=9.426E-06  Mycobacterium tuberculosis H37Rv
  7amt-assembly1_A  TM=7.394E-01  e=5.781E-05  Vibrio alginolyticus
  7xxs-assembly1_A  TM=7.453E-01  e=6.997E-05  Vibrio cholerae
  2pbx-assembly1_A  TM=7.639E-01  e=1.128E-04  Vibrio cholerae 2740-80

pLDDT: mean 91.79, std 7.77, range [39.47, 98.25]

InterPro domains:
  IPR001647 DNA-binding HTH domain, TetR-type [PF00440] (13-57)
  IPR001647 DNA-binding HTH domain, TetR-type [PR00455] (13-26)
  IPR001647 DNA-binding HTH domain, TetR-type [PR00455] (34-57)
  IPR001647 DNA-binding HTH domain, TetR-type [PS50977] (7-67)
  IPR009057 Homedomain-like superfamily [SSF46689] (3-73)
  IPR036271 Tetracyclin repressor-like, C-terminal domain superfamily [SSF48498] (80-166)
  IPR041474 HTH-type transcriptional repressor NicS, C-terminal [PF17938] (81-173)
  IPR050624 Nucleoid occlusion factor SlmA/HTH-type transcriptional regulator [PTHR43479] (1-177)

Radius of gyration: 22.37 Å; Cα contacts (8 Å, |Δi|>4): 440; chains: 2; bounding box: 57×60×54 Å

Foldseek 3Di:
DPDPPLVRLLVLLLVLLLVQCLVQNLVGDDLCVSCVVSVHDSVSVCVNQVDSLSSLQVLLLVLLVQLVVQLVVQDDPPDALLSSLLSNLVSLLCCCVPVVSSLSNVVRCVVVVVPSHDPNSVVSVVVSLVSQVVSLVRCVVVQFWDDDRSVVLVCLSSVVSNVQVVVVVVLVVDPDPVRHDDDDPCSNVVSSVVSSVRTGD/DPDPPLVRLLVLLLVLLLVQCLVQNLVGDDLCVSCVVSVHDSVSVCVNQVDSLRSLQVLLLVLLVQLVVQLVVQDDPPDALLSSVLSNLVSLLCCCVPVVSSLSNVVRCVVVVVPSHDPNSVVSVVVSLVSQVVSLVRCVVVQFWDDDRSVVLVCLSSVQSNVQVVVVVVLVVDPDPVRHDDDDPCSNVVSSVVSSVRTGD